Protein AF-A0A7S3ZRU7-F1 (afdb_monomer)

Structure (mmCIF, N/CA/C/O backbone):
data_AF-A0A7S3ZRU7-F1
#
_entry.id   AF-A0A7S3ZRU7-F1
#
loop_
_atom_site.group_PDB
_atom_site.id
_atom_site.type_symbol
_atom_site.label_atom_id
_atom_site.label_alt_id
_atom_site.label_comp_id
_atom_site.label_asym_id
_atom_site.label_entity_id
_atom_site.label_seq_id
_atom_site.pdbx_PDB_ins_code
_atom_site.Cartn_x
_atom_site.Cartn_y
_atom_site.Cartn_z
_atom_site.occupancy
_atom_site.B_iso_or_equiv
_atom_site.auth_seq_id
_atom_site.auth_comp_id
_atom_site.auth_asym_id
_atom_site.auth_atom_id
_atom_site.pdbx_PDB_model_num
ATOM 1 N N . PRO A 1 1 ? 34.654 7.244 -1.809 1.00 33.75 1 PRO A N 1
ATOM 2 C CA . PRO A 1 1 ? 34.445 6.608 -0.490 1.00 33.75 1 PRO A CA 1
ATOM 3 C C . PRO A 1 1 ? 33.011 6.074 -0.406 1.00 33.75 1 PRO A C 1
ATOM 5 O O . PRO A 1 1 ? 32.103 6.764 0.041 1.00 33.75 1 PRO A O 1
ATOM 8 N N . SER A 1 2 ? 32.822 4.870 -0.938 1.00 33.97 2 SER A N 1
ATOM 9 C CA . SER A 1 2 ? 31.568 4.123 -0.941 1.00 33.97 2 SER A CA 1
ATOM 10 C C . SER A 1 2 ? 31.298 3.612 0.473 1.00 33.97 2 SER A C 1
ATOM 12 O O . SER A 1 2 ? 31.833 2.581 0.887 1.00 33.97 2 SER A O 1
ATOM 14 N N . GLY A 1 3 ? 30.523 4.372 1.252 1.00 38.66 3 GLY A N 1
ATOM 15 C CA . GLY A 1 3 ? 29.871 3.807 2.429 1.00 38.66 3 GLY A CA 1
ATOM 16 C C . GLY A 1 3 ? 29.084 2.586 1.967 1.00 38.66 3 GLY A C 1
ATOM 17 O O . GLY A 1 3 ? 28.466 2.645 0.909 1.00 38.66 3 GLY A O 1
ATOM 18 N N . SER A 1 4 ? 29.178 1.468 2.687 1.00 42.28 4 SER A N 1
ATOM 19 C CA . SER A 1 4 ? 28.450 0.249 2.341 1.00 42.28 4 SER A CA 1
ATOM 20 C C . SER A 1 4 ? 26.957 0.575 2.264 1.00 42.28 4 SER A C 1
ATOM 22 O O . SER A 1 4 ? 26.301 0.697 3.303 1.00 42.28 4 SER A O 1
ATOM 24 N N . MET A 1 5 ? 26.439 0.789 1.055 1.00 56.62 5 MET A N 1
ATOM 25 C CA . MET A 1 5 ? 25.014 0.981 0.847 1.00 56.62 5 MET A CA 1
ATOM 26 C C . MET A 1 5 ? 24.341 -0.303 1.315 1.00 56.62 5 MET A C 1
ATOM 28 O O . MET A 1 5 ? 24.755 -1.411 0.971 1.00 56.62 5 MET A O 1
ATOM 32 N N . VAL A 1 6 ? 23.376 -0.158 2.217 1.00 67.38 6 VAL A N 1
ATOM 33 C CA . VAL A 1 6 ? 22.598 -1.290 2.713 1.00 67.38 6 VAL A CA 1
ATOM 34 C C . VA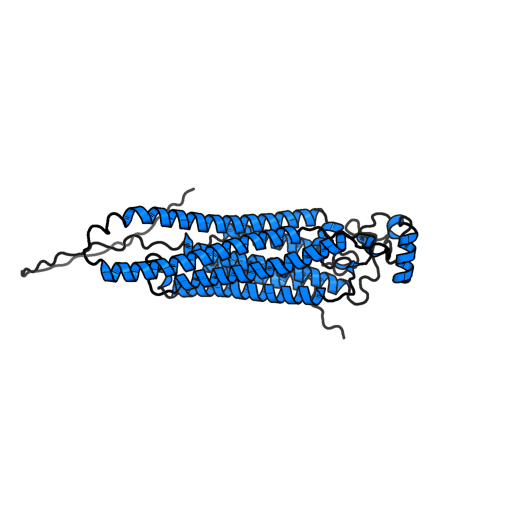L A 1 6 ? 21.844 -1.855 1.511 1.00 67.38 6 VAL A C 1
ATOM 36 O O . VAL A 1 6 ? 21.116 -1.110 0.863 1.00 67.38 6 VAL A O 1
ATOM 39 N N . SER A 1 7 ? 22.035 -3.143 1.202 1.00 81.19 7 SER A N 1
ATOM 40 C CA . SER A 1 7 ? 21.378 -3.782 0.051 1.00 81.19 7 SER A CA 1
ATOM 41 C C . SER A 1 7 ? 19.862 -3.562 0.104 1.00 81.19 7 SER A C 1
ATOM 43 O O . SER A 1 7 ? 19.247 -3.679 1.173 1.00 81.19 7 SER A O 1
ATOM 45 N N . SER A 1 8 ? 19.247 -3.286 -1.049 1.00 77.31 8 SER A N 1
ATOM 46 C CA . SER A 1 8 ? 17.798 -3.101 -1.211 1.00 77.31 8 SER A CA 1
ATOM 47 C C . SER A 1 8 ? 16.998 -4.268 -0.617 1.00 77.31 8 SER A C 1
ATOM 49 O O . SER A 1 8 ? 15.910 -4.074 -0.074 1.00 77.31 8 SER A O 1
ATOM 51 N N . GLN A 1 9 ? 17.566 -5.480 -0.621 1.00 82.44 9 GLN A N 1
ATOM 52 C CA . GLN A 1 9 ? 16.966 -6.649 0.024 1.00 82.44 9 GLN A CA 1
ATOM 53 C C . GLN A 1 9 ? 16.925 -6.529 1.552 1.00 82.44 9 GLN A C 1
ATOM 55 O O . GLN A 1 9 ? 15.914 -6.854 2.173 1.00 82.44 9 GLN A O 1
ATOM 60 N N . ALA A 1 10 ? 17.992 -6.036 2.183 1.00 84.56 10 ALA A N 1
ATOM 61 C CA . ALA A 1 10 ? 18.000 -5.804 3.625 1.00 84.56 10 ALA A CA 1
ATOM 62 C C . ALA A 1 10 ? 17.010 -4.693 4.009 1.00 84.56 10 ALA A C 1
ATOM 64 O O . ALA A 1 10 ? 16.293 -4.827 5.004 1.00 84.56 10 ALA A O 1
ATOM 65 N N . LEU A 1 11 ? 16.915 -3.644 3.184 1.00 86.25 11 LEU A N 1
ATOM 66 C CA . LEU A 1 11 ? 15.918 -2.584 3.341 1.00 86.25 11 LEU A CA 1
ATOM 67 C C . LEU A 1 11 ? 14.484 -3.096 3.163 1.00 86.25 11 LEU A C 1
ATOM 69 O O . LEU A 1 11 ? 13.594 -2.551 3.806 1.00 86.25 11 LEU A O 1
ATOM 73 N N . LEU A 1 12 ? 14.260 -4.149 2.368 1.00 88.69 12 LEU A N 1
ATOM 74 C CA . LEU A 1 12 ? 12.965 -4.820 2.225 1.00 88.69 12 LEU A CA 1
ATOM 75 C C . LEU A 1 12 ? 12.606 -5.697 3.436 1.00 88.69 12 LEU A C 1
ATOM 77 O O . LEU A 1 12 ? 11.532 -5.570 4.022 1.00 88.69 12 LEU A O 1
ATOM 81 N N . TRP A 1 13 ? 13.494 -6.618 3.811 1.00 90.81 13 TRP A N 1
ATOM 82 C CA . TRP A 1 13 ? 13.158 -7.685 4.757 1.00 90.81 13 TRP A CA 1
ATOM 83 C C . TRP A 1 13 ? 13.197 -7.248 6.221 1.00 90.81 13 TRP A C 1
ATOM 85 O O . TRP A 1 13 ? 12.396 -7.736 7.021 1.00 90.81 13 TRP A O 1
ATOM 95 N N . VAL A 1 14 ? 14.095 -6.333 6.603 1.00 90.75 14 VAL A N 1
ATOM 96 C CA . VAL A 1 14 ? 14.218 -5.908 8.007 1.00 90.75 14 VAL A CA 1
ATOM 97 C C . VAL A 1 14 ? 12.941 -5.218 8.499 1.00 90.75 14 VAL A C 1
ATOM 99 O O . VAL A 1 14 ? 12.391 -5.665 9.513 1.00 90.75 14 VAL A O 1
ATOM 102 N N . PRO A 1 15 ? 12.401 -4.186 7.822 1.00 89.56 15 PRO A N 1
ATOM 103 C CA . PRO A 1 15 ? 11.193 -3.537 8.305 1.00 89.56 15 PRO A CA 1
ATOM 104 C C . PRO A 1 15 ? 9.949 -4.413 8.112 1.00 89.56 15 PRO A C 1
ATOM 106 O O . PRO A 1 15 ? 9.017 -4.283 8.906 1.00 89.56 15 PRO A O 1
ATOM 109 N N . TYR A 1 16 ? 9.947 -5.352 7.156 1.00 92.06 16 TYR A N 1
ATOM 110 C CA . TYR A 1 16 ? 8.923 -6.396 7.077 1.00 92.06 16 TYR A CA 1
ATOM 111 C C . TYR A 1 16 ? 8.895 -7.278 8.334 1.00 92.06 16 TYR A C 1
ATOM 113 O O . TYR A 1 16 ? 7.845 -7.441 8.957 1.00 92.06 16 TYR A O 1
ATOM 121 N N . CYS A 1 17 ? 10.045 -7.796 8.770 1.00 91.19 17 CYS A N 1
ATOM 122 C CA . CYS A 1 17 ? 10.137 -8.603 9.988 1.00 91.19 17 CYS A CA 1
ATOM 123 C C . CYS A 1 17 ? 9.683 -7.820 11.229 1.00 91.19 17 CYS A C 1
ATOM 125 O O . CYS A 1 17 ? 8.971 -8.364 12.074 1.00 91.19 17 CYS A O 1
ATOM 127 N N . ILE A 1 18 ? 10.035 -6.532 11.321 1.00 89.81 18 ILE A N 1
ATOM 128 C CA . ILE A 1 18 ? 9.552 -5.644 12.391 1.00 89.81 18 ILE A CA 1
ATOM 129 C C . ILE A 1 18 ? 8.020 -5.558 12.365 1.00 89.81 18 ILE A C 1
ATOM 131 O O . ILE A 1 18 ? 7.382 -5.741 13.401 1.00 89.81 18 ILE A O 1
ATOM 135 N N . ALA A 1 19 ? 7.422 -5.345 11.192 1.00 87.31 19 ALA A N 1
ATOM 136 C CA . ALA A 1 19 ? 5.974 -5.270 11.024 1.00 87.31 19 ALA A CA 1
ATOM 137 C C . ALA A 1 19 ? 5.262 -6.572 11.446 1.00 87.31 19 ALA A C 1
ATOM 139 O O . ALA A 1 19 ? 4.246 -6.520 12.143 1.00 87.31 19 ALA A O 1
ATOM 140 N N . VAL A 1 20 ? 5.820 -7.740 11.101 1.00 89.25 20 VAL A N 1
ATOM 141 C CA . VAL A 1 20 ? 5.295 -9.050 11.529 1.00 89.25 20 VAL A CA 1
ATOM 142 C C . VAL A 1 20 ? 5.356 -9.197 13.051 1.00 89.25 20 VAL A C 1
ATOM 144 O O . VAL A 1 20 ? 4.358 -9.551 13.673 1.00 89.25 20 VAL A O 1
ATOM 147 N N . VAL A 1 21 ? 6.487 -8.858 13.679 1.00 88.69 21 VAL A N 1
ATOM 148 C CA . VAL A 1 21 ? 6.629 -8.896 15.146 1.00 88.69 21 VAL A CA 1
ATOM 149 C C . VAL A 1 21 ? 5.646 -7.938 15.829 1.00 88.69 21 VAL A C 1
ATOM 151 O O . VAL A 1 21 ? 5.060 -8.270 16.864 1.00 88.69 21 VAL A O 1
ATOM 154 N N . MET A 1 22 ? 5.413 -6.755 15.255 1.00 86.38 22 MET A N 1
ATOM 155 C CA . MET A 1 22 ? 4.410 -5.810 15.752 1.00 86.38 22 MET A CA 1
ATOM 156 C C . MET A 1 22 ? 2.992 -6.385 15.679 1.00 86.38 22 MET A C 1
ATOM 158 O O . MET A 1 22 ? 2.235 -6.262 16.643 1.00 86.38 22 MET A O 1
ATOM 162 N N . LEU A 1 23 ? 2.638 -7.044 14.575 1.00 85.06 23 LEU A N 1
ATOM 163 C CA . LEU A 1 23 ? 1.326 -7.661 14.411 1.00 85.06 23 LEU A CA 1
ATOM 164 C C . LEU A 1 23 ? 1.123 -8.832 15.383 1.00 85.06 23 LEU A C 1
ATOM 166 O O . LEU A 1 23 ? 0.104 -8.893 16.070 1.00 85.06 23 LEU A O 1
ATOM 170 N N . GLU A 1 24 ? 2.117 -9.712 15.499 1.00 85.12 24 GLU A N 1
ATOM 171 C CA . GLU A 1 24 ? 2.097 -10.853 16.420 1.00 85.12 24 GLU A CA 1
ATOM 172 C C . GLU A 1 24 ? 1.992 -10.406 17.880 1.00 85.12 24 GLU A C 1
ATOM 174 O O . GLU A 1 24 ? 1.163 -10.906 18.645 1.00 85.12 24 GLU A O 1
ATOM 179 N N . SER A 1 25 ? 2.783 -9.403 18.269 1.00 83.81 25 SER A N 1
ATOM 180 C CA . SER A 1 25 ? 2.719 -8.840 19.620 1.00 83.81 25 SER A CA 1
ATOM 181 C C . SER A 1 25 ? 1.368 -8.180 19.904 1.00 83.81 25 SER A C 1
ATOM 183 O O . SER A 1 25 ? 0.833 -8.354 21.001 1.00 83.81 25 SER A O 1
ATOM 185 N N . CYS A 1 26 ? 0.767 -7.489 18.928 1.00 82.69 26 CYS A N 1
ATOM 186 C CA . CYS A 1 26 ? -0.580 -6.942 19.068 1.00 82.69 26 CYS A CA 1
ATOM 187 C C . CYS A 1 26 ? -1.620 -8.059 19.251 1.00 82.69 26 CYS A C 1
ATOM 189 O O . CYS A 1 26 ? -2.371 -8.040 20.229 1.00 82.69 26 CYS A O 1
ATOM 191 N N . SER A 1 27 ? -1.606 -9.078 18.386 1.00 82.44 27 SER A N 1
ATOM 192 C CA . SER A 1 27 ? -2.544 -10.204 18.451 1.00 82.44 27 SER A CA 1
ATOM 193 C C . SER A 1 27 ? -2.449 -10.953 19.782 1.00 82.44 27 SER A C 1
ATOM 195 O O . SER A 1 27 ? -3.474 -11.241 20.405 1.00 82.44 27 SER A O 1
ATOM 197 N N . TYR A 1 28 ? -1.228 -11.216 20.261 1.00 78.75 28 TYR A N 1
ATOM 198 C CA . TYR A 1 28 ? -0.990 -11.883 21.541 1.00 78.75 28 TYR A CA 1
ATOM 199 C C . TYR A 1 28 ? -1.559 -11.086 22.725 1.00 78.75 28 TYR A C 1
ATOM 201 O O . TYR A 1 28 ? -2.208 -11.640 23.617 1.00 78.75 28 TYR A O 1
ATOM 209 N N . VAL A 1 29 ? -1.351 -9.767 22.735 1.00 73.00 29 VAL A N 1
ATOM 210 C CA . VAL A 1 29 ? -1.825 -8.879 23.808 1.00 73.00 29 VAL A CA 1
ATOM 211 C C . VAL A 1 29 ? -3.351 -8.796 23.838 1.00 73.00 29 VAL A C 1
ATOM 213 O O . VAL A 1 29 ? -3.947 -8.773 24.920 1.00 73.00 29 VAL A O 1
ATOM 216 N N . VAL A 1 30 ? -3.965 -8.755 22.659 1.00 65.19 30 VAL A N 1
ATOM 217 C CA . VAL A 1 30 ? -5.392 -8.491 22.449 1.00 65.19 30 VAL A CA 1
ATOM 218 C C . VAL A 1 30 ? -6.222 -9.787 22.436 1.00 65.19 30 VAL A C 1
ATOM 220 O O . VAL A 1 30 ? -7.443 -9.744 22.362 1.00 65.19 30 VAL A O 1
ATOM 223 N N . ARG A 1 31 ? -5.579 -10.959 22.585 1.00 66.06 31 ARG A N 1
ATOM 224 C CA . ARG A 1 31 ? -6.218 -12.293 22.538 1.00 66.06 31 ARG A CA 1
ATOM 225 C C . ARG A 1 31 ? -7.068 -12.522 21.285 1.00 66.06 31 ARG A C 1
ATOM 227 O O . ARG A 1 31 ? -7.960 -13.369 21.292 1.00 66.06 31 ARG A O 1
ATOM 234 N N . ALA A 1 32 ? -6.783 -11.789 20.216 1.00 59.81 32 ALA A N 1
ATOM 235 C CA . ALA A 1 32 ? -7.326 -12.097 18.911 1.00 59.81 32 ALA A CA 1
ATOM 236 C C . ALA A 1 32 ? -6.841 -13.503 18.521 1.00 59.81 32 ALA A C 1
ATOM 238 O O . ALA A 1 32 ? -5.686 -13.852 18.791 1.00 59.81 32 ALA A O 1
ATOM 239 N N . GLN A 1 33 ? -7.710 -14.333 17.934 1.00 61.47 33 GLN A N 1
ATOM 240 C CA . GLN A 1 33 ? -7.281 -15.627 17.406 1.00 61.47 33 GLN A CA 1
ATOM 241 C C . GLN A 1 33 ? -6.244 -15.372 16.306 1.00 61.47 33 GLN A C 1
ATOM 243 O O . GLN A 1 33 ? -6.599 -14.958 15.206 1.00 61.47 33 GLN A O 1
ATOM 248 N N . GLN A 1 34 ? -4.962 -15.615 16.609 1.00 56.53 34 GLN A N 1
ATOM 249 C CA . GLN A 1 34 ? -3.836 -15.378 15.693 1.00 56.53 34 GLN A CA 1
ATOM 250 C C . GLN A 1 34 ? -4.073 -16.013 14.316 1.00 56.53 34 GLN A C 1
ATOM 252 O O . GLN A 1 34 ? -3.759 -15.405 13.297 1.00 56.53 34 GLN A O 1
ATOM 257 N N . SER A 1 35 ? -4.719 -17.184 14.273 1.00 59.34 35 SER A N 1
ATOM 258 C CA . SER A 1 35 ? -5.052 -17.896 13.035 1.00 59.34 35 SER A CA 1
ATOM 259 C C . SER A 1 35 ? -5.892 -17.085 12.049 1.00 59.34 35 SER A C 1
ATOM 261 O O . SER A 1 35 ? -5.753 -17.280 10.847 1.00 59.34 35 SER A O 1
ATOM 263 N N . GLU A 1 36 ? -6.744 -16.174 12.527 1.00 68.38 36 GLU A N 1
ATOM 264 C CA . GLU A 1 36 ? -7.602 -15.362 11.655 1.00 68.38 36 GLU A CA 1
ATOM 265 C C . GLU A 1 36 ? -6.802 -14.268 10.929 1.00 68.38 36 GLU A C 1
ATOM 267 O O . GLU A 1 36 ? -7.158 -13.867 9.825 1.00 68.38 36 GLU A O 1
ATOM 272 N N . TYR A 1 37 ? -5.680 -13.830 11.507 1.00 73.75 37 TYR A N 1
ATOM 273 C CA . TYR A 1 37 ? -4.904 -12.684 11.034 1.00 73.75 37 TYR A CA 1
ATOM 274 C C . TYR A 1 37 ? -3.624 -13.054 10.276 1.00 73.75 37 TYR A C 1
ATOM 276 O O . TYR A 1 37 ? -3.006 -12.167 9.690 1.00 73.75 37 TYR A O 1
ATOM 284 N N . LEU A 1 38 ? -3.251 -14.339 10.232 1.00 79.25 38 LEU A N 1
ATOM 285 C CA . LEU A 1 38 ? -2.043 -14.839 9.555 1.00 79.25 38 LEU A CA 1
ATOM 286 C C . LEU A 1 38 ? -2.070 -14.680 8.030 1.00 79.25 38 LEU A C 1
ATOM 288 O O . LEU A 1 38 ? -1.013 -14.606 7.407 1.00 79.25 38 LEU A O 1
ATOM 292 N N . LEU A 1 39 ? -3.252 -14.593 7.415 1.00 84.12 39 LEU A N 1
ATOM 293 C CA . LEU A 1 39 ? -3.364 -14.453 5.961 1.00 84.12 39 LEU A CA 1
ATOM 294 C C . LEU A 1 39 ? -2.651 -13.193 5.451 1.00 84.12 39 LEU A C 1
ATOM 296 O O . LEU A 1 39 ? -1.982 -13.226 4.423 1.00 84.12 39 LEU A O 1
ATOM 300 N N . VAL A 1 40 ? -2.765 -12.087 6.185 1.00 83.56 40 VAL A N 1
ATOM 301 C CA . VAL A 1 40 ? -2.209 -10.794 5.778 1.00 83.56 40 VAL A CA 1
ATOM 302 C C . VAL A 1 40 ? -0.673 -10.776 5.757 1.00 83.56 40 VAL A C 1
ATOM 304 O O . VAL A 1 40 ? -0.122 -10.438 4.709 1.00 83.56 40 VAL A O 1
ATOM 307 N N . PRO A 1 41 ? 0.052 -11.152 6.833 1.00 84.19 41 PRO A N 1
ATOM 308 C CA . PRO A 1 41 ? 1.508 -11.223 6.782 1.00 84.19 41 PRO A CA 1
ATOM 309 C C . PRO A 1 41 ? 1.992 -12.257 5.760 1.00 84.19 41 PRO A C 1
ATOM 311 O O . PRO A 1 41 ? 2.987 -11.996 5.099 1.00 84.19 41 PRO A O 1
ATOM 314 N N . ILE A 1 42 ? 1.276 -13.369 5.542 1.00 87.62 42 ILE A N 1
ATOM 315 C CA . ILE A 1 42 ? 1.636 -14.338 4.492 1.00 87.62 42 ILE A CA 1
ATOM 316 C C . ILE A 1 42 ? 1.572 -13.691 3.103 1.00 87.62 42 ILE A C 1
ATOM 318 O O . ILE A 1 42 ? 2.547 -13.763 2.361 1.00 87.62 42 ILE A O 1
ATOM 322 N N . LEU A 1 43 ? 0.467 -13.019 2.759 1.00 87.81 43 LEU A N 1
ATOM 323 C CA . LEU A 1 43 ? 0.318 -12.354 1.459 1.00 87.81 43 LEU A CA 1
ATOM 324 C C . LEU A 1 43 ? 1.382 -11.267 1.248 1.00 87.81 43 LEU A C 1
ATOM 326 O O . LEU A 1 43 ? 2.002 -11.210 0.186 1.00 87.81 43 LEU A O 1
ATOM 330 N N . MET A 1 44 ? 1.646 -10.449 2.272 1.00 87.00 44 MET A N 1
ATOM 331 C CA . MET A 1 44 ? 2.681 -9.412 2.205 1.00 87.00 44 MET A CA 1
ATOM 332 C C . MET A 1 44 ? 4.096 -10.002 2.133 1.00 87.00 44 MET A C 1
ATOM 334 O O . MET A 1 44 ? 4.946 -9.453 1.438 1.00 87.00 44 MET A O 1
ATOM 338 N N . GLY A 1 45 ? 4.352 -11.131 2.797 1.00 88.56 45 GLY A N 1
ATOM 339 C CA . GLY A 1 45 ? 5.617 -11.859 2.716 1.00 88.56 45 GLY A CA 1
ATOM 340 C C . GLY A 1 45 ? 5.844 -12.494 1.346 1.00 88.56 45 GLY A C 1
ATOM 341 O O . GLY A 1 45 ? 6.951 -12.432 0.820 1.00 88.56 45 GLY A O 1
ATOM 342 N N . CYS A 1 46 ? 4.796 -13.041 0.725 1.00 88.94 46 CYS A N 1
ATOM 343 C CA . CYS A 1 46 ? 4.845 -13.501 -0.661 1.00 88.94 46 CYS A CA 1
ATOM 344 C C . CYS A 1 46 ? 5.148 -12.343 -1.619 1.00 88.94 46 CYS A C 1
ATOM 346 O O . CYS A 1 46 ? 5.992 -12.495 -2.500 1.00 88.94 46 CYS A O 1
ATOM 348 N N . LEU A 1 47 ? 4.524 -11.176 -1.418 1.00 86.12 47 LEU A N 1
ATOM 349 C CA . LEU A 1 47 ? 4.823 -9.982 -2.210 1.00 86.12 47 LEU A CA 1
ATOM 350 C C . LEU A 1 47 ? 6.286 -9.546 -2.032 1.00 86.12 47 LEU A C 1
ATOM 352 O O . LEU A 1 47 ? 6.975 -9.332 -3.024 1.00 86.12 47 LEU A O 1
ATOM 356 N N . ALA A 1 48 ? 6.785 -9.499 -0.792 1.00 88.19 48 ALA A N 1
ATOM 357 C CA . ALA A 1 48 ? 8.185 -9.188 -0.505 1.00 88.19 48 ALA A CA 1
ATOM 358 C C . ALA A 1 48 ? 9.148 -10.192 -1.163 1.00 88.19 48 ALA A C 1
ATOM 360 O O . ALA A 1 48 ? 10.155 -9.794 -1.741 1.00 88.19 48 ALA A O 1
ATOM 361 N N . ALA A 1 49 ? 8.826 -11.488 -1.151 1.00 87.69 49 ALA A N 1
ATOM 362 C CA . ALA A 1 49 ? 9.634 -12.507 -1.817 1.00 87.69 49 ALA A CA 1
ATOM 363 C C . ALA A 1 49 ? 9.708 -12.287 -3.333 1.00 87.69 49 ALA A C 1
ATOM 365 O O . ALA A 1 49 ? 10.801 -12.296 -3.898 1.00 87.69 49 ALA A O 1
ATOM 366 N N . ILE A 1 50 ? 8.567 -12.022 -3.977 1.00 85.44 50 ILE A N 1
ATOM 367 C CA . ILE A 1 50 ? 8.509 -11.710 -5.411 1.00 85.44 50 ILE A CA 1
ATOM 368 C C . ILE A 1 50 ? 9.328 -10.446 -5.708 1.00 85.44 50 ILE A C 1
ATOM 370 O O . ILE A 1 50 ? 10.152 -10.445 -6.621 1.00 85.44 50 ILE A O 1
ATOM 374 N N . MET A 1 51 ? 9.173 -9.391 -4.903 1.00 85.06 51 MET A N 1
ATOM 375 C CA . MET A 1 51 ? 9.948 -8.157 -5.055 1.00 85.06 51 MET A CA 1
ATOM 376 C C . MET A 1 51 ? 11.452 -8.393 -4.911 1.00 85.06 51 MET A C 1
ATOM 378 O O . MET A 1 51 ? 12.228 -7.936 -5.746 1.00 85.06 51 MET A O 1
ATOM 382 N N . SER A 1 52 ? 11.867 -9.159 -3.906 1.00 86.56 52 SER A N 1
ATOM 383 C CA . SER A 1 52 ? 13.273 -9.485 -3.669 1.00 86.56 52 SER A CA 1
ATOM 384 C C . SER A 1 52 ? 13.900 -10.277 -4.819 1.00 86.56 52 SER A C 1
ATOM 386 O O . SER A 1 52 ? 15.076 -10.078 -5.106 1.00 86.56 52 SER A O 1
ATOM 388 N N . MET A 1 53 ? 13.143 -11.182 -5.450 1.00 83.44 53 MET A N 1
ATOM 389 C CA . MET A 1 53 ? 13.651 -12.051 -6.519 1.00 83.44 53 MET A CA 1
ATOM 390 C C . MET A 1 53 ? 13.670 -11.372 -7.892 1.00 83.44 53 MET A C 1
ATOM 392 O O . MET A 1 53 ? 14.586 -11.623 -8.669 1.00 83.44 53 MET A O 1
ATOM 396 N N . TYR A 1 54 ? 12.675 -10.532 -8.194 1.00 79.06 54 TYR A N 1
ATOM 397 C CA . TYR A 1 54 ? 12.451 -10.031 -9.557 1.00 79.06 54 TYR A CA 1
ATOM 398 C C . TYR A 1 54 ? 12.598 -8.513 -9.708 1.00 79.06 54 TYR A C 1
ATOM 400 O O . TYR A 1 54 ? 12.940 -8.037 -10.789 1.00 79.06 54 TYR A O 1
ATOM 408 N N . LEU A 1 55 ? 12.343 -7.738 -8.648 1.00 82.31 55 LEU A N 1
ATOM 409 C CA . LEU A 1 55 ? 12.386 -6.274 -8.710 1.00 82.31 55 LEU A CA 1
ATOM 410 C C . LEU A 1 55 ? 13.689 -5.691 -8.157 1.00 82.31 55 LEU A C 1
ATOM 412 O O . LEU A 1 55 ? 14.195 -4.724 -8.713 1.00 82.31 55 LEU A O 1
ATOM 416 N N . LEU A 1 56 ? 14.225 -6.262 -7.078 1.00 83.94 56 LEU A N 1
ATOM 417 C CA . LEU A 1 56 ? 15.355 -5.705 -6.324 1.00 83.94 56 LEU A CA 1
ATOM 418 C C . LEU A 1 56 ? 16.685 -6.426 -6.603 1.00 83.94 56 LEU A C 1
ATOM 420 O O . LEU A 1 56 ? 17.513 -6.555 -5.699 1.00 83.94 56 LEU A O 1
ATOM 424 N N . ARG A 1 57 ? 16.877 -6.957 -7.817 1.00 83.44 57 ARG A N 1
ATOM 425 C CA . ARG A 1 57 ? 18.184 -7.500 -8.227 1.00 83.44 57 ARG A CA 1
ATOM 426 C C . ARG A 1 57 ? 19.155 -6.351 -8.499 1.00 83.44 57 ARG A C 1
ATOM 428 O O . ARG A 1 57 ? 18.749 -5.307 -8.989 1.00 83.44 57 ARG A O 1
ATOM 435 N N . GLU A 1 58 ? 20.430 -6.534 -8.188 1.00 81.50 58 GLU A N 1
ATOM 436 C CA . GLU A 1 58 ? 21.447 -5.470 -8.252 1.00 81.50 58 GLU A CA 1
ATOM 437 C C . GLU A 1 58 ? 21.987 -5.220 -9.679 1.00 81.50 58 GLU A C 1
ATOM 439 O O . GLU A 1 58 ? 23.076 -4.687 -9.830 1.00 81.50 58 GLU A O 1
ATOM 444 N N . ASP A 1 59 ? 21.241 -5.600 -10.723 1.00 83.31 59 ASP A N 1
ATOM 445 C CA . ASP A 1 59 ? 21.636 -5.504 -12.130 1.00 83.31 59 ASP A CA 1
ATOM 446 C C . ASP A 1 59 ? 20.577 -4.821 -13.019 1.00 83.31 59 ASP A C 1
ATOM 448 O O . ASP A 1 59 ? 19.380 -4.777 -12.705 1.00 83.31 59 ASP A O 1
ATOM 452 N N . CYS A 1 60 ? 21.008 -4.327 -14.187 1.00 79.75 60 CYS A N 1
ATOM 453 C CA . CYS A 1 60 ? 20.137 -3.682 -15.183 1.00 79.75 60 CYS A CA 1
ATOM 454 C C . CYS A 1 60 ? 19.131 -4.613 -15.866 1.00 79.75 60 CYS A C 1
ATOM 456 O O . CYS A 1 60 ? 18.298 -4.146 -16.641 1.00 79.75 60 CYS A O 1
ATOM 458 N N . THR A 1 61 ? 19.169 -5.918 -15.593 1.00 80.38 61 THR A N 1
ATOM 459 C CA . THR A 1 61 ? 18.110 -6.845 -16.021 1.00 80.38 61 THR A CA 1
ATOM 460 C C . THR A 1 61 ? 16.882 -6.762 -15.105 1.00 80.38 61 THR A C 1
ATOM 462 O O . THR A 1 61 ? 15.803 -7.236 -15.464 1.00 80.38 61 THR A O 1
ATOM 465 N N . SER A 1 62 ? 17.020 -6.138 -13.928 1.00 80.31 62 SER A N 1
ATOM 466 C CA . SER A 1 62 ? 15.951 -6.007 -12.945 1.00 80.31 62 SER A CA 1
ATOM 467 C C . SER A 1 62 ? 14.884 -5.002 -13.373 1.00 80.31 62 SER A C 1
ATOM 469 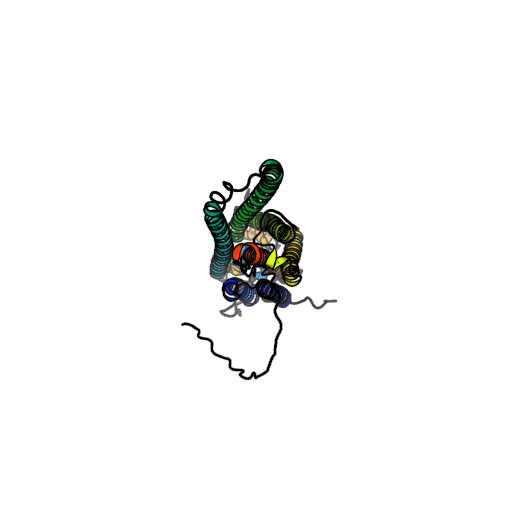O O . SER A 1 62 ? 15.166 -3.917 -13.883 1.00 80.31 62 SER A O 1
ATOM 471 N N . ALA A 1 63 ? 13.622 -5.315 -13.077 1.00 78.31 63 ALA A N 1
ATOM 472 C CA . ALA A 1 63 ? 12.524 -4.379 -13.307 1.00 78.31 63 ALA A CA 1
ATOM 473 C C . ALA A 1 63 ? 12.636 -3.102 -12.452 1.00 78.31 63 ALA A C 1
ATOM 475 O O . ALA A 1 63 ? 12.128 -2.052 -12.849 1.00 78.31 63 ALA A O 1
ATOM 476 N N . GLY A 1 64 ? 13.323 -3.182 -11.306 1.00 76.50 64 GLY A N 1
ATOM 477 C CA . GLY A 1 64 ? 13.620 -2.033 -10.453 1.00 76.50 64 GLY A CA 1
ATOM 478 C C . GLY A 1 64 ? 14.575 -1.025 -11.089 1.00 76.50 64 GLY A C 1
ATOM 479 O O . GLY A 1 64 ? 14.607 0.106 -10.635 1.00 76.50 64 GLY A O 1
ATOM 480 N N . GLY A 1 65 ? 15.297 -1.377 -12.159 1.00 76.19 65 GLY A N 1
ATOM 481 C CA . GLY A 1 65 ? 16.104 -0.418 -12.922 1.00 76.19 65 GLY A CA 1
ATOM 482 C C . GLY A 1 65 ? 15.291 0.535 -13.799 1.00 76.19 65 GLY A C 1
ATOM 483 O O . GLY A 1 65 ? 15.766 1.620 -14.118 1.00 76.19 65 GLY A O 1
ATOM 484 N N . TYR A 1 66 ? 14.055 0.167 -14.155 1.00 74.06 66 TYR A N 1
ATOM 485 C CA . TYR A 1 66 ? 13.255 0.873 -15.169 1.00 74.06 66 TYR A CA 1
ATOM 486 C C . TYR A 1 66 ? 12.006 1.562 -14.620 1.00 74.06 66 TYR A C 1
ATOM 488 O O . TYR A 1 66 ? 11.328 2.293 -15.342 1.00 74.06 66 TYR A O 1
ATOM 496 N N . ALA A 1 67 ? 11.635 1.291 -13.371 1.00 75.19 67 ALA A N 1
ATOM 497 C CA . ALA A 1 67 ? 10.416 1.830 -12.798 1.00 75.19 67 ALA A CA 1
ATOM 498 C C . ALA A 1 67 ? 10.563 2.086 -11.299 1.00 75.19 67 ALA A C 1
ATOM 500 O O . ALA A 1 67 ? 11.163 1.313 -10.565 1.00 75.19 67 ALA A O 1
ATOM 501 N N . ALA A 1 68 ? 9.949 3.182 -10.865 1.00 74.75 68 ALA A N 1
ATOM 502 C CA . ALA A 1 68 ? 10.029 3.721 -9.512 1.00 74.75 68 ALA A CA 1
ATOM 503 C C . ALA A 1 68 ? 8.813 3.380 -8.629 1.00 74.75 68 ALA A C 1
ATOM 505 O O . ALA A 1 68 ? 8.720 3.851 -7.499 1.00 74.75 68 ALA A O 1
ATOM 506 N N . SER A 1 69 ? 7.846 2.615 -9.142 1.00 80.00 69 SER A N 1
ATOM 507 C CA . SER A 1 69 ? 6.622 2.257 -8.417 1.00 80.00 69 SER A CA 1
ATOM 508 C C . SER A 1 69 ? 6.231 0.810 -8.677 1.00 80.00 69 SER A C 1
ATOM 510 O O . SER A 1 69 ? 6.409 0.288 -9.783 1.00 80.00 69 SER A O 1
ATOM 512 N N . ILE A 1 70 ? 5.641 0.174 -7.664 1.00 79.75 70 ILE A N 1
ATOM 513 C CA . ILE A 1 70 ? 5.152 -1.201 -7.760 1.00 79.75 70 ILE A CA 1
ATOM 514 C C . ILE A 1 70 ? 4.029 -1.293 -8.801 1.00 79.75 70 ILE A C 1
ATOM 516 O O . ILE A 1 70 ? 3.980 -2.256 -9.570 1.00 79.75 70 ILE A O 1
ATOM 520 N N . SER A 1 71 ? 3.155 -0.285 -8.892 1.00 77.81 71 SER A N 1
ATOM 521 C CA . SER A 1 71 ? 2.088 -0.238 -9.905 1.00 77.81 71 SER A CA 1
ATOM 522 C C . SER A 1 71 ? 2.627 -0.178 -11.334 1.00 77.81 71 SER A C 1
ATOM 524 O O . SER A 1 71 ? 2.085 -0.843 -12.216 1.00 77.81 71 SER A O 1
ATOM 526 N N . ARG A 1 72 ? 3.731 0.545 -11.558 1.00 78.00 72 ARG A N 1
ATOM 527 C CA . ARG A 1 72 ? 4.363 0.673 -12.875 1.00 78.00 72 ARG A CA 1
ATOM 528 C C . ARG A 1 72 ? 5.072 -0.607 -13.298 1.00 78.00 72 ARG A C 1
ATOM 530 O O . ARG A 1 72 ? 4.870 -1.078 -14.417 1.00 78.00 72 ARG A O 1
ATOM 537 N N . VAL A 1 73 ? 5.841 -1.210 -12.387 1.00 77.19 73 VAL A N 1
ATOM 538 C CA . VAL A 1 73 ? 6.503 -2.500 -12.643 1.00 77.19 73 VAL A CA 1
ATOM 539 C C . VAL A 1 73 ? 5.472 -3.586 -12.922 1.00 77.19 73 VAL A C 1
ATOM 541 O O . VAL A 1 73 ? 5.576 -4.320 -13.902 1.00 77.19 73 VAL A O 1
ATOM 544 N N . SER A 1 74 ? 4.448 -3.681 -12.083 1.00 76.06 74 SER A N 1
ATOM 545 C CA . SER A 1 74 ? 3.424 -4.708 -12.230 1.00 76.06 74 SER A CA 1
ATOM 546 C C . SER A 1 74 ? 2.537 -4.471 -13.462 1.00 76.06 74 SER A C 1
ATOM 548 O O . SER A 1 74 ? 2.255 -5.401 -14.212 1.00 76.06 74 SER A O 1
ATOM 550 N N . GLY A 1 75 ? 2.142 -3.225 -13.732 1.00 71.06 75 GLY A N 1
ATOM 551 C CA . GLY A 1 75 ? 1.287 -2.873 -14.865 1.00 71.06 75 GLY A CA 1
ATOM 552 C C . GLY A 1 75 ? 1.963 -2.972 -16.236 1.00 71.06 75 GLY A C 1
ATOM 553 O O . GLY A 1 75 ? 1.252 -3.133 -17.232 1.00 71.06 75 GLY A O 1
ATOM 554 N N . SER A 1 76 ? 3.299 -2.879 -16.283 1.00 71.19 76 SER A N 1
ATOM 555 C CA . SER A 1 76 ? 4.075 -2.845 -17.532 1.00 71.19 76 SER A CA 1
ATOM 556 C C . SER A 1 76 ? 4.922 -4.096 -17.771 1.00 71.19 76 SER A C 1
ATOM 558 O O . SER A 1 76 ? 4.989 -4.549 -18.905 1.00 71.19 76 SER A O 1
ATOM 560 N N . ILE A 1 77 ? 5.558 -4.652 -16.733 1.00 74.56 77 ILE A N 1
ATOM 561 C CA . ILE A 1 77 ? 6.592 -5.697 -16.861 1.00 74.56 77 ILE A CA 1
ATOM 562 C C . ILE A 1 77 ? 6.079 -7.054 -16.358 1.00 74.56 77 ILE A C 1
ATOM 564 O O . ILE A 1 77 ? 6.277 -8.070 -17.015 1.00 74.56 77 ILE A O 1
ATOM 568 N N . PHE A 1 78 ? 5.392 -7.080 -15.211 1.00 75.75 78 PHE A N 1
ATOM 569 C CA . PHE A 1 78 ? 4.963 -8.317 -14.542 1.00 75.75 78 PHE A CA 1
ATOM 570 C C . PHE A 1 78 ? 3.443 -8.381 -14.360 1.00 75.75 78 PHE A C 1
ATOM 572 O O . PHE A 1 78 ? 2.926 -8.113 -13.269 1.00 75.75 78 PHE A O 1
ATOM 579 N N . PHE A 1 79 ? 2.724 -8.794 -15.408 1.00 74.88 79 PHE A N 1
ATOM 580 C CA . PHE A 1 79 ? 1.260 -8.896 -15.381 1.00 74.88 79 PHE A CA 1
ATOM 581 C C . PHE A 1 79 ? 0.752 -9.841 -14.278 1.00 74.88 79 PHE A C 1
ATOM 583 O O . PHE A 1 79 ? -0.203 -9.521 -13.570 1.00 74.88 79 PHE A O 1
ATOM 590 N N . GLU A 1 80 ? 1.409 -10.980 -14.060 1.00 76.81 80 GLU A N 1
ATOM 591 C CA . GLU A 1 80 ? 1.081 -11.908 -12.973 1.00 76.81 80 GLU A CA 1
ATOM 592 C C . GLU A 1 80 ? 1.291 -11.257 -11.600 1.00 76.81 80 GLU A C 1
ATOM 594 O O . GLU A 1 80 ? 0.473 -11.432 -10.694 1.00 76.81 80 GLU A O 1
ATOM 599 N N . GLY A 1 81 ? 2.350 -10.453 -11.460 1.00 74.25 81 GLY A N 1
ATOM 600 C CA . GLY A 1 81 ? 2.621 -9.659 -10.261 1.00 74.25 81 GLY A CA 1
ATOM 601 C C . GLY A 1 81 ? 1.534 -8.615 -10.000 1.00 74.25 81 GLY A C 1
ATOM 602 O O . GLY A 1 81 ? 1.124 -8.426 -8.854 1.00 74.25 81 GLY A O 1
ATOM 603 N N . TYR A 1 82 ? 0.998 -7.998 -11.056 1.00 77.06 82 TYR A N 1
ATOM 604 C CA . TYR A 1 82 ? -0.140 -7.080 -10.968 1.00 77.06 82 TYR A CA 1
ATOM 605 C C . TYR A 1 82 ? -1.406 -7.780 -10.486 1.00 77.06 82 TYR A C 1
ATOM 607 O O . TYR A 1 82 ? -2.061 -7.304 -9.557 1.00 77.06 82 TYR A O 1
ATOM 615 N N . VAL A 1 83 ? -1.725 -8.943 -11.060 1.00 81.94 83 VAL A N 1
ATOM 616 C CA . VAL A 1 83 ? -2.871 -9.749 -10.623 1.00 81.94 83 VAL A CA 1
ATOM 617 C C . VAL A 1 83 ? -2.705 -10.163 -9.160 1.00 81.94 83 VAL A C 1
ATOM 619 O O . VAL A 1 83 ? -3.645 -10.030 -8.377 1.00 81.94 83 VAL A O 1
ATOM 622 N N . PHE A 1 84 ? -1.511 -10.606 -8.760 1.00 83.50 84 PHE A N 1
ATOM 623 C CA . PHE A 1 84 ? -1.233 -10.984 -7.376 1.00 83.50 84 PHE A CA 1
ATOM 624 C C . PHE A 1 84 ? -1.383 -9.804 -6.406 1.00 83.50 84 PHE A C 1
ATOM 626 O O . PHE A 1 84 ? -2.023 -9.951 -5.362 1.00 83.50 84 PHE A O 1
ATOM 633 N N . MET A 1 85 ? -0.854 -8.627 -6.751 1.00 79.94 85 MET A N 1
ATOM 634 C CA . MET A 1 85 ? -1.037 -7.405 -5.964 1.00 79.94 85 MET A CA 1
ATOM 635 C C . MET A 1 85 ? -2.507 -7.018 -5.834 1.00 79.94 85 MET A C 1
ATOM 637 O O . MET A 1 85 ? -2.973 -6.753 -4.726 1.00 79.94 85 MET A 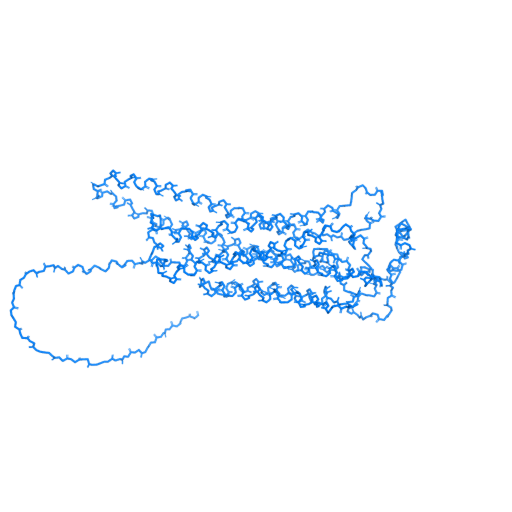O 1
ATOM 641 N N . PHE A 1 86 ? -3.244 -7.018 -6.946 1.00 83.62 86 PHE A N 1
ATOM 642 C CA . PHE A 1 86 ? -4.669 -6.711 -6.967 1.00 83.62 86 PHE A CA 1
ATOM 643 C C . PHE A 1 86 ? -5.442 -7.656 -6.043 1.00 83.62 86 PHE A C 1
ATOM 645 O O . PHE A 1 86 ? -6.158 -7.206 -5.147 1.00 83.62 86 PHE A O 1
ATOM 652 N N . VAL A 1 87 ? -5.251 -8.969 -6.206 1.00 86.38 87 VAL A N 1
ATOM 653 C CA . VAL A 1 87 ? -5.914 -9.985 -5.380 1.00 86.38 87 VAL A CA 1
ATOM 654 C C . VAL A 1 87 ? -5.534 -9.818 -3.913 1.00 86.38 87 VAL A C 1
ATOM 656 O O . VAL A 1 87 ? -6.414 -9.876 -3.055 1.00 86.38 87 VAL A O 1
ATOM 659 N N . SER A 1 88 ? -4.262 -9.557 -3.609 1.00 85.69 88 SER A N 1
ATOM 660 C CA . SER A 1 88 ? -3.785 -9.378 -2.236 1.00 85.69 88 SER A CA 1
ATOM 661 C C . SER A 1 88 ? -4.405 -8.147 -1.575 1.00 85.69 88 SER A C 1
ATOM 663 O O . SER A 1 88 ? -5.000 -8.268 -0.505 1.00 85.69 88 SER A O 1
ATOM 665 N N . LEU A 1 89 ? -4.352 -6.979 -2.223 1.00 84.69 89 LEU A N 1
ATOM 666 C CA . LEU A 1 89 ? -4.919 -5.735 -1.691 1.00 84.69 89 LEU A CA 1
ATOM 667 C C . LEU A 1 89 ? -6.438 -5.825 -1.521 1.00 84.69 89 LEU A C 1
ATOM 669 O O . LEU A 1 89 ? -6.962 -5.418 -0.484 1.00 84.69 89 LEU A O 1
ATOM 673 N N . VAL A 1 90 ? -7.147 -6.403 -2.496 1.00 87.44 90 VAL A N 1
ATOM 674 C CA . VAL A 1 90 ? -8.599 -6.610 -2.407 1.00 87.44 90 VAL A CA 1
ATOM 675 C C . VAL A 1 90 ? -8.940 -7.597 -1.293 1.00 87.44 90 VAL A C 1
ATOM 677 O O . VAL A 1 90 ? -9.849 -7.331 -0.511 1.00 87.44 90 VAL A O 1
ATOM 680 N N . THR A 1 91 ? -8.202 -8.702 -1.166 1.00 88.12 91 THR A N 1
ATOM 681 C CA . THR A 1 91 ? -8.427 -9.697 -0.105 1.00 88.12 91 THR A CA 1
ATOM 682 C C . THR A 1 91 ? -8.216 -9.083 1.275 1.00 88.12 91 THR A C 1
ATOM 684 O O . THR A 1 91 ? -9.071 -9.233 2.147 1.00 88.12 91 THR A O 1
ATOM 687 N N . VAL A 1 92 ? -7.125 -8.334 1.467 1.00 86.94 92 VAL A N 1
ATOM 688 C CA . VAL A 1 92 ? -6.839 -7.623 2.723 1.00 86.94 92 VAL A CA 1
ATOM 689 C C . VAL A 1 92 ? -7.930 -6.594 3.030 1.00 86.94 92 VAL A C 1
ATOM 691 O O . VAL A 1 92 ? -8.415 -6.532 4.160 1.00 86.94 92 VAL A O 1
ATOM 694 N N . ALA A 1 93 ? -8.373 -5.822 2.036 1.00 88.62 93 ALA A N 1
ATOM 695 C CA . ALA A 1 93 ? -9.437 -4.841 2.211 1.00 88.62 93 ALA A CA 1
ATOM 696 C C . ALA A 1 93 ? -10.772 -5.493 2.585 1.00 88.62 93 ALA A C 1
ATOM 698 O O . ALA A 1 93 ? -11.390 -5.101 3.573 1.00 88.62 93 ALA A O 1
ATOM 699 N N . VAL A 1 94 ? -11.204 -6.513 1.840 1.00 89.25 94 VAL A N 1
ATOM 700 C CA . VAL A 1 94 ? -12.433 -7.267 2.127 1.00 89.25 94 VAL A CA 1
ATOM 701 C C . VAL A 1 94 ? -12.368 -7.885 3.520 1.00 89.25 94 VAL A C 1
ATOM 703 O O . VAL A 1 94 ? -13.346 -7.801 4.262 1.00 89.25 94 VAL A O 1
ATOM 706 N N . TYR A 1 95 ? -11.214 -8.434 3.906 1.00 88.50 95 TYR A N 1
ATOM 707 C CA . TYR A 1 95 ? -10.993 -8.973 5.241 1.00 88.50 95 TYR A CA 1
ATOM 708 C C . TYR A 1 95 ? -11.194 -7.901 6.324 1.00 88.50 95 TYR A C 1
ATOM 710 O O . TYR A 1 95 ? -12.052 -8.060 7.193 1.00 88.50 95 TYR A O 1
ATOM 718 N N . ILE A 1 96 ? -10.486 -6.768 6.241 1.00 88.50 96 ILE A N 1
ATOM 719 C CA . ILE A 1 96 ? -10.584 -5.668 7.218 1.00 88.50 96 ILE A CA 1
ATOM 720 C C . ILE A 1 96 ? -12.018 -5.123 7.296 1.00 88.50 96 ILE A C 1
ATOM 722 O O . ILE A 1 96 ? -12.568 -4.959 8.386 1.00 88.50 96 ILE A O 1
ATOM 726 N N . LEU A 1 97 ? -12.656 -4.880 6.149 1.00 89.75 97 LEU A N 1
ATOM 727 C CA . LEU A 1 97 ? -14.033 -4.385 6.076 1.00 89.75 97 LEU A CA 1
ATOM 728 C C . LEU A 1 97 ? -15.032 -5.388 6.667 1.00 89.75 97 LEU A C 1
ATOM 730 O O . LEU A 1 97 ? -15.964 -4.990 7.370 1.00 89.75 97 LEU A O 1
ATOM 734 N N . GLY A 1 98 ? -14.823 -6.681 6.415 1.00 87.69 98 GLY A N 1
ATOM 735 C CA . GLY A 1 98 ? -15.606 -7.772 6.985 1.00 87.69 98 GLY A CA 1
ATOM 736 C C . GLY A 1 98 ? -15.517 -7.807 8.509 1.00 87.69 98 GLY A C 1
ATOM 737 O O . GLY A 1 98 ? -16.546 -7.908 9.176 1.00 87.69 98 GLY A O 1
ATOM 738 N N . ARG A 1 99 ? -14.318 -7.625 9.073 1.00 87.88 99 ARG A N 1
ATOM 739 C CA . ARG A 1 99 ? -14.130 -7.537 10.530 1.00 87.88 99 ARG A CA 1
ATOM 740 C C . ARG A 1 99 ? -14.801 -6.298 11.126 1.00 87.88 99 ARG A C 1
ATOM 742 O O . ARG A 1 99 ? -15.500 -6.407 12.130 1.00 87.88 99 ARG A O 1
ATOM 749 N N . ILE A 1 100 ? -14.707 -5.137 10.471 1.00 87.50 100 ILE A N 1
ATOM 750 C CA . ILE A 1 100 ? -15.429 -3.929 10.911 1.00 87.50 100 ILE A CA 1
ATOM 751 C C . ILE A 1 100 ? -16.952 -4.164 10.908 1.00 87.50 100 ILE A C 1
ATOM 753 O O . ILE A 1 100 ? -17.621 -3.796 11.876 1.00 87.50 100 ILE A O 1
ATOM 757 N N . ASN A 1 101 ? -17.508 -4.795 9.864 1.00 87.00 101 ASN A N 1
ATOM 758 C CA . ASN A 1 101 ? -18.930 -5.175 9.821 1.00 87.00 101 ASN A CA 1
ATOM 759 C C . ASN A 1 101 ? -19.297 -6.103 10.985 1.00 87.00 101 ASN A C 1
ATOM 761 O O . ASN A 1 101 ? -20.246 -5.830 11.714 1.00 87.00 101 ASN A O 1
ATOM 765 N N . PHE A 1 102 ? -18.505 -7.154 11.198 1.00 85.88 102 PHE A N 1
ATOM 766 C CA . PHE A 1 102 ? -18.719 -8.132 12.260 1.00 85.88 102 PHE A CA 1
ATOM 767 C C . PHE A 1 102 ? -18.793 -7.485 13.651 1.00 85.88 102 PHE A C 1
ATOM 769 O O . PHE A 1 102 ? -19.692 -7.805 14.434 1.00 85.88 102 PHE A O 1
ATOM 776 N N . ILE A 1 103 ? -17.892 -6.541 13.945 1.00 83.81 103 ILE A N 1
ATOM 777 C CA . ILE A 1 103 ? -17.875 -5.785 15.207 1.00 83.81 103 ILE A CA 1
ATOM 778 C C . ILE A 1 103 ? -19.148 -4.945 15.351 1.00 83.81 103 ILE A C 1
ATOM 780 O O . ILE A 1 103 ? -19.783 -4.940 16.411 1.00 83.81 103 ILE A O 1
ATOM 784 N N . GLN A 1 104 ? -19.546 -4.246 14.285 1.00 80.50 104 GLN A N 1
ATOM 785 C CA . GLN A 1 104 ? -20.745 -3.408 14.285 1.00 80.50 104 GLN A CA 1
ATOM 786 C C . GLN A 1 104 ? -22.019 -4.234 14.502 1.00 80.50 104 GLN A C 1
ATOM 788 O O . GLN A 1 104 ? -22.848 -3.861 15.339 1.00 80.50 104 GLN A O 1
ATOM 793 N N . ASP A 1 105 ? -22.152 -5.372 13.823 1.00 79.38 105 ASP A N 1
ATOM 794 C CA . ASP A 1 105 ? -23.306 -6.263 13.948 1.00 79.38 105 ASP A CA 1
ATOM 795 C C . ASP A 1 105 ? -23.395 -6.872 15.350 1.00 79.38 105 ASP A C 1
ATOM 797 O O . ASP A 1 105 ? -24.457 -6.823 15.980 1.00 79.38 105 ASP A O 1
ATOM 801 N N . HIS A 1 106 ? -22.269 -7.341 15.902 1.00 78.06 106 HIS A N 1
ATOM 802 C CA . HIS A 1 106 ? -22.209 -7.832 17.282 1.00 78.06 106 HIS A CA 1
ATOM 803 C C . HIS A 1 106 ? -22.623 -6.761 18.289 1.00 78.06 106 HIS A C 1
ATOM 805 O O . HIS A 1 106 ? -23.356 -7.038 19.244 1.00 78.06 106 HIS A O 1
ATOM 811 N N . LYS A 1 107 ? -22.196 -5.514 18.082 1.00 72.62 107 LYS A N 1
ATOM 812 C CA . LYS A 1 107 ? -22.589 -4.396 18.940 1.00 72.62 107 LYS A CA 1
ATOM 813 C C . LYS A 1 107 ? -24.091 -4.109 18.847 1.00 72.62 107 LYS A C 1
ATOM 815 O O . LYS A 1 107 ? -24.727 -3.891 19.880 1.00 72.62 107 LYS A O 1
ATOM 820 N N . ILE A 1 108 ? -24.676 -4.136 17.647 1.00 72.00 108 ILE A N 1
ATOM 821 C CA . ILE A 1 108 ? -26.119 -3.927 17.443 1.00 72.00 108 ILE A CA 1
ATOM 822 C C . ILE A 1 108 ? -26.932 -5.036 18.118 1.00 72.00 108 ILE A C 1
ATOM 824 O O . ILE A 1 108 ? -27.854 -4.725 18.877 1.00 72.00 108 ILE A O 1
ATOM 828 N N . GLN A 1 109 ? -26.565 -6.303 17.912 1.00 68.94 109 GLN A N 1
ATOM 829 C CA . GLN A 1 109 ? -27.223 -7.449 18.551 1.00 68.94 109 GLN A CA 1
ATOM 830 C C . GLN A 1 109 ? -27.173 -7.334 20.082 1.00 68.94 109 GLN A C 1
ATOM 832 O O . GLN A 1 109 ? -28.204 -7.401 20.752 1.00 68.94 109 GLN A O 1
ATOM 837 N N . ARG A 1 110 ? -26.005 -6.997 20.647 1.00 67.81 110 ARG A N 1
ATOM 838 C CA . ARG A 1 110 ? -25.846 -6.756 22.095 1.00 67.81 110 ARG A CA 1
ATOM 839 C C . ARG A 1 110 ? -26.732 -5.634 22.631 1.00 67.81 110 ARG A C 1
ATOM 841 O O . ARG A 1 110 ? -27.194 -5.704 23.773 1.00 67.81 110 ARG A O 1
ATOM 848 N N . LEU A 1 111 ? -26.928 -4.563 21.863 1.00 64.44 111 LEU A N 1
ATOM 849 C CA . LEU A 1 111 ? -27.800 -3.453 22.255 1.00 64.44 111 LEU A CA 1
ATOM 850 C C . LEU A 1 111 ? -29.283 -3.842 22.171 1.00 64.44 111 LEU A C 1
ATOM 852 O O . LEU A 1 111 ? -30.064 -3.427 23.035 1.00 64.44 111 LEU A O 1
ATOM 856 N N . ALA A 1 112 ? -29.662 -4.654 21.182 1.00 61.78 112 ALA A N 1
ATOM 857 C CA . ALA A 1 112 ? -31.011 -5.192 21.039 1.00 61.78 112 ALA A CA 1
ATOM 858 C C . ALA A 1 112 ? -31.377 -6.114 22.216 1.00 61.78 112 ALA A C 1
ATOM 860 O O . ALA A 1 112 ? -32.406 -5.890 22.856 1.00 61.78 112 ALA A O 1
ATOM 861 N N . ASP A 1 113 ? -30.489 -7.034 22.604 1.00 61.31 113 ASP A N 1
ATOM 862 C CA . ASP A 1 113 ? -30.699 -7.966 23.726 1.00 61.31 113 ASP A CA 1
ATOM 863 C C . ASP A 1 113 ? -30.834 -7.268 25.090 1.00 61.31 113 ASP A C 1
ATOM 865 O O . ASP A 1 113 ? -31.468 -7.774 26.024 1.00 61.31 113 ASP A O 1
ATOM 869 N N . LYS A 1 114 ? -30.270 -6.062 25.229 1.00 57.25 114 LYS A N 1
ATOM 870 C CA . LYS A 1 114 ? -30.365 -5.250 26.453 1.00 57.25 114 LYS A CA 1
ATOM 871 C C . LYS A 1 114 ? -31.666 -4.439 26.552 1.00 57.25 114 LYS A C 1
ATOM 873 O O . LYS A 1 114 ? -32.067 -4.101 27.672 1.00 57.25 114 LYS A O 1
ATOM 878 N N . ARG A 1 115 ? -32.348 -4.128 25.439 1.00 51.22 115 ARG A N 1
ATOM 879 C CA . ARG A 1 115 ? -33.606 -3.347 25.432 1.00 51.22 115 ARG A CA 1
ATOM 880 C C . ARG A 1 115 ? -34.795 -4.008 26.157 1.00 51.22 115 ARG A C 1
ATOM 882 O O . ARG A 1 115 ? -35.474 -3.276 26.880 1.00 51.22 115 ARG A O 1
ATOM 889 N N . PRO A 1 116 ? -35.051 -5.330 26.094 1.00 46.28 116 PRO A N 1
ATOM 890 C CA . PRO A 1 116 ? -36.240 -5.905 26.735 1.00 46.28 116 PRO A CA 1
ATOM 891 C C . PRO A 1 116 ? -36.176 -5.970 28.273 1.00 46.28 116 PRO A C 1
ATOM 893 O O . PRO A 1 116 ? -37.214 -6.053 28.925 1.00 46.28 116 PRO A O 1
ATOM 896 N N . ARG A 1 117 ? -34.995 -5.874 28.906 1.00 47.69 117 ARG A N 1
ATOM 897 C CA . ARG A 1 117 ? -34.868 -6.039 30.375 1.00 47.69 117 ARG A CA 1
ATOM 898 C C . ARG A 1 117 ? -35.036 -4.750 31.192 1.00 47.69 117 ARG A C 1
ATOM 900 O O . ARG A 1 117 ? -35.353 -4.827 32.380 1.00 47.69 117 ARG A O 1
ATOM 907 N N . LYS A 1 118 ? -34.842 -3.565 30.597 1.00 46.12 118 LYS A N 1
ATOM 908 C CA . LYS A 1 118 ? -34.966 -2.277 31.319 1.00 46.12 118 LYS A CA 1
ATOM 909 C C . LYS A 1 118 ? -36.399 -1.739 31.376 1.00 46.12 118 LYS A C 1
ATOM 911 O O . LYS A 1 118 ? -36.743 -1.110 32.375 1.00 46.12 118 LYS A O 1
ATOM 916 N N . ALA A 1 119 ? -37.243 -2.045 30.387 1.00 43.66 119 ALA A N 1
ATOM 917 C CA . ALA A 1 119 ? -38.649 -1.629 30.387 1.00 43.66 119 ALA A CA 1
ATOM 918 C C . ALA A 1 119 ? -39.446 -2.254 31.553 1.00 43.66 119 ALA A C 1
ATOM 920 O O . ALA A 1 119 ? -40.258 -1.577 32.175 1.00 43.66 119 ALA A O 1
ATOM 921 N N . GLY A 1 120 ? -39.141 -3.501 31.937 1.00 46.12 120 GLY A N 1
ATOM 922 C CA . GLY A 1 120 ? -39.822 -4.184 33.047 1.00 46.12 120 GLY A CA 1
ATOM 923 C C . GLY A 1 120 ? -39.389 -3.758 34.461 1.00 46.12 120 GLY A C 1
ATOM 924 O O . GLY A 1 120 ? -40.154 -3.924 35.407 1.00 46.12 120 GLY A O 1
ATOM 925 N N . ARG A 1 121 ? -38.180 -3.197 34.644 1.00 46.94 121 ARG A N 1
ATOM 926 C CA . ARG A 1 121 ? -37.667 -2.790 35.976 1.00 46.94 121 ARG A CA 1
ATOM 927 C C . ARG A 1 121 ? -37.898 -1.320 36.322 1.00 46.94 121 ARG A C 1
ATOM 929 O O . ARG A 1 121 ? -37.918 -0.984 37.504 1.00 46.94 121 ARG A O 1
ATOM 936 N N . LEU A 1 122 ? -38.075 -0.449 35.329 1.00 45.66 122 LEU A N 1
ATOM 937 C CA . LEU A 1 122 ? -38.286 0.988 35.553 1.00 45.66 122 LEU A CA 1
ATOM 938 C C . LEU A 1 122 ? -39.681 1.331 36.100 1.00 45.66 122 LEU A C 1
ATOM 940 O O . LEU A 1 122 ? -39.857 2.405 36.663 1.00 45.66 122 LEU A O 1
ATOM 944 N N . LEU A 1 123 ? -40.632 0.397 36.048 1.00 46.59 123 LEU A N 1
ATOM 945 C CA . LEU A 1 123 ? -41.962 0.545 36.650 1.00 46.59 123 LEU A CA 1
ATOM 946 C C . LEU A 1 123 ? -41.997 0.356 38.182 1.00 46.59 123 LEU A C 1
ATOM 948 O O . LEU A 1 123 ? -43.051 0.537 38.780 1.00 46.59 123 LEU A O 1
ATOM 952 N N . LYS A 1 124 ? -40.878 0.006 38.843 1.00 47.56 124 LYS A N 1
ATOM 953 C CA . LYS A 1 124 ? -40.870 -0.373 40.275 1.00 47.56 124 LYS A CA 1
ATOM 954 C C . LYS A 1 124 ? -40.099 0.541 41.238 1.00 47.56 124 LYS A C 1
ATOM 956 O O . LYS A 1 124 ? -40.063 0.233 42.423 1.00 47.56 124 LYS A O 1
ATOM 961 N N . SER A 1 125 ? -39.475 1.643 40.808 1.00 46.31 125 SER A N 1
ATOM 962 C CA . SER A 1 125 ? -38.643 2.455 41.721 1.00 46.31 125 SER A CA 1
ATOM 963 C C . SER A 1 125 ? -38.915 3.958 41.623 1.00 46.31 125 SER A C 1
ATOM 965 O O . SER A 1 125 ? -38.495 4.624 40.680 1.00 46.31 125 SER A O 1
ATOM 967 N N . GLY A 1 126 ? -39.585 4.499 42.646 1.00 50.22 126 GLY A N 1
ATOM 968 C CA . GLY A 1 126 ? -39.963 5.909 42.813 1.00 50.22 126 GLY A CA 1
ATOM 969 C C . GLY A 1 126 ? -38.813 6.866 43.157 1.00 50.22 126 GLY A C 1
ATOM 970 O O . GLY A 1 126 ? -38.947 7.696 44.046 1.00 50.22 126 GLY A O 1
ATOM 971 N N . THR A 1 127 ? -37.677 6.781 42.461 1.00 49.72 127 THR A N 1
ATOM 972 C CA . THR A 1 127 ? -36.588 7.780 42.536 1.00 49.72 127 THR A CA 1
ATOM 973 C C . THR A 1 127 ? -36.289 8.324 41.139 1.00 49.72 127 THR A C 1
ATOM 975 O O . THR A 1 127 ? -35.250 8.051 40.542 1.00 49.72 127 THR A O 1
ATOM 978 N N . MET A 1 128 ? -37.253 9.056 40.573 1.00 48.78 128 MET A N 1
ATOM 979 C CA . MET A 1 128 ? -37.290 9.362 39.135 1.00 48.78 128 MET A CA 1
ATOM 980 C C . MET A 1 128 ? -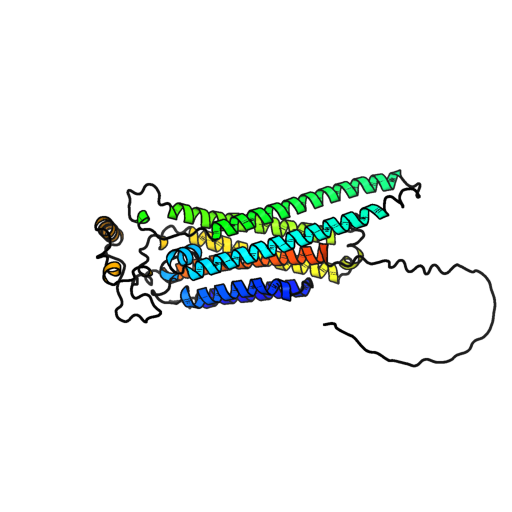36.493 10.614 38.727 1.00 48.78 128 MET A C 1
ATOM 982 O O . MET A 1 128 ? -35.888 10.606 37.664 1.00 48.78 128 MET A O 1
ATOM 986 N N . ALA A 1 129 ? -36.404 11.673 39.539 1.00 47.38 129 ALA A N 1
ATOM 987 C CA . ALA A 1 129 ? -35.899 12.965 39.044 1.00 47.38 129 ALA A CA 1
ATOM 988 C C . ALA A 1 129 ? -34.365 13.031 38.860 1.00 47.38 129 ALA A C 1
ATOM 990 O O . ALA A 1 129 ? -33.881 13.395 37.789 1.00 47.38 129 ALA A O 1
ATOM 991 N N . VAL A 1 130 ? -33.579 12.619 39.863 1.00 49.38 130 VAL A N 1
ATOM 992 C CA . VAL A 1 130 ? -32.103 12.722 39.816 1.00 49.38 130 VAL A CA 1
ATOM 993 C C . VAL A 1 130 ? -31.479 11.618 38.951 1.00 49.38 130 VAL A C 1
ATOM 995 O O . VAL A 1 130 ? -30.528 11.867 38.208 1.00 49.38 130 VAL A O 1
ATOM 998 N N . LYS A 1 131 ? -32.052 10.404 38.964 1.00 49.06 131 LYS A N 1
ATOM 999 C CA . LYS A 1 131 ? -31.631 9.310 38.072 1.00 49.06 131 LYS A CA 1
ATOM 1000 C C . LYS A 1 131 ? -32.013 9.563 36.615 1.00 49.06 131 LYS A C 1
ATOM 1002 O O . LYS A 1 131 ? -31.209 9.237 35.749 1.00 49.06 131 LYS A O 1
ATOM 1007 N N . ALA A 1 132 ? -33.169 10.173 36.327 1.00 48.62 132 ALA A N 1
ATOM 1008 C CA . ALA A 1 132 ? -33.532 10.515 34.950 1.00 48.62 132 ALA A CA 1
ATOM 1009 C C . ALA A 1 132 ? -32.670 11.653 34.390 1.00 48.62 132 ALA A C 1
ATOM 1011 O O . ALA A 1 132 ? -32.306 11.609 33.221 1.00 48.62 132 ALA A O 1
ATOM 1012 N N . MET A 1 133 ? -32.294 12.645 35.204 1.00 43.75 133 MET A N 1
ATOM 1013 C CA . MET A 1 133 ? -31.448 13.751 34.743 1.00 43.75 133 MET A CA 1
ATOM 1014 C C . MET A 1 133 ? -29.991 13.303 34.522 1.00 43.75 133 MET A C 1
ATOM 1016 O O . MET A 1 133 ? -29.413 13.597 33.476 1.00 43.75 133 MET A O 1
ATOM 1020 N N . LYS A 1 134 ? -29.437 12.482 35.431 1.00 44.41 134 LYS A N 1
ATOM 1021 C CA . LYS A 1 134 ? -28.133 11.822 35.235 1.00 44.41 134 LYS A CA 1
ATOM 1022 C C . LYS A 1 134 ? -28.167 10.833 34.062 1.00 44.41 134 LYS A C 1
ATOM 1024 O O . LYS A 1 134 ? -27.208 10.775 33.300 1.00 44.41 134 LYS A O 1
ATOM 1029 N N . GLY A 1 135 ? -29.280 10.117 33.878 1.00 46.97 135 GLY A N 1
ATOM 1030 C CA . GLY A 1 135 ? -29.532 9.225 32.742 1.00 46.97 135 GLY A CA 1
ATOM 1031 C C . GLY A 1 135 ? -29.571 9.953 31.395 1.00 46.97 135 GLY A C 1
ATOM 1032 O O . GLY A 1 135 ? -28.902 9.520 30.471 1.00 46.97 135 GLY A O 1
ATOM 1033 N N . ARG A 1 136 ? -30.247 11.108 31.293 1.00 44.16 136 ARG A N 1
ATOM 1034 C CA . ARG A 1 136 ? -30.311 11.906 30.049 1.00 44.16 136 ARG A CA 1
ATOM 1035 C C . ARG A 1 136 ? -28.969 12.522 29.646 1.00 44.16 136 ARG A C 1
ATOM 1037 O O . ARG A 1 136 ? -28.680 12.618 28.457 1.00 44.16 136 ARG A O 1
ATOM 1044 N N . LEU A 1 137 ? -28.161 12.960 30.615 1.00 41.28 137 LEU A N 1
ATOM 1045 C CA . LEU A 1 137 ? -26.815 13.489 30.348 1.00 41.28 137 LEU A CA 1
ATOM 1046 C C . LEU A 1 137 ? -25.861 12.386 29.878 1.00 41.28 137 LEU A C 1
ATOM 1048 O O . LEU A 1 137 ? -25.122 12.581 28.919 1.00 41.28 137 LEU A O 1
ATOM 1052 N N . THR A 1 138 ? -25.933 11.211 30.502 1.00 46.88 138 THR A N 1
ATOM 1053 C CA . THR A 1 138 ? -25.099 10.062 30.124 1.00 46.88 138 THR A CA 1
ATOM 1054 C C . THR A 1 138 ? -25.554 9.425 28.807 1.00 46.88 138 THR A C 1
ATOM 1056 O O . THR A 1 138 ? -24.715 9.110 27.973 1.00 46.88 138 THR A O 1
ATOM 1059 N N . GLU A 1 139 ? -26.857 9.376 28.516 1.00 46.78 139 GLU A N 1
ATOM 1060 C CA . GLU A 1 139 ? -27.375 8.982 27.195 1.00 46.78 139 GLU A CA 1
ATOM 1061 C C . GLU A 1 139 ? -26.925 9.926 26.065 1.00 46.78 139 GLU A C 1
ATOM 1063 O O . GLU A 1 139 ? -26.609 9.452 24.974 1.00 46.78 139 GLU A O 1
ATOM 1068 N N . ARG A 1 140 ? -26.835 11.246 26.306 1.00 46.69 140 ARG A N 1
ATOM 1069 C CA . ARG A 1 140 ? -26.343 12.208 25.299 1.00 46.69 140 ARG A CA 1
ATOM 1070 C C . ARG A 1 140 ? -24.850 12.074 25.010 1.00 46.69 140 ARG A C 1
ATOM 1072 O O . ARG A 1 140 ? -24.477 12.109 23.840 1.00 46.69 140 ARG A O 1
ATOM 1079 N N . CYS A 1 141 ? -24.010 11.912 26.035 1.00 48.19 141 CYS A N 1
ATOM 1080 C CA . CYS A 1 141 ? -22.569 11.710 25.840 1.00 48.19 141 CYS A CA 1
ATOM 1081 C C . CYS A 1 141 ? -22.292 10.456 25.001 1.00 48.19 141 CYS A C 1
ATOM 1083 O O . CYS A 1 141 ? -21.491 10.485 24.075 1.00 48.19 141 CYS A O 1
ATOM 1085 N N . CYS A 1 142 ? -23.043 9.385 25.237 1.00 53.81 142 CYS A N 1
ATOM 1086 C CA . CYS A 1 142 ? -22.764 8.099 24.602 1.00 53.81 142 CYS A CA 1
ATOM 1087 C C . CYS A 1 142 ? -23.381 7.969 23.214 1.00 53.81 142 CYS A C 1
ATOM 1089 O O . CYS A 1 142 ? -22.822 7.292 22.357 1.00 53.81 142 CYS A O 1
ATOM 1091 N N . ALA A 1 143 ? -24.465 8.702 22.948 1.00 56.06 143 ALA A N 1
ATOM 1092 C CA . ALA A 1 143 ? -24.935 8.915 21.587 1.00 56.06 143 ALA A CA 1
ATOM 1093 C C . ALA A 1 143 ? -23.919 9.715 20.747 1.00 56.06 143 ALA A C 1
ATOM 1095 O O . ALA A 1 143 ? -23.742 9.414 19.570 1.00 56.06 143 ALA A O 1
ATOM 1096 N N . SER A 1 144 ? -23.232 10.702 21.338 1.00 58.16 144 SER A N 1
ATOM 1097 C CA . SER A 1 144 ? -22.201 11.490 20.646 1.00 58.16 144 SER A CA 1
ATOM 1098 C C . SER A 1 144 ? -20.972 10.646 20.288 1.00 58.16 144 SER A C 1
ATOM 1100 O O . SER A 1 144 ? -20.526 10.671 19.139 1.00 58.16 144 SER A O 1
ATOM 1102 N N . ASP A 1 145 ? -20.469 9.846 21.232 1.00 67.44 145 ASP A N 1
ATOM 1103 C CA . ASP A 1 145 ? -19.297 8.986 21.014 1.00 67.44 145 ASP A CA 1
ATOM 1104 C C . ASP A 1 145 ? -19.579 7.867 19.996 1.00 67.44 145 ASP A C 1
ATOM 1106 O O . ASP A 1 145 ? -18.745 7.570 19.137 1.00 67.44 145 ASP A O 1
ATOM 1110 N N . ASP A 1 146 ? -20.784 7.287 20.013 1.00 70.94 146 ASP A N 1
ATOM 1111 C CA . ASP A 1 146 ? -21.190 6.288 19.019 1.00 70.94 146 ASP A CA 1
ATOM 1112 C C . ASP A 1 146 ? -21.353 6.880 17.611 1.00 70.94 146 ASP A C 1
ATOM 1114 O O . ASP A 1 146 ? -21.025 6.217 16.623 1.00 70.94 146 ASP A O 1
ATOM 1118 N N . VAL A 1 147 ? -21.815 8.130 17.487 1.00 78.19 147 VAL A N 1
ATOM 1119 C CA . VAL A 1 147 ? -21.858 8.830 16.192 1.00 78.19 147 VAL A CA 1
ATOM 1120 C C . VAL A 1 147 ? -20.445 9.098 15.674 1.00 78.19 147 VAL A C 1
ATOM 1122 O O . VAL A 1 147 ? -20.188 8.880 14.489 1.00 78.19 147 VAL A O 1
ATOM 1125 N N . ALA A 1 148 ? -19.518 9.521 16.539 1.00 80.38 148 ALA A N 1
ATOM 1126 C CA . ALA A 1 148 ? -18.124 9.749 16.162 1.00 80.38 148 ALA A CA 1
ATOM 1127 C C . ALA A 1 148 ? -17.453 8.464 15.651 1.00 80.38 148 ALA A C 1
ATOM 1129 O O . ALA A 1 148 ? -16.840 8.475 14.587 1.00 80.38 148 ALA A O 1
ATOM 1130 N N . ARG A 1 149 ? -17.658 7.328 16.328 1.00 82.06 149 ARG A N 1
ATOM 1131 C CA . ARG A 1 149 ? -17.131 6.025 15.883 1.00 82.06 149 ARG A CA 1
ATOM 1132 C C . ARG A 1 149 ? -17.681 5.587 14.542 1.00 82.06 149 ARG A C 1
ATOM 1134 O O . ARG A 1 149 ? -16.908 5.193 13.681 1.00 82.06 149 ARG A O 1
ATOM 1141 N N . LYS A 1 150 ? -18.995 5.710 14.332 1.00 84.44 150 LYS A N 1
ATOM 1142 C CA . LYS A 1 150 ? -19.604 5.393 13.033 1.00 84.44 150 LYS A CA 1
ATOM 1143 C C . LYS A 1 150 ? -19.020 6.248 11.913 1.00 84.44 150 LYS A C 1
ATOM 1145 O O . LYS A 1 150 ? -18.815 5.743 10.815 1.00 84.44 150 LYS A O 1
ATOM 1150 N N . ARG A 1 151 ? -18.732 7.527 12.181 1.00 88.50 151 ARG A N 1
ATOM 1151 C CA . ARG A 1 151 ? -18.045 8.398 11.217 1.00 88.50 151 ARG A CA 1
ATOM 1152 C C . ARG A 1 151 ? -16.628 7.905 10.939 1.00 88.50 151 ARG A C 1
ATOM 1154 O O . ARG A 1 151 ? -16.281 7.795 9.771 1.00 88.50 151 ARG A O 1
ATOM 1161 N N . CYS A 1 152 ? -15.849 7.559 11.966 1.00 89.00 152 CYS A N 1
ATOM 1162 C CA . CYS A 1 152 ? -14.520 6.973 11.778 1.00 89.00 152 CYS A CA 1
ATOM 1163 C C . CYS A 1 152 ? -14.584 5.686 10.948 1.00 89.00 152 CYS A C 1
ATOM 1165 O O . CYS A 1 152 ? -13.866 5.581 9.963 1.00 89.00 152 CYS A O 1
ATOM 1167 N N . ASP A 1 153 ? -15.485 4.756 11.276 1.00 89.06 153 ASP A N 1
ATOM 1168 C CA . ASP A 1 153 ? -15.645 3.499 10.539 1.00 89.06 153 ASP A CA 1
ATOM 1169 C C . ASP A 1 153 ? -16.013 3.762 9.065 1.00 89.06 153 ASP A C 1
ATOM 1171 O O . ASP A 1 153 ? -15.472 3.119 8.172 1.00 89.06 153 ASP A O 1
ATOM 1175 N N . MET A 1 154 ? -16.890 4.734 8.782 1.00 90.25 154 MET A N 1
ATOM 1176 C CA . MET A 1 154 ? -17.229 5.137 7.407 1.00 90.25 154 MET A CA 1
ATOM 1177 C C . MET A 1 154 ? -16.041 5.751 6.663 1.00 90.25 154 MET A C 1
ATOM 1179 O O . MET A 1 154 ? -15.814 5.421 5.502 1.00 90.25 154 MET A O 1
ATOM 1183 N N . VAL A 1 155 ? -15.274 6.624 7.319 1.00 92.75 155 VAL A N 1
ATOM 1184 C CA . VAL A 1 155 ? -14.075 7.231 6.725 1.00 92.75 155 VAL A CA 1
ATOM 1185 C C . VAL A 1 155 ? -13.021 6.165 6.432 1.00 92.75 155 VAL A C 1
ATOM 1187 O O . VAL A 1 155 ? -12.477 6.158 5.333 1.00 92.75 155 VAL A O 1
ATOM 1190 N N . ILE A 1 156 ? -12.789 5.226 7.358 1.00 91.94 156 ILE A N 1
ATOM 1191 C CA . ILE A 1 156 ? -11.887 4.083 7.155 1.00 91.94 156 ILE A CA 1
ATOM 1192 C C . ILE A 1 156 ? -12.326 3.284 5.924 1.00 91.94 156 ILE A C 1
ATOM 1194 O O . ILE A 1 156 ? -11.503 3.002 5.062 1.00 91.94 156 ILE A O 1
ATOM 1198 N N . ARG A 1 157 ? -13.624 2.975 5.791 1.00 91.75 157 ARG A N 1
ATOM 1199 C CA . ARG A 1 157 ? -14.155 2.232 4.635 1.00 91.75 157 ARG A CA 1
ATOM 1200 C C . ARG A 1 157 ? -13.881 2.944 3.313 1.00 91.75 157 ARG A C 1
ATOM 1202 O O . ARG A 1 157 ? -13.338 2.332 2.399 1.00 91.75 157 ARG A O 1
ATOM 1209 N N . TYR A 1 158 ? -14.241 4.223 3.211 1.00 91.12 158 TYR A N 1
ATOM 1210 C CA . TYR A 1 158 ? -14.039 4.983 1.976 1.00 91.12 158 TYR A CA 1
ATOM 1211 C C . TYR A 1 158 ? -12.560 5.170 1.645 1.00 91.12 158 TYR A C 1
ATOM 1213 O O . TYR A 1 158 ? -12.190 5.073 0.480 1.00 91.12 158 TYR A O 1
ATOM 1221 N N . ALA A 1 159 ? -11.716 5.395 2.651 1.00 90.81 159 ALA A N 1
ATOM 1222 C CA . ALA A 1 159 ? -10.286 5.561 2.448 1.00 90.81 159 ALA A CA 1
ATOM 1223 C C . ALA A 1 159 ? -9.603 4.247 2.033 1.00 90.81 159 ALA A C 1
ATOM 1225 O O . ALA A 1 159 ? -8.787 4.276 1.120 1.00 90.81 159 ALA A O 1
ATOM 1226 N N . ILE A 1 160 ? -9.990 3.093 2.597 1.00 91.06 160 ILE A N 1
ATOM 1227 C CA . ILE A 1 160 ? -9.523 1.776 2.123 1.00 91.06 160 ILE A CA 1
ATOM 1228 C C . ILE A 1 160 ? -9.911 1.569 0.657 1.00 91.06 160 ILE A C 1
ATOM 1230 O O . ILE A 1 160 ? -9.064 1.197 -0.147 1.00 91.06 160 ILE A O 1
ATOM 1234 N N . ILE A 1 161 ? -11.170 1.842 0.295 1.00 89.62 161 ILE A N 1
ATOM 1235 C CA . ILE A 1 161 ? -11.639 1.715 -1.093 1.00 89.62 161 ILE A CA 1
ATOM 1236 C C . ILE A 1 161 ? -10.833 2.630 -2.020 1.00 89.62 161 ILE A C 1
ATOM 1238 O O . ILE A 1 161 ? -10.416 2.189 -3.087 1.00 89.62 161 ILE A O 1
ATOM 1242 N N . LEU A 1 162 ? -10.583 3.875 -1.602 1.00 89.69 162 LEU A N 1
ATOM 1243 C CA . LEU A 1 162 ? -9.770 4.822 -2.357 1.00 89.69 162 LEU A CA 1
ATOM 1244 C C . LEU A 1 162 ? -8.362 4.268 -2.597 1.00 89.69 162 LEU A C 1
ATOM 1246 O O . LEU A 1 162 ? -7.976 4.162 -3.755 1.00 89.69 162 LEU A O 1
ATOM 1250 N N . VAL A 1 163 ? -7.651 3.848 -1.537 1.00 89.44 163 VAL A N 1
ATOM 1251 C CA . VAL A 1 163 ? -6.302 3.262 -1.645 1.00 89.44 163 VAL A CA 1
ATOM 1252 C C . VAL A 1 163 ? -6.315 2.051 -2.568 1.00 89.44 163 VAL A C 1
ATOM 1254 O O . VAL A 1 163 ? -5.477 1.967 -3.453 1.00 89.44 163 VAL A O 1
ATOM 1257 N N . CYS A 1 164 ? -7.262 1.125 -2.406 1.00 86.94 164 CYS A N 1
ATOM 1258 C CA . CYS A 1 164 ? -7.327 -0.077 -3.233 1.00 86.94 164 CYS A CA 1
ATOM 1259 C C . CYS A 1 164 ? -7.569 0.242 -4.706 1.00 86.94 164 CYS A C 1
ATOM 1261 O O . CYS A 1 164 ? -6.907 -0.348 -5.550 1.00 86.94 164 CYS A O 1
ATOM 1263 N N . ILE A 1 165 ? -8.482 1.166 -5.023 1.00 85.94 165 ILE A N 1
ATOM 1264 C CA . ILE A 1 165 ? -8.758 1.556 -6.410 1.00 85.94 165 ILE A CA 1
ATOM 1265 C C . ILE A 1 165 ? -7.537 2.237 -7.018 1.00 85.94 165 ILE A C 1
ATOM 1267 O O . ILE A 1 165 ? -7.193 1.932 -8.151 1.00 85.94 165 ILE A O 1
ATOM 1271 N N . THR A 1 166 ? -6.872 3.133 -6.289 1.00 86.00 166 THR A N 1
ATOM 1272 C CA . THR A 1 166 ? -5.762 3.921 -6.836 1.00 86.00 166 THR A CA 1
ATOM 1273 C C . THR A 1 166 ? -4.446 3.154 -6.864 1.00 86.00 166 THR A C 1
ATOM 1275 O O . THR A 1 166 ? -3.662 3.327 -7.790 1.00 86.00 166 THR A O 1
ATOM 1278 N N . ALA A 1 167 ? -4.206 2.266 -5.897 1.00 80.88 167 ALA A N 1
ATOM 1279 C CA . ALA A 1 167 ? -3.008 1.432 -5.848 1.00 80.88 167 ALA A CA 1
ATOM 1280 C C . ALA A 1 167 ? -2.944 0.443 -7.017 1.00 80.88 167 ALA A C 1
ATOM 1282 O O . ALA A 1 167 ? -1.857 0.101 -7.471 1.00 80.88 167 ALA A O 1
ATOM 1283 N N . VAL A 1 168 ? -4.104 0.018 -7.528 1.00 78.31 168 VAL A N 1
ATOM 1284 C CA . VAL A 1 168 ? -4.197 -0.909 -8.664 1.00 78.31 168 VAL A CA 1
ATOM 1285 C C . VAL A 1 168 ? -4.357 -0.200 -10.004 1.00 78.31 168 VAL A C 1
ATOM 1287 O O . VAL A 1 168 ? -4.452 -0.882 -11.020 1.00 78.31 168 VAL A O 1
ATOM 1290 N N . VAL A 1 169 ? -4.408 1.136 -10.053 1.00 77.81 169 VAL A N 1
ATOM 1291 C CA . VAL A 1 169 ? -4.404 1.846 -11.339 1.00 77.81 169 VAL A CA 1
ATOM 1292 C C . VAL A 1 169 ? -3.096 1.498 -12.055 1.00 77.81 169 VAL A C 1
ATOM 1294 O O . VAL A 1 169 ? -2.030 1.784 -11.511 1.00 77.81 169 VAL A O 1
ATOM 1297 N N . PRO A 1 170 ? -3.148 0.858 -13.238 1.00 67.75 170 PRO A N 1
ATOM 1298 C CA . PRO A 1 170 ? -1.937 0.491 -13.945 1.00 67.75 170 PRO A CA 1
ATOM 1299 C C . PRO A 1 170 ? -1.304 1.757 -14.525 1.00 67.75 170 PRO A C 1
ATOM 1301 O O . PRO A 1 170 ? -1.841 2.354 -15.460 1.00 67.75 170 PRO A O 1
ATOM 1304 N N . ASP A 1 171 ? -0.157 2.154 -13.980 1.00 71.12 171 ASP A N 1
ATOM 1305 C CA . ASP A 1 171 ? 0.739 3.103 -14.637 1.00 71.12 171 ASP A CA 1
ATOM 1306 C C . ASP A 1 171 ? 1.505 2.349 -15.726 1.00 71.12 171 ASP A C 1
ATOM 1308 O O . ASP A 1 171 ? 2.558 1.759 -15.482 1.00 71.12 171 ASP A O 1
ATOM 1312 N N . ARG A 1 172 ? 0.917 2.259 -16.922 1.00 69.25 172 ARG A N 1
ATOM 1313 C CA . ARG A 1 172 ? 1.612 1.653 -18.058 1.00 69.25 172 ARG A CA 1
ATOM 1314 C C . ARG A 1 172 ? 2.624 2.634 -18.603 1.00 69.25 172 ARG A C 1
ATOM 1316 O O . ARG A 1 172 ? 2.319 3.805 -18.798 1.00 69.25 172 ARG A O 1
ATOM 1323 N N . ALA A 1 173 ? 3.799 2.138 -18.935 1.00 67.38 173 ALA A N 1
ATOM 1324 C CA . ALA A 1 173 ? 4.687 2.914 -19.769 1.00 67.38 173 ALA A CA 1
ATOM 1325 C C . ALA A 1 173 ? 4.113 3.082 -21.175 1.00 67.38 173 ALA A C 1
ATOM 1327 O O . ALA 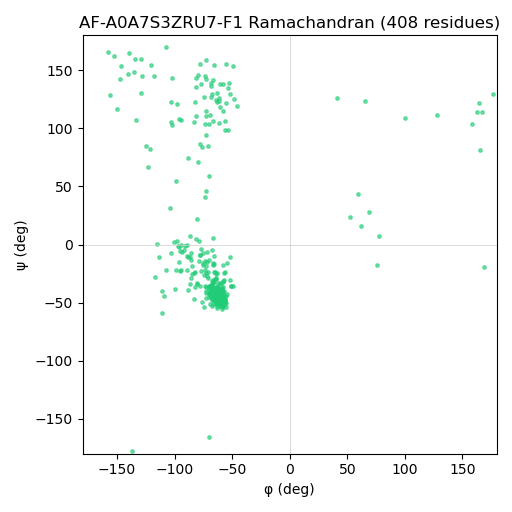A 1 173 ? 3.505 2.164 -21.728 1.00 67.38 173 ALA A O 1
ATOM 1328 N N . ASP A 1 174 ? 4.300 4.267 -21.737 1.00 65.50 174 ASP A N 1
ATOM 1329 C CA . ASP A 1 174 ? 3.935 4.579 -23.110 1.00 65.50 174 ASP A CA 1
ATOM 1330 C C . ASP A 1 174 ? 4.934 5.586 -23.671 1.00 65.50 174 ASP A C 1
ATOM 1332 O O . ASP A 1 174 ? 5.519 6.384 -22.947 1.00 65.50 174 ASP A O 1
ATOM 1336 N N . ASN A 1 175 ? 5.095 5.562 -24.984 1.00 64.25 175 ASN A N 1
ATOM 1337 C CA . ASN A 1 175 ? 6.001 6.434 -25.720 1.00 64.25 175 ASN A CA 1
ATOM 1338 C C . ASN A 1 175 ? 5.422 7.844 -25.910 1.00 64.25 175 ASN A C 1
ATOM 1340 O O . ASN A 1 175 ? 6.029 8.679 -26.576 1.00 64.25 175 ASN A O 1
ATOM 1344 N N . CYS A 1 176 ? 4.239 8.111 -25.355 1.00 65.44 176 CYS A N 1
ATOM 1345 C CA . CYS A 1 176 ? 3.620 9.427 -25.348 1.00 65.44 176 CYS A CA 1
ATOM 1346 C C . CYS A 1 176 ? 4.516 10.483 -24.684 1.00 65.44 176 CYS A C 1
ATOM 1348 O O . CYS A 1 176 ? 4.570 11.609 -25.177 1.00 65.44 176 CYS A O 1
ATOM 1350 N N . ASP A 1 177 ? 5.256 10.115 -23.633 1.00 61.50 177 ASP A N 1
ATOM 1351 C CA . ASP A 1 177 ? 6.156 11.039 -22.930 1.00 61.50 177 ASP A CA 1
ATOM 1352 C C . ASP A 1 177 ? 7.338 11.487 -23.820 1.00 61.50 177 ASP A C 1
ATOM 1354 O O . ASP A 1 177 ? 7.912 12.549 -23.605 1.00 61.50 177 ASP A O 1
ATOM 1358 N N . LEU A 1 178 ? 7.618 10.753 -24.908 1.00 61.16 178 LEU A N 1
ATOM 1359 C CA . LEU A 1 178 ? 8.634 11.098 -25.909 1.00 61.16 178 LEU A CA 1
ATOM 1360 C C . LEU A 1 178 ? 8.119 12.052 -27.002 1.00 61.16 178 LEU A C 1
ATOM 1362 O O . LEU A 1 178 ? 8.902 12.472 -27.855 1.00 61.16 178 LEU A O 1
ATOM 1366 N N . ASP A 1 179 ? 6.815 12.362 -27.059 1.00 62.47 179 ASP A N 1
ATOM 1367 C CA . ASP A 1 179 ? 6.249 13.274 -28.059 1.00 62.47 179 ASP A CA 1
ATOM 1368 C C . ASP A 1 179 ? 5.963 14.662 -27.452 1.00 62.47 179 ASP A C 1
ATOM 1370 O O . ASP A 1 179 ? 4.938 14.847 -26.796 1.00 62.47 179 ASP A O 1
ATOM 1374 N N . PRO A 1 180 ? 6.770 15.700 -27.753 1.00 59.91 180 PRO A N 1
ATOM 1375 C CA . PRO A 1 180 ? 6.551 17.052 -27.231 1.00 59.91 180 PRO A CA 1
ATOM 1376 C C . PRO A 1 180 ? 5.255 17.707 -27.743 1.00 59.91 180 PRO A C 1
ATOM 1378 O O . PRO A 1 180 ? 4.868 18.773 -27.268 1.00 59.91 180 PRO A O 1
ATOM 1381 N N . SER A 1 181 ? 4.582 17.103 -28.732 1.00 62.97 181 SER A N 1
ATOM 1382 C CA . SER A 1 181 ? 3.265 17.535 -29.218 1.00 62.97 181 SER A CA 1
ATOM 1383 C C . SER A 1 181 ? 2.089 16.811 -28.554 1.00 62.97 181 SER A C 1
ATOM 1385 O O . SER A 1 181 ? 0.935 17.187 -28.784 1.00 62.97 181 SER A O 1
ATOM 1387 N N . ALA A 1 182 ? 2.349 15.795 -27.726 1.00 61.25 182 ALA A N 1
ATOM 1388 C CA . ALA A 1 182 ? 1.313 15.125 -26.958 1.00 61.25 182 ALA A CA 1
ATOM 1389 C C . ALA A 1 182 ? 0.857 16.041 -25.812 1.00 61.25 182 ALA A C 1
ATOM 1391 O O . ALA A 1 182 ? 1.537 16.210 -24.807 1.00 61.25 182 ALA A O 1
ATOM 1392 N N . GLY A 1 183 ? -0.313 16.670 -25.966 1.00 59.56 183 GLY A N 1
ATOM 1393 C CA . GLY A 1 183 ? -0.818 17.649 -24.995 1.00 59.56 183 GLY A CA 1
ATOM 1394 C C . GLY A 1 183 ? -1.012 17.101 -23.571 1.00 59.56 183 GLY A C 1
ATOM 1395 O O . GLY A 1 183 ? -0.808 17.834 -22.608 1.00 59.56 183 GLY A O 1
ATOM 1396 N N . SER A 1 184 ? -1.392 15.826 -23.417 1.00 64.25 184 SER A N 1
ATOM 1397 C CA . SER A 1 184 ? -1.353 15.123 -22.126 1.00 64.25 184 SER A CA 1
ATOM 1398 C C . SER A 1 184 ? -1.272 13.613 -22.325 1.00 64.25 184 SER A C 1
ATOM 1400 O O . SER A 1 184 ? -2.129 13.040 -23.004 1.00 64.25 184 SER A O 1
ATOM 1402 N N . CYS A 1 185 ? -0.319 12.960 -21.668 1.00 71.19 185 CYS A N 1
ATOM 1403 C CA . CYS A 1 185 ? -0.231 11.507 -21.654 1.00 71.19 185 CYS A CA 1
ATOM 1404 C C . CYS A 1 185 ? -1.181 10.929 -20.607 1.00 71.19 185 CYS A C 1
ATOM 1406 O O . CYS A 1 185 ? -1.116 11.263 -19.422 1.00 71.19 185 CYS A O 1
ATOM 1408 N N . ASN A 1 186 ? -2.097 10.062 -21.048 1.00 71.38 186 ASN A N 1
ATOM 1409 C CA . ASN A 1 186 ? -3.097 9.457 -20.168 1.00 71.38 186 ASN A CA 1
ATOM 1410 C C . ASN A 1 186 ? -2.436 8.695 -19.003 1.00 71.38 186 ASN A C 1
ATOM 1412 O O . ASN A 1 186 ? -2.948 8.714 -17.887 1.00 71.38 186 ASN A O 1
ATOM 1416 N N . ASN A 1 187 ? -1.259 8.106 -19.230 1.00 71.81 187 ASN A N 1
ATOM 1417 C CA . ASN A 1 187 ? -0.516 7.380 -18.200 1.00 71.81 187 ASN A CA 1
ATOM 1418 C C . ASN A 1 187 ? 0.072 8.307 -17.128 1.00 71.81 187 ASN A C 1
ATOM 1420 O O . ASN A 1 187 ? -0.027 7.994 -15.948 1.00 71.81 187 ASN A O 1
ATOM 1424 N N . ARG A 1 188 ? 0.518 9.522 -17.480 1.00 73.31 188 ARG A N 1
ATOM 1425 C CA . ARG A 1 188 ? 0.922 10.542 -16.494 1.00 73.31 188 ARG A CA 1
ATOM 1426 C C . ARG A 1 188 ? -0.225 10.932 -15.556 1.00 73.31 188 ARG A C 1
ATOM 1428 O O . ARG A 1 188 ? -0.025 11.106 -14.350 1.00 73.31 188 ARG A O 1
ATOM 1435 N N . ASN A 1 189 ? -1.446 11.017 -16.088 1.00 77.00 189 ASN A N 1
ATOM 1436 C CA . ASN A 1 189 ? -2.644 11.223 -15.270 1.00 77.00 189 ASN A CA 1
ATOM 1437 C C . ASN A 1 189 ? -2.921 10.013 -14.363 1.00 77.00 189 ASN A C 1
ATOM 1439 O O . ASN A 1 189 ? -3.206 10.201 -13.181 1.00 77.00 189 ASN A O 1
ATOM 1443 N N . MET A 1 190 ? -2.798 8.785 -14.879 1.00 77.81 190 MET A N 1
ATOM 1444 C CA . MET A 1 190 ? -2.974 7.552 -14.097 1.00 77.81 190 MET A CA 1
ATOM 1445 C C . MET A 1 190 ? -1.951 7.435 -12.961 1.00 77.81 190 MET A C 1
ATOM 1447 O O . MET A 1 190 ? -2.329 7.156 -11.824 1.00 77.81 190 MET A O 1
ATOM 1451 N N . ARG A 1 191 ? -0.684 7.754 -13.230 1.00 77.38 191 ARG A N 1
ATOM 1452 C CA . ARG A 1 191 ? 0.393 7.809 -12.238 1.00 77.38 191 ARG A CA 1
ATOM 1453 C C . ARG A 1 191 ? 0.113 8.838 -11.144 1.00 77.38 191 ARG A C 1
ATOM 1455 O O . ARG A 1 191 ? 0.247 8.560 -9.955 1.00 77.38 191 ARG A O 1
ATOM 1462 N N . THR A 1 192 ? -0.356 10.020 -11.539 1.00 79.44 192 THR A N 1
ATOM 1463 C CA . THR A 1 192 ? -0.751 11.079 -10.599 1.00 79.44 192 THR A CA 1
ATOM 1464 C C . THR A 1 192 ? -1.917 10.622 -9.717 1.00 79.44 192 THR A C 1
ATOM 1466 O O . THR A 1 192 ? -1.882 10.816 -8.501 1.00 79.44 192 THR A O 1
ATOM 1469 N N . MET A 1 193 ? -2.927 9.957 -10.292 1.00 82.25 193 MET A N 1
ATOM 1470 C CA . MET A 1 193 ? -4.030 9.370 -9.521 1.00 82.25 193 MET A CA 1
ATOM 1471 C C . MET A 1 193 ? -3.551 8.276 -8.564 1.00 82.25 193 MET A C 1
ATOM 1473 O O . MET A 1 193 ? -4.023 8.231 -7.430 1.00 82.25 193 MET A O 1
ATOM 1477 N N . HIS A 1 194 ? -2.617 7.425 -8.992 1.00 84.25 194 HIS A N 1
ATOM 1478 C CA . HIS A 1 194 ? -2.018 6.389 -8.156 1.00 84.25 194 HIS A CA 1
ATOM 1479 C C . HIS A 1 194 ? -1.338 6.999 -6.923 1.00 84.25 194 HIS A C 1
ATOM 1481 O O . HIS A 1 194 ? -1.693 6.661 -5.791 1.00 84.25 194 HIS A O 1
ATOM 1487 N N . PHE A 1 195 ? -0.447 7.975 -7.121 1.00 80.75 195 PHE A N 1
ATOM 1488 C CA . PHE A 1 195 ? 0.283 8.612 -6.024 1.00 80.75 195 PHE A CA 1
ATOM 1489 C C . PHE A 1 195 ? -0.617 9.409 -5.083 1.00 80.75 195 PHE A C 1
ATOM 1491 O O . PHE A 1 195 ? -0.544 9.236 -3.865 1.00 80.75 195 PHE A O 1
ATOM 1498 N N . ILE A 1 196 ? -1.504 10.248 -5.625 1.00 83.25 196 ILE A N 1
ATOM 1499 C CA . ILE A 1 196 ? -2.443 11.032 -4.812 1.00 83.25 196 ILE A CA 1
ATOM 1500 C C . ILE A 1 196 ? -3.401 10.105 -4.064 1.00 83.25 196 ILE A C 1
ATOM 1502 O O . ILE A 1 196 ? -3.731 10.353 -2.905 1.00 83.25 196 ILE A O 1
ATOM 1506 N N . GLY A 1 197 ? -3.847 9.033 -4.709 1.00 85.81 197 GLY A N 1
ATOM 1507 C CA . GLY A 1 197 ? -4.780 8.086 -4.129 1.00 85.81 197 GLY A CA 1
ATOM 1508 C C . GLY A 1 197 ? -4.175 7.243 -3.010 1.00 85.81 197 GLY A C 1
ATOM 1509 O O . GLY A 1 197 ? -4.784 7.150 -1.943 1.00 85.81 197 GLY A O 1
ATOM 1510 N N . ILE A 1 198 ? -2.959 6.709 -3.191 1.00 86.38 198 ILE A N 1
ATOM 1511 C CA . ILE A 1 198 ? -2.226 6.036 -2.109 1.00 86.38 198 ILE A CA 1
ATOM 1512 C C . ILE A 1 198 ? -1.923 7.036 -0.996 1.00 86.38 198 ILE A C 1
ATOM 1514 O O . ILE A 1 198 ? -2.311 6.807 0.147 1.00 86.38 198 ILE A O 1
ATOM 1518 N N . GLY A 1 199 ? -1.277 8.163 -1.305 1.00 86.25 199 GLY A N 1
ATOM 1519 C CA . GLY A 1 199 ? -0.839 9.115 -0.285 1.00 86.25 199 GLY A CA 1
ATOM 1520 C C . GLY A 1 199 ? -2.003 9.724 0.499 1.00 86.25 199 GLY A C 1
ATOM 1521 O O . GLY A 1 199 ? -2.008 9.722 1.734 1.00 86.25 199 GLY A O 1
ATOM 1522 N N . GLY A 1 200 ? -3.030 10.196 -0.207 1.00 87.44 200 GLY A N 1
ATOM 1523 C CA . GLY A 1 200 ? -4.237 10.768 0.384 1.00 87.44 200 GLY A CA 1
ATOM 1524 C C . GLY A 1 200 ? -5.078 9.724 1.113 1.00 87.44 200 GLY A C 1
ATOM 1525 O O . GLY A 1 200 ? -5.479 9.942 2.258 1.00 87.44 200 GLY A O 1
ATOM 1526 N N . GLY A 1 201 ? -5.301 8.567 0.489 1.00 89.88 201 GLY A N 1
ATOM 1527 C CA . GLY A 1 201 ? -6.053 7.468 1.079 1.00 89.88 201 GLY A CA 1
ATOM 1528 C C . GLY A 1 201 ? -5.399 6.951 2.358 1.00 89.88 201 GLY A C 1
ATOM 1529 O O . GLY A 1 201 ? -6.047 6.956 3.406 1.00 89.88 201 GLY A O 1
ATOM 1530 N N . VAL A 1 202 ? -4.106 6.608 2.327 1.00 91.06 202 VAL A N 1
ATOM 1531 C CA . VAL A 1 202 ? -3.356 6.147 3.509 1.00 91.06 202 VAL A CA 1
ATOM 1532 C C . VAL A 1 202 ? -3.426 7.187 4.623 1.00 91.06 202 VAL A C 1
ATOM 1534 O O . VAL A 1 202 ? -3.814 6.839 5.736 1.00 91.06 202 VAL A O 1
ATOM 1537 N N . SER A 1 203 ? -3.169 8.465 4.326 1.00 90.06 203 SER A N 1
ATOM 1538 C CA . SER A 1 203 ? -3.241 9.548 5.317 1.00 90.06 203 SER A CA 1
ATOM 1539 C C . SER A 1 203 ? -4.604 9.608 6.009 1.00 90.06 203 SER A C 1
ATOM 1541 O O . SER A 1 203 ? -4.686 9.541 7.237 1.00 90.06 203 SER A O 1
ATOM 1543 N N . ILE A 1 204 ? -5.689 9.677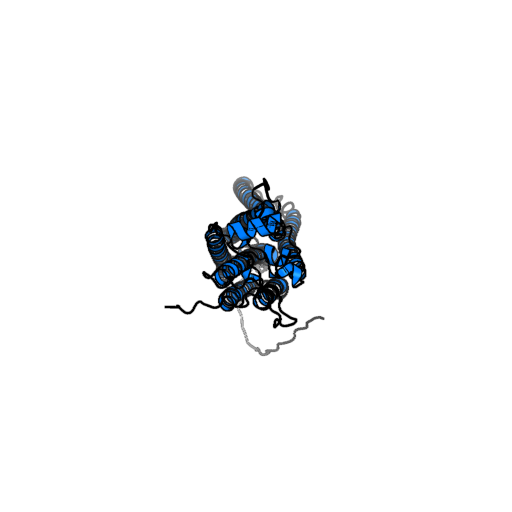 5.229 1.00 92.50 204 ILE A N 1
ATOM 1544 C CA . ILE A 1 204 ? -7.058 9.732 5.758 1.00 92.50 204 ILE A CA 1
ATOM 1545 C C . ILE A 1 204 ? -7.350 8.491 6.609 1.00 92.50 204 ILE A C 1
ATOM 1547 O O . ILE A 1 204 ? -7.913 8.610 7.702 1.00 92.50 204 ILE A O 1
ATOM 1551 N N . THR A 1 205 ? -6.941 7.308 6.139 1.00 92.19 205 THR A N 1
ATOM 1552 C CA . THR A 1 205 ? -7.182 6.062 6.872 1.00 92.19 205 THR A CA 1
ATOM 1553 C C . THR A 1 205 ? -6.415 6.023 8.192 1.00 92.19 205 THR A C 1
ATOM 1555 O O . THR A 1 205 ? -6.997 5.631 9.199 1.00 92.19 205 THR A O 1
ATOM 1558 N N . LEU A 1 206 ? -5.146 6.449 8.221 1.00 91.50 206 LEU A N 1
ATOM 1559 C CA . LEU A 1 206 ? -4.323 6.476 9.435 1.00 91.50 206 LEU A CA 1
ATOM 1560 C C . LEU A 1 206 ? -4.940 7.390 10.498 1.00 91.50 206 LEU A C 1
ATOM 1562 O O . LEU A 1 206 ? -5.123 6.967 11.640 1.00 91.50 206 LEU A O 1
ATOM 1566 N N . PHE A 1 207 ? -5.336 8.612 10.125 1.00 91.75 207 PHE A N 1
ATOM 1567 C CA . PHE A 1 207 ? -5.997 9.531 11.055 1.00 91.75 207 PHE A CA 1
ATOM 1568 C C . PHE A 1 207 ? -7.316 8.963 11.582 1.00 91.75 207 PHE A C 1
ATOM 1570 O O . PHE A 1 207 ? -7.577 9.017 12.786 1.00 91.75 207 PHE A O 1
ATOM 1577 N N . ALA A 1 208 ? -8.143 8.390 10.705 1.00 92.56 208 ALA A N 1
ATOM 1578 C CA . ALA A 1 208 ? -9.424 7.818 11.101 1.00 92.56 208 ALA A CA 1
ATOM 1579 C C . ALA A 1 208 ? -9.261 6.574 11.991 1.00 92.56 208 ALA A C 1
ATOM 1581 O O . ALA A 1 208 ? -9.989 6.437 12.975 1.00 92.56 208 ALA A O 1
ATOM 1582 N N . ALA A 1 209 ? -8.289 5.707 11.693 1.00 90.62 209 ALA A N 1
ATOM 1583 C CA . ALA A 1 209 ? -7.965 4.519 12.480 1.00 90.62 209 ALA A CA 1
ATOM 1584 C C . ALA A 1 209 ? -7.441 4.889 13.872 1.00 90.62 209 ALA A C 1
ATOM 1586 O O . ALA A 1 209 ? -7.945 4.379 14.871 1.00 90.62 209 ALA A O 1
ATOM 1587 N N . LEU A 1 210 ? -6.512 5.844 13.969 1.00 89.88 210 LEU A N 1
ATOM 1588 C CA . LEU A 1 210 ? -6.014 6.327 15.258 1.00 89.88 210 LEU A CA 1
ATOM 1589 C C . LEU A 1 210 ? -7.115 7.008 16.074 1.00 89.88 210 LEU A C 1
ATOM 1591 O O . LEU A 1 210 ? -7.265 6.712 17.259 1.00 89.88 210 LEU A O 1
ATOM 1595 N N . ALA A 1 211 ? -7.932 7.865 15.454 1.00 88.94 211 ALA A N 1
ATOM 1596 C CA . ALA A 1 211 ? -9.081 8.470 16.123 1.00 88.94 211 ALA A CA 1
ATOM 1597 C C . ALA A 1 211 ? -10.047 7.393 16.643 1.00 88.94 211 ALA A C 1
ATOM 1599 O O . ALA A 1 211 ? -10.499 7.459 17.788 1.00 88.94 211 ALA A O 1
ATOM 1600 N N . ARG A 1 212 ? -10.310 6.352 15.842 1.00 88.56 212 ARG A N 1
ATOM 1601 C CA . ARG A 1 212 ? -11.139 5.212 16.244 1.00 88.56 212 ARG A CA 1
ATOM 1602 C C . ARG A 1 212 ? -10.528 4.435 17.408 1.00 88.56 212 ARG A C 1
ATOM 1604 O O . ARG A 1 212 ? -11.246 4.124 18.361 1.00 88.56 212 ARG A O 1
ATOM 1611 N N . ALA A 1 213 ? -9.228 4.154 17.374 1.00 86.38 213 ALA A N 1
ATOM 1612 C CA . ALA A 1 213 ? -8.505 3.481 18.451 1.00 86.38 213 ALA A CA 1
ATOM 1613 C C . ALA A 1 213 ? -8.570 4.295 19.754 1.00 86.38 213 ALA A C 1
ATOM 1615 O O . ALA A 1 213 ? -8.940 3.763 20.803 1.00 86.38 213 ALA A O 1
ATOM 1616 N N . VAL A 1 214 ? -8.326 5.609 19.685 1.00 84.81 214 VAL A N 1
ATOM 1617 C CA . VAL A 1 214 ? -8.432 6.528 20.828 1.00 84.81 214 VAL A CA 1
ATOM 1618 C C . VAL A 1 214 ? -9.846 6.518 21.407 1.00 84.81 214 VAL A C 1
ATOM 1620 O O . VAL A 1 214 ? -10.000 6.247 22.595 1.00 84.81 214 VAL A O 1
ATOM 1623 N N . LEU A 1 215 ? -10.885 6.704 20.587 1.00 82.94 215 LEU A N 1
ATOM 1624 C CA . LEU A 1 215 ? -12.286 6.653 21.034 1.00 82.94 215 LEU A CA 1
ATOM 1625 C C . LEU A 1 215 ? -12.660 5.309 21.679 1.00 82.94 215 LEU A C 1
ATOM 1627 O O . LEU A 1 215 ? -13.510 5.264 22.571 1.00 82.94 215 LEU A O 1
ATOM 1631 N N . THR A 1 216 ? -12.040 4.213 21.242 1.00 79.88 216 THR A N 1
ATOM 1632 C CA . THR A 1 216 ? -12.212 2.885 21.852 1.00 79.88 216 THR A CA 1
ATOM 1633 C C . THR A 1 216 ? -11.574 2.863 23.240 1.00 79.88 216 THR A C 1
ATOM 1635 O O . THR A 1 216 ? -12.234 2.550 24.227 1.00 79.88 216 THR A O 1
ATOM 1638 N N . THR A 1 217 ? -10.313 3.289 23.354 1.00 75.25 217 THR A N 1
ATOM 1639 C CA . THR A 1 217 ? -9.600 3.326 24.643 1.00 75.25 217 THR A CA 1
ATOM 1640 C C . THR A 1 217 ? -10.168 4.326 25.652 1.00 75.25 217 THR A C 1
ATOM 1642 O O . THR A 1 217 ? -10.135 4.062 26.853 1.00 75.25 217 THR A O 1
ATOM 1645 N N . MET A 1 218 ? -10.719 5.456 25.202 1.00 73.38 218 MET A N 1
ATOM 1646 C CA . MET A 1 218 ? -11.366 6.433 26.079 1.00 73.38 218 MET A CA 1
ATOM 1647 C C . MET A 1 218 ? -12.598 5.841 26.765 1.00 73.38 218 MET A C 1
ATOM 1649 O O . MET A 1 218 ? -12.779 6.056 27.961 1.00 73.38 218 MET A O 1
ATOM 1653 N N . GLU A 1 219 ? -13.399 5.030 26.065 1.00 69.44 219 GLU A N 1
ATOM 1654 C CA . GLU A 1 219 ? -14.518 4.316 26.697 1.00 69.44 219 GLU A CA 1
ATOM 1655 C C . GLU A 1 219 ? -14.034 3.270 27.705 1.00 69.44 219 GLU A C 1
ATOM 1657 O O . GLU A 1 219 ? -14.645 3.121 28.762 1.00 69.44 219 GLU A O 1
ATOM 1662 N N . LEU A 1 220 ? -12.912 2.598 27.427 1.00 65.56 220 LEU A N 1
ATOM 1663 C CA . LEU A 1 220 ? -12.296 1.666 28.378 1.00 65.56 220 LEU A CA 1
ATOM 1664 C C . LEU A 1 220 ? -11.811 2.361 29.662 1.00 65.56 220 LEU A C 1
ATOM 1666 O O . LEU A 1 220 ? -11.799 1.743 30.726 1.00 65.56 220 LEU A O 1
ATOM 1670 N N . ASN A 1 221 ? -11.417 3.636 29.574 1.00 60.34 221 ASN A N 1
ATOM 1671 C CA . ASN A 1 221 ? -10.882 4.421 30.691 1.00 60.34 221 ASN A CA 1
ATOM 1672 C C . ASN A 1 221 ? -11.923 5.297 31.410 1.00 60.34 221 ASN A C 1
ATOM 1674 O O . ASN A 1 221 ? -11.642 5.778 32.507 1.00 60.34 221 ASN A O 1
ATOM 1678 N N . ALA A 1 222 ? -13.101 5.533 30.827 1.00 58.84 222 ALA A N 1
ATOM 1679 C CA . ALA A 1 222 ? -14.123 6.383 31.428 1.00 58.84 222 ALA A CA 1
ATOM 1680 C C . ALA A 1 222 ? -14.732 5.722 32.684 1.00 58.84 222 ALA A C 1
ATOM 1682 O O . ALA A 1 222 ? -15.487 4.752 32.602 1.00 58.84 222 ALA A O 1
ATOM 1683 N N . ASP A 1 223 ? -14.458 6.294 33.864 1.00 44.88 223 ASP A N 1
ATOM 1684 C CA . ASP A 1 223 ? -14.792 5.736 35.191 1.00 44.88 223 ASP A CA 1
ATOM 1685 C C . ASP A 1 223 ? -16.293 5.642 35.538 1.00 44.88 223 ASP A C 1
ATOM 1687 O O . ASP A 1 223 ? -16.686 5.189 36.622 1.00 44.88 223 ASP A O 1
ATOM 1691 N N . GLY A 1 224 ? -17.190 5.952 34.611 1.00 45.72 224 GLY A N 1
ATOM 1692 C CA . GLY A 1 224 ? -18.590 5.608 34.779 1.00 45.72 224 GLY A CA 1
ATOM 1693 C C . GLY A 1 224 ? -19.508 6.354 33.840 1.00 45.72 224 GLY A C 1
ATOM 1694 O O . GLY A 1 224 ? -19.616 7.571 33.915 1.00 45.72 224 GLY A O 1
ATOM 1695 N N . SER A 1 225 ? -20.254 5.602 33.031 1.00 42.72 225 SER A N 1
ATOM 1696 C CA . SER A 1 225 ? -21.726 5.683 33.017 1.00 42.72 225 SER A CA 1
ATOM 1697 C C . SER A 1 225 ? -22.388 4.953 31.848 1.00 42.72 225 SER A C 1
ATOM 1699 O O . SER A 1 225 ? -23.561 4.617 31.982 1.00 42.72 225 SER A O 1
ATOM 1701 N N . CYS A 1 226 ? -21.680 4.641 30.756 1.00 42.72 226 CYS A N 1
ATOM 1702 C CA . CYS A 1 226 ? -22.352 4.114 29.555 1.00 42.72 226 CYS A CA 1
ATOM 1703 C C . CYS A 1 226 ? -22.165 2.648 29.218 1.00 42.72 226 CYS A C 1
ATOM 1705 O O . CYS A 1 226 ? -23.055 2.057 28.609 1.00 42.72 226 CYS A O 1
ATOM 1707 N N . SER A 1 227 ? -21.111 2.012 29.711 1.00 43.81 227 SER A N 1
ATOM 1708 C CA . SER A 1 227 ? -20.983 0.562 29.638 1.00 43.81 227 SER A CA 1
ATOM 1709 C C . SER A 1 227 ? -20.760 0.019 31.040 1.00 43.81 227 SER A C 1
ATOM 1711 O O . SER A 1 227 ? -19.641 -0.222 31.482 1.00 43.81 227 SER A O 1
ATOM 1713 N N . LEU A 1 228 ? -21.865 -0.196 31.760 1.00 42.44 228 LEU A N 1
ATOM 1714 C CA . LEU A 1 228 ? -21.879 -0.941 33.029 1.00 42.44 228 LEU A CA 1
ATOM 1715 C C . LEU A 1 228 ? -21.245 -2.342 32.878 1.00 42.44 228 LEU A C 1
ATOM 1717 O O . LEU A 1 228 ? -20.887 -2.955 33.870 1.00 42.44 228 LEU A O 1
ATOM 1721 N N . THR A 1 229 ? -21.088 -2.822 31.639 1.00 45.19 229 THR A N 1
ATOM 1722 C CA . THR A 1 229 ? -20.552 -4.135 31.273 1.00 45.19 229 THR A CA 1
ATOM 1723 C C . THR A 1 229 ? -19.050 -4.170 30.959 1.00 45.19 229 THR A C 1
ATOM 1725 O O . THR A 1 229 ? -18.460 -5.231 31.091 1.00 45.19 229 THR A O 1
ATOM 1728 N N . MET A 1 230 ? -18.412 -3.051 30.590 1.00 43.66 230 MET A N 1
ATOM 1729 C CA . MET A 1 230 ? -16.954 -2.986 30.328 1.00 43.66 230 MET A CA 1
ATOM 1730 C C . MET A 1 230 ? -16.121 -2.772 31.599 1.00 43.66 230 MET A C 1
ATOM 1732 O O . MET A 1 230 ? -14.913 -3.013 31.626 1.00 43.66 230 MET A O 1
ATOM 1736 N N . LYS A 1 231 ? -16.779 -2.304 32.665 1.00 42.53 231 LYS A N 1
ATOM 1737 C CA . LYS A 1 231 ? -16.127 -1.803 33.872 1.00 42.53 231 LYS A CA 1
ATOM 1738 C C . LYS A 1 231 ? -15.407 -2.897 34.664 1.00 42.53 231 LYS A C 1
ATOM 1740 O O . LYS A 1 231 ? -14.382 -2.605 35.256 1.00 42.53 231 LYS A O 1
ATOM 1745 N N . GLU A 1 232 ? -15.864 -4.147 34.672 1.00 47.03 232 GLU A N 1
ATOM 1746 C CA . GLU A 1 232 ? -15.257 -5.185 35.530 1.00 47.03 232 GLU A CA 1
ATOM 1747 C C . GLU A 1 232 ? -13.999 -5.847 34.945 1.00 47.03 232 GLU A C 1
ATOM 1749 O O . GLU A 1 232 ? -13.144 -6.285 35.710 1.00 47.03 232 GLU A O 1
ATOM 1754 N N . LEU A 1 233 ? -13.811 -5.861 33.620 1.00 46.69 233 LEU A N 1
ATOM 1755 C CA . LEU A 1 233 ? -12.613 -6.462 33.014 1.00 46.69 233 LEU A CA 1
ATOM 1756 C C . LEU A 1 233 ? -11.446 -5.468 32.874 1.00 46.69 233 LEU A C 1
ATOM 1758 O O . LEU A 1 233 ? -10.294 -5.821 33.140 1.00 46.69 233 LEU A O 1
ATOM 1762 N N . TYR A 1 234 ? -11.736 -4.212 32.512 1.00 49.75 234 TYR A N 1
ATOM 1763 C CA . TYR A 1 234 ? -10.724 -3.173 32.264 1.00 49.75 234 TYR A CA 1
ATOM 1764 C C . TYR A 1 234 ? -10.463 -2.234 33.444 1.00 49.75 234 TYR A C 1
ATOM 1766 O O . TYR A 1 234 ? -9.565 -1.402 33.367 1.00 49.75 234 TYR A O 1
ATOM 1774 N N . THR A 1 235 ? -11.159 -2.383 34.573 1.00 52.22 235 THR A N 1
ATOM 1775 C CA . THR A 1 235 ? -10.691 -1.781 35.838 1.00 52.22 235 THR A CA 1
ATOM 1776 C C . THR A 1 235 ? -9.522 -2.546 36.443 1.00 52.22 235 THR A C 1
ATOM 1778 O O . THR A 1 235 ? -8.784 -1.983 37.250 1.00 52.22 235 THR A O 1
ATOM 1781 N N . THR A 1 236 ? -9.295 -3.795 36.018 1.00 58.97 236 THR A N 1
ATOM 1782 C CA . THR A 1 236 ? -8.078 -4.516 36.384 1.00 58.97 236 THR A CA 1
ATOM 1783 C C . THR A 1 236 ? -6.871 -3.871 35.707 1.00 58.97 236 THR A C 1
ATOM 1785 O O . THR A 1 236 ? -6.899 -3.519 34.524 1.00 58.97 236 THR A O 1
ATOM 1788 N N . ASP A 1 237 ? -5.769 -3.761 36.445 1.00 64.31 237 ASP A N 1
ATOM 1789 C CA . ASP A 1 237 ? -4.528 -3.154 35.952 1.00 64.31 237 ASP A CA 1
ATOM 1790 C C . ASP A 1 237 ? -3.998 -3.863 34.680 1.00 64.31 237 ASP A C 1
ATOM 1792 O O . ASP A 1 237 ? -3.351 -3.261 33.822 1.00 64.31 237 ASP A O 1
ATOM 1796 N N . LYS A 1 238 ? -4.363 -5.142 34.500 1.00 67.62 238 LYS A N 1
ATOM 1797 C CA . LYS A 1 238 ? -4.056 -5.954 33.312 1.00 67.62 238 LYS A CA 1
ATOM 1798 C C . LYS A 1 238 ? -4.835 -5.510 32.068 1.00 67.62 238 LYS A C 1
ATOM 1800 O O . LYS A 1 238 ? -4.233 -5.421 31.001 1.00 67.62 238 LYS A O 1
ATOM 1805 N N . GLY A 1 239 ? -6.128 -5.202 32.184 1.00 66.56 239 GLY A N 1
ATOM 1806 C CA . GLY A 1 239 ? -6.938 -4.721 31.059 1.00 66.56 239 GLY A CA 1
ATOM 1807 C C . GLY A 1 239 ? -6.460 -3.358 30.550 1.00 66.56 239 GLY A C 1
ATOM 1808 O O . GLY A 1 239 ? -6.200 -3.200 29.357 1.00 66.56 239 GLY A O 1
ATOM 1809 N N . LYS A 1 240 ? -6.244 -2.386 31.453 1.00 69.06 240 LYS A N 1
ATOM 1810 C CA . LYS A 1 240 ? -5.733 -1.049 31.073 1.00 69.06 240 LYS A CA 1
ATOM 1811 C C . LYS A 1 240 ? -4.363 -1.108 30.407 1.00 69.06 240 LYS A C 1
ATOM 1813 O O . LYS A 1 240 ? -4.054 -0.260 29.573 1.00 69.06 240 LYS A O 1
ATOM 1818 N N . ARG A 1 241 ? -3.507 -2.058 30.800 1.00 75.94 241 ARG A N 1
ATOM 1819 C CA . ARG A 1 241 ? -2.215 -2.275 30.133 1.00 75.94 241 ARG A CA 1
ATOM 1820 C C . ARG A 1 241 ? -2.420 -2.771 28.704 1.00 75.94 241 ARG A C 1
ATOM 1822 O O . ARG A 1 241 ? -1.848 -2.173 27.805 1.00 75.94 241 ARG A O 1
ATOM 1829 N N . ARG A 1 242 ? -3.272 -3.776 28.472 1.00 75.38 242 ARG A N 1
ATOM 1830 C CA . ARG A 1 242 ? -3.529 -4.321 27.122 1.00 75.38 242 ARG A CA 1
ATOM 1831 C C . ARG A 1 242 ? -4.016 -3.267 26.133 1.00 75.38 242 ARG A C 1
ATOM 1833 O O . ARG A 1 242 ? -3.429 -3.130 25.068 1.00 75.38 242 ARG A O 1
ATOM 1840 N N . ALA A 1 243 ? -5.018 -2.476 26.518 1.00 72.81 243 ALA A N 1
ATOM 1841 C CA . ALA A 1 243 ? -5.549 -1.414 25.663 1.00 72.81 243 ALA A CA 1
ATOM 1842 C C . ALA A 1 243 ? -4.485 -0.358 25.313 1.00 72.81 243 ALA A C 1
ATOM 1844 O O . ALA A 1 243 ? -4.399 0.084 24.170 1.00 72.81 243 ALA A O 1
ATOM 1845 N N . ARG A 1 244 ? -3.633 0.011 26.282 1.00 80.69 244 ARG A N 1
ATOM 1846 C CA . ARG A 1 244 ? -2.504 0.926 26.055 1.00 80.69 244 ARG A CA 1
ATOM 1847 C C . ARG A 1 244 ? -1.438 0.327 25.143 1.00 80.69 244 ARG A C 1
ATOM 1849 O O . ARG A 1 244 ? -0.924 1.047 24.299 1.00 80.69 244 ARG A O 1
ATOM 1856 N N . TYR A 1 245 ? -1.125 -0.960 25.292 1.00 81.56 245 TYR A N 1
ATOM 1857 C CA . TYR A 1 245 ? -0.184 -1.651 24.409 1.00 81.56 245 TYR A CA 1
ATOM 1858 C C . TYR A 1 245 ? -0.702 -1.704 22.973 1.00 81.56 245 TYR A C 1
ATOM 1860 O O . TYR A 1 245 ? 0.019 -1.305 22.072 1.00 81.56 245 TYR A O 1
ATOM 1868 N N . ALA A 1 246 ? -1.954 -2.110 22.759 1.00 77.31 246 ALA A N 1
ATOM 1869 C CA . ALA A 1 246 ? -2.541 -2.169 21.422 1.00 77.31 246 ALA A CA 1
ATOM 1870 C C . ALA A 1 246 ? -2.623 -0.784 20.754 1.00 77.31 246 ALA A C 1
ATOM 1872 O O . ALA A 1 246 ? -2.246 -0.639 19.593 1.00 77.31 246 ALA A O 1
ATOM 1873 N N . LEU A 1 247 ? -3.031 0.250 21.502 1.00 83.88 247 LEU A N 1
ATOM 1874 C CA . LEU A 1 247 ? -2.999 1.636 21.024 1.00 83.88 247 LEU A CA 1
ATOM 1875 C C . LEU A 1 247 ? -1.566 2.097 20.718 1.00 83.88 247 LEU A C 1
ATOM 1877 O O . LEU A 1 247 ? -1.343 2.756 19.709 1.00 83.88 247 LEU A O 1
ATOM 1881 N N . GLY A 1 248 ? -0.601 1.741 21.569 1.00 84.12 248 GLY A N 1
ATOM 1882 C CA . GLY A 1 248 ? 0.815 2.039 21.368 1.00 84.12 248 GLY A CA 1
ATOM 1883 C C . GLY A 1 248 ? 1.377 1.384 20.106 1.00 84.12 248 GLY A C 1
ATOM 1884 O O . GLY A 1 248 ? 2.055 2.057 19.336 1.00 84.12 248 GLY A O 1
ATOM 1885 N N . SER A 1 249 ? 1.043 0.117 19.849 1.00 83.62 249 SER A N 1
ATOM 1886 C CA . SER A 1 249 ? 1.425 -0.593 18.623 1.00 83.62 249 SER A CA 1
ATOM 1887 C C . SER A 1 249 ? 0.794 0.037 17.382 1.00 83.62 249 SER A C 1
ATOM 1889 O O . SER A 1 249 ? 1.498 0.267 16.402 1.00 83.62 249 SER A O 1
ATOM 1891 N N . ALA A 1 250 ? -0.501 0.377 17.431 1.00 83.50 250 ALA A N 1
ATOM 1892 C CA . ALA A 1 250 ? -1.181 1.065 16.332 1.00 83.50 250 ALA A CA 1
ATOM 1893 C C . ALA A 1 250 ? -0.572 2.452 16.062 1.00 83.50 250 ALA A C 1
ATOM 1895 O O . ALA A 1 250 ? -0.361 2.817 14.910 1.00 83.50 250 ALA A O 1
ATOM 1896 N N . LEU A 1 251 ? -0.235 3.207 17.112 1.00 89.06 251 LEU A N 1
ATOM 1897 C CA . LEU A 1 251 ? 0.425 4.507 16.992 1.00 89.06 251 LEU A CA 1
ATOM 1898 C C . LEU A 1 251 ? 1.830 4.378 16.398 1.00 89.06 251 LEU A C 1
ATOM 1900 O O . LEU A 1 251 ? 2.176 5.136 15.499 1.00 89.06 251 LEU A O 1
ATOM 1904 N N . LEU A 1 252 ? 2.629 3.419 16.871 1.00 88.31 252 LEU A N 1
ATOM 1905 C CA . LEU A 1 252 ? 3.973 3.182 16.349 1.00 88.31 252 LEU A CA 1
ATOM 1906 C C . LEU A 1 252 ? 3.928 2.778 14.870 1.00 88.31 252 LEU A C 1
ATOM 1908 O O . LEU A 1 252 ? 4.703 3.301 14.074 1.00 88.31 252 LEU A O 1
ATOM 1912 N N . ALA A 1 253 ? 2.987 1.906 14.493 1.00 85.25 253 ALA A N 1
ATOM 1913 C CA . ALA A 1 253 ? 2.780 1.513 13.102 1.00 85.25 253 ALA A CA 1
ATOM 1914 C C . ALA A 1 253 ? 2.348 2.705 12.237 1.00 85.25 253 ALA A C 1
ATOM 1916 O O . ALA A 1 253 ? 2.863 2.877 11.136 1.00 85.25 253 ALA A O 1
ATOM 1917 N N . ALA A 1 254 ? 1.473 3.572 12.753 1.00 87.06 254 ALA A N 1
ATOM 1918 C CA . ALA A 1 254 ? 1.031 4.763 12.040 1.00 87.06 254 ALA A CA 1
ATOM 1919 C C . ALA A 1 254 ? 2.155 5.792 11.863 1.00 87.06 254 ALA A C 1
ATOM 1921 O O . ALA A 1 254 ? 2.250 6.418 10.812 1.00 87.06 254 ALA A O 1
ATOM 1922 N N . LEU A 1 255 ? 3.023 5.956 12.868 1.00 89.81 255 LEU A N 1
ATOM 1923 C CA . LEU A 1 255 ? 4.207 6.812 12.773 1.00 89.81 255 LEU A CA 1
ATOM 1924 C C . LEU A 1 255 ? 5.211 6.265 11.756 1.00 89.81 255 LEU A C 1
ATOM 1926 O O . LEU A 1 255 ? 5.752 7.042 10.975 1.00 89.81 255 LEU A O 1
ATOM 1930 N N . ALA A 1 256 ? 5.420 4.946 11.724 1.00 87.38 256 ALA A N 1
ATOM 1931 C CA . ALA A 1 256 ? 6.235 4.305 10.697 1.00 87.38 256 ALA A CA 1
ATOM 1932 C C . ALA A 1 256 ? 5.631 4.520 9.300 1.00 87.38 256 ALA A C 1
ATOM 1934 O O . ALA A 1 256 ? 6.333 4.979 8.404 1.00 87.38 256 ALA A O 1
ATOM 1935 N N . ALA A 1 257 ? 4.324 4.289 9.128 1.00 86.50 257 ALA A N 1
ATOM 1936 C CA . ALA A 1 257 ? 3.620 4.540 7.870 1.00 86.50 257 ALA A CA 1
ATOM 1937 C C . ALA A 1 257 ? 3.731 6.008 7.429 1.00 86.50 257 ALA A C 1
ATOM 1939 O O . ALA A 1 257 ? 3.968 6.275 6.258 1.00 86.50 257 ALA A O 1
ATOM 1940 N N . LEU A 1 258 ? 3.618 6.965 8.356 1.00 88.31 258 LEU A N 1
ATOM 1941 C CA . LEU A 1 258 ? 3.790 8.388 8.062 1.00 88.31 258 LEU A CA 1
ATOM 1942 C C . LEU A 1 258 ? 5.242 8.730 7.699 1.00 88.31 258 LEU A C 1
ATOM 1944 O O . LEU A 1 258 ? 5.469 9.523 6.792 1.00 88.31 258 LEU A O 1
ATOM 1948 N N . GLY A 1 259 ? 6.224 8.110 8.357 1.00 86.12 259 GLY A N 1
ATOM 1949 C CA . GLY A 1 259 ? 7.635 8.229 7.993 1.00 86.12 259 GLY A CA 1
ATOM 1950 C C . GLY A 1 259 ? 7.904 7.726 6.573 1.00 86.12 259 GLY A C 1
ATOM 1951 O O . GLY A 1 259 ? 8.513 8.439 5.780 1.00 86.12 259 GLY A O 1
ATOM 1952 N N . PHE A 1 260 ? 7.376 6.549 6.223 1.00 85.75 260 PHE A N 1
ATOM 1953 C CA . PHE A 1 260 ? 7.456 6.010 4.863 1.00 85.75 260 PHE A CA 1
ATOM 1954 C C . PHE A 1 260 ? 6.654 6.828 3.855 1.00 85.75 260 PHE A C 1
ATOM 1956 O O . PHE A 1 260 ? 7.092 6.951 2.722 1.00 85.75 260 PHE A O 1
ATOM 1963 N N . LEU A 1 261 ? 5.535 7.439 4.251 1.00 84.81 261 LEU A N 1
ATOM 1964 C CA . LEU A 1 261 ? 4.789 8.361 3.397 1.00 84.81 261 LEU A CA 1
ATOM 1965 C C . LEU A 1 261 ? 5.619 9.607 3.091 1.00 84.81 261 LEU A C 1
ATOM 1967 O O . LEU A 1 261 ? 5.686 10.020 1.942 1.00 84.81 261 LEU A O 1
ATOM 1971 N N . VAL A 1 262 ? 6.257 10.206 4.098 1.00 85.69 262 VAL A N 1
ATOM 1972 C CA . VAL A 1 262 ? 7.137 11.362 3.891 1.00 85.69 262 VAL A CA 1
ATOM 1973 C C . VAL A 1 262 ? 8.318 10.969 3.014 1.00 85.69 262 VAL A C 1
ATOM 1975 O O . VAL A 1 262 ? 8.596 11.682 2.060 1.00 85.69 262 VAL A O 1
ATOM 1978 N N . ALA A 1 263 ? 8.966 9.831 3.279 1.00 81.12 263 ALA A N 1
ATOM 1979 C CA . ALA A 1 263 ? 10.047 9.326 2.436 1.00 81.12 263 ALA A CA 1
ATOM 1980 C C . ALA A 1 263 ? 9.573 9.112 0.991 1.00 81.12 263 ALA A C 1
ATOM 1982 O O . ALA A 1 263 ? 10.183 9.629 0.067 1.00 81.12 263 ALA A O 1
ATOM 1983 N N . PHE A 1 264 ? 8.433 8.448 0.802 1.00 75.50 264 PHE A N 1
ATOM 1984 C CA . PHE A 1 264 ? 7.812 8.250 -0.502 1.00 75.50 264 PHE A CA 1
ATOM 1985 C C . PHE A 1 264 ? 7.554 9.586 -1.210 1.00 75.50 264 PHE A C 1
ATOM 1987 O O . PHE A 1 264 ? 7.990 9.769 -2.335 1.00 75.50 264 PHE A O 1
ATOM 1994 N N . MET A 1 265 ? 6.945 10.568 -0.541 1.00 76.75 265 MET A N 1
ATOM 1995 C CA . MET A 1 265 ? 6.651 11.879 -1.133 1.00 76.75 265 MET A CA 1
ATOM 1996 C C . MET A 1 265 ? 7.904 12.721 -1.414 1.00 76.75 265 MET A C 1
ATOM 1998 O O . MET A 1 265 ? 7.926 13.450 -2.399 1.00 76.75 265 MET A O 1
ATOM 2002 N N . VAL A 1 266 ? 8.935 12.644 -0.565 1.00 73.50 266 VAL A N 1
ATOM 2003 C CA . VAL A 1 266 ? 10.215 13.347 -0.765 1.00 73.50 266 VAL A CA 1
ATOM 2004 C C . VAL A 1 266 ? 10.956 12.760 -1.955 1.00 73.50 266 VAL A C 1
ATOM 2006 O O . VAL A 1 266 ? 11.443 13.507 -2.793 1.00 73.50 266 VAL A O 1
ATOM 2009 N N . VAL A 1 267 ? 10.996 11.435 -2.059 1.00 65.19 267 VAL A N 1
ATOM 2010 C CA . VAL A 1 267 ? 11.664 10.762 -3.171 1.00 65.19 267 VAL A CA 1
ATOM 2011 C C . VAL A 1 267 ? 10.862 10.929 -4.479 1.00 65.19 267 VAL A C 1
ATOM 2013 O O . VAL A 1 267 ? 11.444 10.982 -5.555 1.00 65.19 267 VAL A O 1
ATOM 2016 N N . LEU A 1 268 ? 9.538 11.114 -4.409 1.00 60.22 268 LEU A N 1
ATOM 2017 C CA . LEU A 1 268 ? 8.693 11.491 -5.555 1.00 60.22 268 LEU A CA 1
ATOM 2018 C C . LEU A 1 268 ? 8.801 12.964 -5.974 1.00 60.22 268 LEU A C 1
ATOM 2020 O O . LEU A 1 268 ? 8.335 13.316 -7.054 1.00 60.22 268 LEU A O 1
ATOM 2024 N N . ALA A 1 269 ? 9.355 13.837 -5.130 1.00 54.38 269 ALA A N 1
ATOM 2025 C CA . ALA A 1 269 ? 9.517 15.250 -5.463 1.00 54.38 269 ALA A CA 1
ATOM 2026 C C . ALA A 1 269 ? 10.667 15.495 -6.450 1.00 54.38 269 ALA A C 1
ATOM 2028 O O . ALA A 1 269 ? 10.816 16.631 -6.898 1.00 54.38 269 ALA A O 1
ATOM 2029 N N . ASP A 1 270 ? 11.455 14.463 -6.772 1.00 55.84 270 ASP A N 1
ATOM 2030 C CA . ASP A 1 270 ? 12.540 14.551 -7.739 1.00 55.84 270 ASP A CA 1
ATOM 2031 C C . ASP A 1 270 ? 11.988 14.434 -9.173 1.00 55.84 270 ASP A C 1
ATOM 2033 O O . ASP A 1 270 ? 11.485 13.367 -9.546 1.00 55.84 270 ASP A O 1
ATOM 2037 N N . PRO A 1 271 ? 12.010 15.527 -9.961 1.00 44.16 271 PRO A N 1
ATOM 2038 C CA . PRO A 1 271 ? 11.409 15.587 -11.289 1.00 44.16 271 PRO A CA 1
ATOM 2039 C C . PRO A 1 271 ? 12.261 14.913 -12.371 1.00 44.16 271 PRO A C 1
ATOM 2041 O O . PRO A 1 271 ? 11.774 14.758 -13.488 1.00 44.16 271 PRO A O 1
ATOM 2044 N N . GLU A 1 272 ? 13.502 14.515 -12.067 1.00 47.97 272 GLU A N 1
ATOM 2045 C CA . GLU A 1 272 ? 14.335 13.705 -12.963 1.00 47.97 272 GLU A CA 1
ATOM 2046 C C . GLU A 1 272 ? 13.910 12.243 -12.854 1.00 47.97 272 GLU A C 1
ATOM 2048 O O . GLU A 1 272 ? 14.539 11.373 -12.254 1.00 47.97 272 GLU A O 1
ATOM 2053 N N . GLU A 1 273 ? 12.729 11.987 -13.388 1.00 51.72 273 GLU A N 1
ATOM 2054 C CA . GLU A 1 273 ? 12.186 10.659 -13.456 1.00 51.72 273 GLU A CA 1
ATOM 2055 C C . GLU A 1 273 ? 12.925 9.842 -14.512 1.00 51.72 273 GLU A C 1
ATOM 2057 O O . GLU A 1 273 ? 12.721 9.982 -15.714 1.00 51.72 273 GLU A O 1
ATOM 2062 N N . ALA A 1 274 ? 13.623 8.812 -14.043 1.00 37.12 274 ALA A N 1
ATOM 2063 C CA . ALA A 1 274 ? 13.844 7.596 -14.821 1.00 37.12 274 ALA A CA 1
ATOM 2064 C C . ALA A 1 274 ? 12.535 6.989 -15.385 1.00 37.12 274 ALA A C 1
ATOM 2066 O O . ALA A 1 274 ? 12.574 6.093 -16.223 1.00 37.12 274 ALA A O 1
ATOM 2067 N N . ALA A 1 275 ? 11.369 7.475 -14.937 1.00 40.94 275 ALA A N 1
ATOM 2068 C CA . ALA A 1 275 ? 10.048 7.092 -15.413 1.00 40.94 275 ALA A CA 1
ATOM 2069 C C . ALA A 1 275 ? 9.701 7.607 -16.823 1.00 40.94 275 ALA A C 1
ATOM 2071 O O . ALA A 1 275 ? 8.695 7.152 -17.355 1.00 40.94 275 ALA A O 1
ATOM 2072 N N . ASP A 1 276 ? 10.517 8.450 -17.456 1.00 49.34 276 ASP A N 1
ATOM 2073 C CA . ASP A 1 276 ? 10.335 8.809 -18.875 1.00 49.34 276 ASP A CA 1
ATOM 2074 C C . ASP A 1 276 ? 11.242 7.976 -19.809 1.00 49.34 276 ASP A C 1
ATOM 2076 O O . ASP A 1 276 ? 11.245 8.147 -21.029 1.00 49.34 276 ASP A O 1
ATOM 2080 N N . MET A 1 277 ? 12.007 7.024 -19.254 1.00 50.72 277 MET A N 1
ATOM 2081 C CA . MET A 1 277 ? 12.914 6.187 -20.032 1.00 50.72 277 MET A CA 1
ATOM 2082 C C . MET A 1 277 ? 12.205 5.015 -20.713 1.00 50.72 277 MET A C 1
ATOM 2084 O O . MET A 1 277 ? 11.322 4.357 -20.158 1.00 50.72 277 MET A O 1
ATOM 2088 N N . HIS A 1 278 ? 12.671 4.716 -21.927 1.00 62.88 278 HIS A N 1
ATOM 2089 C CA . HIS A 1 278 ? 12.385 3.474 -22.639 1.00 62.88 278 HIS A CA 1
ATOM 2090 C C . HIS A 1 278 ? 12.550 2.279 -21.702 1.00 62.88 278 HIS A C 1
ATOM 2092 O O . HIS A 1 278 ? 13.646 2.017 -21.204 1.00 62.88 278 HIS A O 1
ATOM 2098 N N . LEU A 1 279 ? 11.479 1.514 -21.490 1.00 74.88 279 LEU A N 1
ATOM 2099 C CA . LEU A 1 279 ? 11.602 0.218 -20.835 1.00 74.88 279 LEU A CA 1
ATOM 2100 C C . LEU A 1 279 ? 12.163 -0.785 -21.828 1.00 74.88 279 LEU A C 1
ATOM 2102 O O . LEU A 1 279 ? 11.421 -1.545 -22.446 1.00 74.88 279 LEU A O 1
ATOM 2106 N N . CYS A 1 280 ? 13.489 -0.784 -21.947 1.00 81.31 280 CYS A N 1
ATOM 2107 C CA . CYS A 1 280 ? 14.222 -1.720 -22.790 1.00 81.31 280 CYS A CA 1
ATOM 2108 C C . CYS A 1 280 ? 13.801 -3.168 -22.507 1.00 81.31 280 CYS A C 1
ATOM 2110 O O . CYS A 1 280 ? 13.621 -3.946 -23.435 1.00 81.31 280 CYS A O 1
ATOM 2112 N N . ILE A 1 281 ? 13.503 -3.477 -21.239 1.00 80.06 281 ILE A N 1
ATOM 2113 C CA . ILE A 1 281 ? 13.038 -4.788 -20.772 1.00 80.06 281 ILE A CA 1
ATOM 2114 C C . ILE A 1 281 ? 11.744 -5.293 -21.448 1.00 80.06 281 ILE A C 1
ATOM 2116 O O . ILE A 1 281 ? 11.435 -6.477 -21.373 1.00 80.06 281 ILE A O 1
ATOM 2120 N N . LEU A 1 282 ? 10.969 -4.417 -22.099 1.00 79.38 282 LEU A N 1
ATOM 2121 C CA . LEU A 1 282 ? 9.744 -4.788 -22.817 1.00 79.38 282 LEU A CA 1
ATOM 2122 C C . LEU A 1 282 ? 9.988 -5.170 -24.282 1.00 79.38 282 LEU A C 1
ATOM 2124 O O . LEU A 1 282 ? 9.069 -5.659 -24.940 1.00 79.38 282 LEU A O 1
ATOM 2128 N N . TYR A 1 283 ? 11.191 -4.946 -24.813 1.00 83.88 283 TYR A N 1
ATOM 2129 C CA . TYR A 1 283 ? 11.529 -5.321 -26.181 1.00 83.88 283 TYR A CA 1
ATOM 2130 C C . TYR A 1 283 ? 11.941 -6.795 -26.245 1.00 83.88 283 TYR A C 1
ATOM 2132 O O . TYR A 1 283 ? 13.047 -7.180 -25.876 1.00 83.88 283 TYR A O 1
ATOM 2140 N N . ASP A 1 284 ? 11.035 -7.617 -26.769 1.00 84.25 284 ASP A N 1
ATOM 2141 C CA . ASP A 1 284 ? 11.152 -9.077 -26.873 1.00 84.25 284 ASP A CA 1
ATOM 2142 C C . ASP A 1 284 ? 12.046 -9.569 -28.025 1.00 84.25 284 ASP A C 1
ATOM 2144 O O . ASP A 1 284 ? 12.359 -10.756 -28.127 1.00 84.25 284 ASP A O 1
ATOM 2148 N N . SER A 1 285 ? 12.463 -8.664 -28.909 1.00 88.25 285 SER A N 1
ATOM 2149 C CA . SER A 1 285 ? 13.246 -8.981 -30.097 1.00 88.25 285 SER A CA 1
ATOM 2150 C C . SER A 1 285 ? 14.405 -8.015 -30.282 1.00 88.25 285 SER A C 1
ATOM 2152 O O . SER A 1 285 ? 14.309 -6.822 -29.991 1.00 88.25 285 SER A O 1
ATOM 2154 N N . ARG A 1 286 ? 15.499 -8.525 -30.856 1.00 91.38 286 ARG A N 1
ATOM 2155 C CA . ARG A 1 286 ? 16.702 -7.739 -31.159 1.00 91.38 286 ARG A CA 1
ATOM 2156 C C . ARG A 1 286 ? 16.396 -6.503 -32.003 1.00 91.38 286 ARG A C 1
ATOM 2158 O O . ARG A 1 286 ? 16.887 -5.423 -31.703 1.00 91.38 286 ARG A O 1
ATOM 2165 N N . ALA A 1 287 ? 15.540 -6.641 -33.015 1.00 88.44 287 ALA A N 1
ATOM 2166 C CA . ALA A 1 287 ? 15.142 -5.528 -33.877 1.00 88.44 287 ALA A CA 1
ATOM 2167 C C . ALA A 1 287 ? 14.345 -4.450 -33.115 1.00 88.44 287 ALA A C 1
ATOM 2169 O O . ALA A 1 287 ? 14.566 -3.258 -33.324 1.00 88.44 287 ALA A O 1
ATOM 2170 N N . ALA A 1 288 ? 13.443 -4.840 -32.204 1.00 86.06 288 ALA A N 1
ATOM 2171 C CA . ALA A 1 288 ? 12.748 -3.884 -31.340 1.00 86.06 288 ALA A CA 1
ATOM 2172 C C . ALA A 1 288 ? 13.724 -3.191 -30.380 1.00 86.06 288 ALA A C 1
ATOM 2174 O O . ALA A 1 288 ? 13.714 -1.966 -30.270 1.00 86.06 288 ALA A O 1
ATOM 2175 N N . CYS A 1 289 ? 14.607 -3.973 -29.755 1.00 88.19 289 CYS A N 1
ATOM 2176 C CA . CYS A 1 289 ? 15.576 -3.489 -28.783 1.00 88.19 289 CYS A CA 1
ATOM 2177 C C . CYS A 1 289 ? 16.547 -2.468 -29.371 1.00 88.19 289 CYS A C 1
ATOM 2179 O O . CYS A 1 289 ? 16.844 -1.472 -28.728 1.00 88.19 289 CYS A O 1
ATOM 2181 N N . LEU A 1 290 ? 17.001 -2.673 -30.608 1.00 89.75 290 LEU A N 1
ATOM 2182 C CA . LEU A 1 290 ? 17.901 -1.755 -31.312 1.00 89.75 290 LEU A CA 1
ATOM 2183 C C . LEU A 1 290 ? 17.168 -0.558 -31.951 1.00 89.75 290 LEU A C 1
ATOM 2185 O O . LEU A 1 290 ? 17.777 0.236 -32.664 1.00 89.75 290 LEU A O 1
ATOM 2189 N N . GLY A 1 291 ? 15.858 -0.425 -31.718 1.00 84.94 291 GLY A N 1
ATOM 2190 C CA . GLY A 1 291 ? 15.049 0.680 -32.226 1.00 84.94 291 GLY A CA 1
ATOM 2191 C C . GLY A 1 291 ? 14.659 0.563 -33.704 1.00 84.94 291 GLY A C 1
ATOM 2192 O O . GLY A 1 291 ? 14.060 1.491 -34.244 1.00 84.94 291 GLY A O 1
ATOM 2193 N N . GLU A 1 292 ? 14.935 -0.563 -34.372 1.00 87.12 292 GLU A N 1
ATOM 2194 C CA . GLU A 1 292 ? 14.638 -0.759 -35.802 1.00 87.12 292 GLU A CA 1
ATOM 2195 C C . GLU A 1 292 ? 13.130 -0.800 -36.086 1.00 87.12 292 GLU A C 1
ATOM 2197 O O . GLU A 1 292 ? 12.678 -0.391 -37.158 1.00 87.12 292 GLU A O 1
ATOM 2202 N N . LEU A 1 293 ? 12.348 -1.282 -35.114 1.00 83.56 293 LEU A N 1
ATOM 2203 C CA . LEU A 1 293 ? 10.886 -1.365 -35.193 1.00 83.56 293 LEU A CA 1
ATOM 2204 C C . LEU A 1 293 ? 10.177 -0.128 -34.622 1.00 83.56 293 LEU A C 1
ATOM 2206 O O . LEU A 1 293 ? 8.954 -0.014 -34.721 1.00 83.56 293 LEU A O 1
ATOM 2210 N N . VAL A 1 294 ? 10.924 0.812 -34.039 1.00 77.38 294 VAL A N 1
ATOM 2211 C CA . VAL A 1 294 ? 10.365 2.024 -33.437 1.00 77.38 294 VAL A CA 1
ATOM 2212 C C . VAL A 1 294 ? 10.090 3.055 -34.537 1.00 77.38 294 VAL A C 1
ATOM 2214 O O . VAL A 1 294 ? 10.937 3.276 -35.409 1.00 77.38 294 VAL A O 1
ATOM 2217 N N . PRO A 1 295 ? 8.925 3.734 -34.539 1.00 81.44 295 PRO A N 1
ATOM 2218 C CA . PRO A 1 295 ? 8.651 4.787 -35.508 1.00 81.44 295 PRO A CA 1
ATOM 2219 C C . PRO A 1 295 ? 9.777 5.830 -35.539 1.00 81.44 295 PRO A C 1
ATOM 2221 O O . PRO A 1 295 ? 10.143 6.388 -34.506 1.00 81.44 295 PRO A O 1
ATOM 2224 N N . ARG A 1 296 ? 10.289 6.155 -36.738 1.00 82.56 296 ARG A N 1
ATOM 2225 C CA . ARG A 1 296 ? 11.435 7.074 -36.927 1.00 82.56 296 ARG A CA 1
ATOM 2226 C C . ARG A 1 296 ? 11.317 8.393 -36.164 1.00 82.56 296 ARG A C 1
ATOM 2228 O O . ARG A 1 296 ? 12.319 8.922 -35.702 1.00 82.56 296 ARG A O 1
ATOM 2235 N N . ARG A 1 297 ? 10.100 8.932 -36.041 1.00 79.88 297 ARG A N 1
ATOM 2236 C CA . ARG A 1 297 ? 9.844 10.156 -35.271 1.00 79.88 297 ARG A CA 1
ATOM 2237 C C . ARG A 1 297 ? 10.267 9.994 -33.808 1.00 79.88 297 ARG A C 1
ATOM 2239 O O . ARG A 1 297 ? 10.957 10.861 -33.293 1.00 79.88 297 ARG A O 1
ATOM 2246 N N . TRP A 1 298 ? 9.876 8.896 -33.170 1.00 75.75 298 TRP A N 1
ATOM 2247 C CA . TRP A 1 298 ? 10.159 8.618 -31.760 1.00 75.75 298 TRP A CA 1
ATOM 2248 C C . TRP A 1 298 ? 11.623 8.265 -31.535 1.00 75.75 298 TRP A C 1
ATOM 2250 O O . TRP A 1 298 ? 12.228 8.765 -30.592 1.00 75.75 298 TRP A O 1
ATOM 2260 N N . TYR A 1 299 ? 12.217 7.495 -32.449 1.00 80.50 299 TYR A N 1
ATOM 2261 C CA . TYR A 1 299 ? 13.653 7.224 -32.426 1.00 80.50 299 TYR A CA 1
ATOM 2262 C C . TYR A 1 299 ? 14.464 8.530 -32.478 1.00 80.50 299 TYR A C 1
ATOM 2264 O O . TYR A 1 299 ? 15.332 8.762 -31.643 1.00 80.50 299 TYR A O 1
ATOM 2272 N N . ASN A 1 300 ? 14.129 9.434 -33.406 1.00 82.44 300 ASN A N 1
ATOM 2273 C CA . ASN A 1 300 ? 14.830 10.710 -33.550 1.00 82.44 300 ASN A CA 1
ATOM 2274 C C . ASN A 1 300 ? 14.647 11.637 -32.341 1.00 82.44 300 ASN A C 1
ATOM 2276 O O . ASN A 1 300 ? 15.602 12.305 -31.962 1.00 82.44 300 ASN A O 1
ATOM 2280 N N . LEU A 1 301 ? 13.448 11.688 -31.750 1.00 77.06 301 LEU A N 1
ATOM 2281 C CA . LEU A 1 301 ? 13.191 12.467 -30.532 1.00 77.06 301 LEU A CA 1
ATOM 2282 C C . LEU A 1 301 ? 14.019 11.932 -29.358 1.00 77.06 301 LEU A C 1
ATOM 2284 O O . LEU A 1 301 ? 14.739 12.696 -28.727 1.00 77.06 301 LEU A O 1
ATOM 2288 N N . THR A 1 302 ? 14.021 10.611 -29.173 1.00 75.62 302 THR A N 1
ATOM 2289 C CA . THR A 1 302 ? 14.830 9.931 -28.150 1.00 75.62 302 THR A CA 1
ATOM 2290 C C . THR A 1 302 ? 16.315 10.258 -28.295 1.00 75.62 302 THR A C 1
ATOM 2292 O O . THR A 1 302 ? 16.968 10.648 -27.334 1.00 75.62 302 THR A O 1
ATOM 2295 N N . VAL A 1 303 ? 16.864 10.125 -29.507 1.00 81.44 303 VAL A N 1
ATOM 2296 C CA . VAL A 1 303 ? 18.282 10.410 -29.771 1.00 81.44 303 VAL A CA 1
ATOM 2297 C C . VAL A 1 303 ? 18.596 11.900 -29.611 1.00 81.44 303 VAL A C 1
ATOM 2299 O O . VAL A 1 303 ? 19.694 12.240 -29.186 1.00 81.44 303 VAL A O 1
ATOM 2302 N N . ALA A 1 304 ? 17.661 12.796 -29.934 1.00 78.69 304 ALA A N 1
ATOM 2303 C CA . ALA A 1 304 ? 17.853 14.232 -29.748 1.00 78.69 304 ALA A CA 1
ATOM 2304 C C . ALA A 1 304 ? 17.910 14.631 -28.264 1.00 78.69 304 ALA A C 1
ATOM 2306 O O . ALA A 1 304 ? 18.663 15.536 -27.916 1.00 78.69 304 ALA A O 1
ATOM 2307 N N . GLU A 1 305 ? 17.140 13.957 -27.410 1.00 75.38 305 GLU A N 1
ATOM 2308 C CA . GLU A 1 305 ? 17.078 14.225 -25.971 1.00 75.38 305 GLU A CA 1
ATOM 2309 C C . GLU A 1 305 ? 18.211 13.539 -25.195 1.00 75.38 305 GLU A C 1
ATOM 2311 O O . GLU A 1 305 ? 18.903 14.180 -24.407 1.00 75.38 305 GLU A O 1
ATOM 2316 N N . LEU A 1 306 ? 18.461 12.255 -25.467 1.00 72.69 306 LEU A N 1
ATOM 2317 C CA . LEU A 1 306 ? 19.439 11.433 -24.740 1.00 72.69 306 LEU A CA 1
ATOM 2318 C C . LEU A 1 306 ? 20.821 11.374 -25.415 1.00 72.69 306 LEU A C 1
ATOM 2320 O O . LEU A 1 306 ? 21.752 10.754 -24.896 1.00 72.69 306 LEU A O 1
ATOM 2324 N N . GLY A 1 307 ? 20.960 11.955 -26.607 1.00 79.12 307 GLY A N 1
ATOM 2325 C CA . GLY A 1 307 ? 22.168 11.905 -27.438 1.00 79.12 307 GLY A CA 1
ATOM 2326 C C . GLY A 1 307 ? 22.395 10.575 -28.171 1.00 79.12 307 GLY A C 1
ATOM 2327 O O . GLY A 1 307 ? 23.160 10.535 -29.135 1.00 79.12 307 GLY A O 1
ATOM 2328 N N . ALA A 1 308 ? 21.743 9.489 -27.750 1.00 82.25 308 ALA A N 1
ATOM 2329 C CA . ALA A 1 308 ? 21.835 8.165 -28.360 1.00 82.25 308 ALA A CA 1
ATOM 2330 C C . ALA A 1 308 ? 20.604 7.308 -28.028 1.00 82.25 308 ALA A C 1
ATOM 2332 O O . ALA A 1 308 ? 19.831 7.627 -27.125 1.00 82.25 308 ALA A O 1
ATOM 2333 N N . TRP A 1 309 ? 20.439 6.204 -28.757 1.00 84.19 309 TRP A N 1
ATOM 2334 C CA . TRP A 1 309 ? 19.459 5.179 -28.412 1.00 84.19 309 TRP A CA 1
ATOM 2335 C C . TRP A 1 309 ? 19.873 4.483 -27.098 1.00 84.19 309 TRP A C 1
ATOM 2337 O O . TRP A 1 309 ? 21.039 4.100 -26.986 1.00 84.19 309 TRP A O 1
ATOM 2347 N N . PRO A 1 310 ? 18.980 4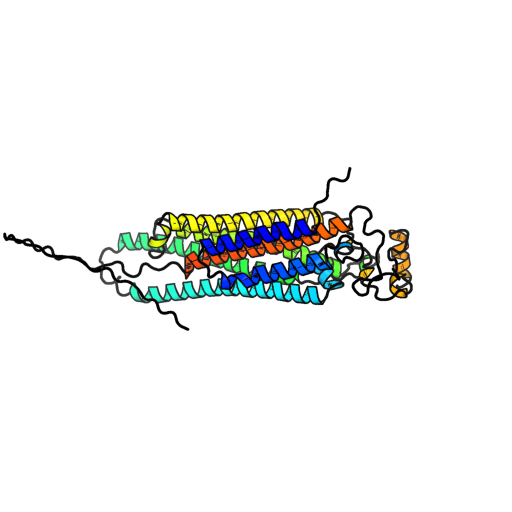.350 -26.097 1.00 82.19 310 PRO A N 1
ATOM 2348 C CA . PRO A 1 310 ? 19.373 3.944 -24.745 1.00 82.19 310 PRO A CA 1
ATOM 2349 C C . PRO A 1 310 ? 19.399 2.428 -24.511 1.00 82.19 310 PRO A C 1
ATOM 2351 O O . PRO A 1 310 ? 19.881 2.008 -23.467 1.00 82.19 310 PRO A O 1
ATOM 2354 N N . CYS A 1 311 ? 18.869 1.612 -25.427 1.00 86.56 311 CYS A N 1
ATOM 2355 C CA . CYS A 1 311 ? 18.763 0.165 -25.233 1.00 86.56 311 CYS A CA 1
ATOM 2356 C C . CYS A 1 311 ? 19.846 -0.607 -25.994 1.00 86.56 311 CYS A C 1
ATOM 2358 O O . CYS A 1 311 ? 20.175 -0.275 -27.135 1.00 86.56 311 CYS A O 1
ATOM 2360 N N . GLU A 1 312 ? 20.336 -1.680 -25.382 1.00 90.00 312 GLU A N 1
ATOM 2361 C CA . GLU A 1 312 ? 21.296 -2.621 -25.950 1.00 90.00 312 GLU A CA 1
ATOM 2362 C C . GLU A 1 312 ? 20.779 -4.058 -25.816 1.00 90.00 312 GLU A C 1
ATOM 2364 O O . GLU A 1 312 ? 20.091 -4.402 -24.851 1.00 90.00 312 GLU A O 1
ATOM 2369 N N . TRP A 1 313 ? 21.085 -4.886 -26.818 1.00 91.50 313 TRP A N 1
ATOM 2370 C CA . TRP A 1 313 ? 20.725 -6.300 -26.838 1.00 91.50 313 TRP A CA 1
ATOM 2371 C C . TRP A 1 313 ? 21.907 -7.154 -26.386 1.00 91.50 313 TRP A C 1
ATOM 2373 O O . TRP A 1 313 ? 22.953 -7.156 -27.037 1.00 91.50 313 TRP A O 1
ATOM 2383 N N . ASP A 1 314 ? 21.711 -7.914 -25.318 1.00 89.62 314 ASP A N 1
ATOM 2384 C CA . ASP A 1 314 ? 22.654 -8.888 -24.796 1.00 89.62 314 ASP A CA 1
ATOM 2385 C C . ASP A 1 314 ? 22.353 -10.289 -25.353 1.00 89.62 314 ASP A C 1
ATOM 2387 O O . ASP A 1 314 ? 21.388 -10.956 -24.974 1.00 89.62 314 ASP A O 1
ATOM 2391 N N . ASP A 1 315 ? 23.214 -10.753 -26.261 1.00 87.12 315 ASP A N 1
ATOM 2392 C CA . ASP A 1 315 ? 23.145 -12.103 -26.833 1.00 87.12 315 ASP A CA 1
ATOM 2393 C C . ASP A 1 315 ? 23.522 -13.204 -25.809 1.00 87.12 315 ASP A C 1
ATOM 2395 O O . ASP A 1 315 ? 23.285 -14.385 -26.072 1.00 87.12 315 ASP A O 1
ATOM 2399 N N . ALA A 1 316 ? 24.112 -12.846 -24.660 1.00 85.44 316 ALA A N 1
ATOM 2400 C CA . ALA A 1 316 ? 24.506 -13.771 -23.595 1.00 85.44 316 ALA A CA 1
ATOM 2401 C C . ALA A 1 316 ? 23.467 -13.901 -22.466 1.00 85.44 316 ALA A C 1
ATOM 2403 O O . ALA A 1 316 ? 23.674 -14.708 -21.553 1.00 85.44 316 ALA A O 1
ATOM 2404 N N . ALA A 1 317 ? 22.359 -13.155 -22.533 1.00 82.25 317 ALA A N 1
ATOM 2405 C CA . ALA A 1 317 ? 21.322 -13.168 -21.510 1.00 82.25 317 ALA A CA 1
ATOM 2406 C C . ALA A 1 317 ? 20.744 -14.575 -21.290 1.00 82.25 317 ALA A C 1
ATOM 2408 O O . ALA A 1 317 ? 20.482 -15.343 -22.225 1.00 82.25 317 ALA A O 1
ATOM 2409 N N . LEU A 1 318 ? 20.531 -14.925 -20.021 1.00 80.38 318 LEU A N 1
ATOM 2410 C CA . LEU A 1 318 ? 19.926 -16.200 -19.649 1.00 80.38 318 LEU A CA 1
ATOM 2411 C C . LEU A 1 318 ? 18.425 -16.208 -19.973 1.00 80.38 318 LEU A C 1
ATOM 2413 O O . LEU A 1 318 ? 17.773 -15.173 -20.012 1.00 80.38 318 LEU A O 1
ATOM 2417 N N . VAL A 1 319 ? 17.832 -17.402 -20.103 1.00 73.94 319 VAL A N 1
ATOM 2418 C CA . VAL A 1 319 ? 16.383 -17.580 -20.372 1.00 73.94 319 VAL A CA 1
ATOM 2419 C C . VAL A 1 319 ? 15.490 -16.895 -19.321 1.00 73.94 319 VAL A C 1
ATOM 2421 O O . VAL A 1 319 ? 14.331 -16.594 -19.587 1.00 73.94 319 VAL A O 1
ATOM 2424 N N . THR A 1 320 ? 16.012 -16.669 -18.116 1.00 69.00 320 THR A N 1
ATOM 2425 C CA . THR A 1 320 ? 15.306 -16.022 -17.001 1.00 69.00 320 THR A CA 1
ATOM 2426 C C . THR A 1 320 ? 15.454 -14.499 -16.970 1.00 69.00 320 THR A C 1
ATOM 2428 O O . THR A 1 320 ? 14.933 -13.870 -16.052 1.00 69.00 320 THR A O 1
ATOM 2431 N N . GLU A 1 321 ? 16.187 -13.910 -17.913 1.00 75.38 321 GLU A N 1
ATOM 2432 C CA . GLU A 1 321 ? 16.510 -12.483 -17.970 1.00 75.38 321 GLU A CA 1
ATOM 2433 C C . GLU A 1 321 ? 15.991 -11.869 -19.269 1.00 75.38 321 GLU A C 1
ATOM 2435 O O . GLU A 1 321 ? 15.812 -12.555 -20.276 1.00 75.38 321 GLU A O 1
ATOM 2440 N N . SER A 1 322 ? 15.733 -10.561 -19.248 1.00 81.81 322 SER A N 1
ATOM 2441 C CA . SER A 1 322 ? 15.460 -9.844 -20.489 1.00 81.81 322 SER A CA 1
ATOM 2442 C C . SER A 1 322 ? 16.765 -9.654 -21.260 1.00 81.81 322 SER A C 1
ATOM 2444 O O . SER A 1 322 ? 17.698 -9.073 -20.702 1.00 81.81 322 SER A O 1
ATOM 2446 N N . PRO A 1 323 ? 16.826 -10.054 -22.540 1.00 87.19 323 PRO A N 1
ATOM 2447 C CA . PRO A 1 323 ? 17.984 -9.802 -23.389 1.00 87.19 323 PRO A CA 1
ATOM 2448 C C . PRO A 1 323 ? 18.122 -8.330 -23.786 1.00 87.19 323 PRO A C 1
ATOM 2450 O O . PRO A 1 323 ? 19.177 -7.932 -24.256 1.00 87.19 323 PRO A O 1
ATOM 2453 N N . CYS A 1 324 ? 17.088 -7.501 -23.620 1.00 88.56 324 CYS A N 1
ATOM 2454 C CA . CYS A 1 324 ? 17.182 -6.071 -23.890 1.00 88.56 324 CYS A CA 1
ATOM 2455 C C . CYS A 1 324 ? 17.296 -5.277 -22.586 1.00 88.56 324 CYS A C 1
ATOM 2457 O O . CYS A 1 324 ? 16.409 -5.364 -21.727 1.0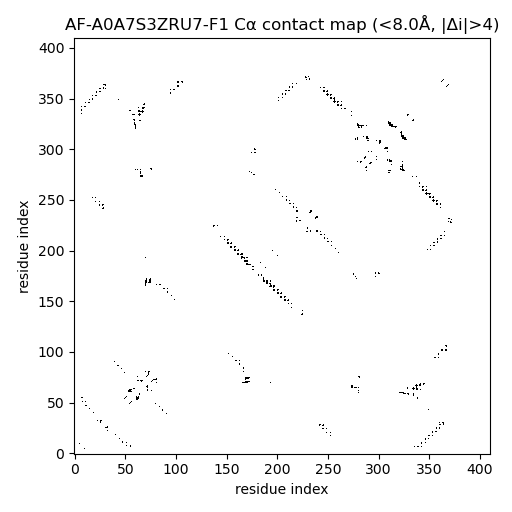0 88.56 324 CYS A O 1
ATOM 2459 N N . VAL A 1 325 ? 18.366 -4.489 -22.454 1.00 87.81 325 VAL A N 1
ATOM 2460 C CA . VAL A 1 325 ? 18.682 -3.711 -21.248 1.00 87.81 325 VAL A CA 1
ATOM 2461 C C . VAL A 1 325 ? 19.098 -2.277 -21.576 1.00 87.81 325 VAL A C 1
ATOM 2463 O O . VAL A 1 325 ? 19.500 -1.975 -22.695 1.00 87.81 325 VAL A O 1
ATOM 2466 N N . ASN A 1 326 ? 19.007 -1.379 -20.597 1.00 84.44 326 ASN A N 1
ATOM 2467 C CA . ASN A 1 326 ? 19.645 -0.067 -20.636 1.00 84.44 326 ASN A CA 1
ATOM 2468 C C . ASN A 1 326 ? 20.981 -0.152 -19.876 1.00 84.44 326 ASN A C 1
ATOM 2470 O O . ASN A 1 326 ? 20.956 -0.227 -18.646 1.00 84.44 326 ASN A O 1
ATOM 2474 N N . PRO A 1 327 ? 22.140 -0.120 -20.557 1.00 79.38 327 PRO A N 1
ATOM 2475 C CA . PRO A 1 327 ? 23.443 -0.228 -19.900 1.00 79.38 327 PRO A CA 1
ATOM 2476 C C . PRO A 1 327 ? 23.755 0.966 -18.987 1.00 79.38 327 PRO A C 1
ATOM 2478 O O . PRO A 1 327 ? 24.617 0.865 -18.123 1.00 79.38 327 PRO A O 1
ATOM 2481 N N . LYS A 1 328 ? 23.040 2.088 -19.137 1.00 77.50 328 LYS A N 1
ATOM 2482 C CA . LYS A 1 328 ? 23.183 3.274 -18.285 1.00 77.50 328 LYS A CA 1
ATOM 2483 C C . LYS A 1 328 ? 22.324 3.219 -17.021 1.00 77.50 328 LYS A C 1
ATOM 2485 O O . LYS A 1 328 ? 22.223 4.220 -16.324 1.00 77.50 328 LYS A O 1
ATOM 2490 N N . CYS A 1 329 ? 21.667 2.098 -16.712 1.00 76.44 329 CYS A N 1
ATOM 2491 C CA . CYS A 1 329 ? 20.827 2.028 -15.511 1.00 76.44 329 CYS A CA 1
ATOM 2492 C C . CYS A 1 329 ? 21.635 2.159 -14.201 1.00 76.44 329 CYS A C 1
ATOM 2494 O O . CYS A 1 329 ? 21.085 2.546 -13.171 1.00 76.44 329 CYS A O 1
ATOM 2496 N N . GLU A 1 330 ? 22.929 1.831 -14.245 1.00 72.62 330 GLU A N 1
ATOM 2497 C CA . GLU A 1 330 ? 23.867 1.967 -13.125 1.00 72.62 330 GLU A CA 1
ATOM 2498 C C . GLU A 1 330 ? 24.492 3.370 -13.048 1.00 72.62 330 GLU A C 1
ATOM 2500 O O . GLU A 1 330 ? 25.071 3.733 -12.021 1.00 72.62 330 GLU A O 1
ATOM 2505 N N . ASP A 1 331 ? 24.357 4.186 -14.101 1.00 73.81 331 ASP A N 1
ATOM 2506 C CA . ASP A 1 331 ? 24.877 5.549 -14.103 1.00 73.81 331 ASP A CA 1
ATOM 2507 C C . ASP A 1 331 ? 24.068 6.408 -13.119 1.00 73.81 331 ASP A C 1
ATOM 2509 O O . ASP A 1 331 ? 22.844 6.491 -13.195 1.00 73.81 331 ASP A O 1
ATOM 2513 N N . GLY A 1 332 ? 24.761 7.079 -12.194 1.00 67.25 332 GLY A N 1
ATOM 2514 C CA . GLY A 1 332 ? 24.142 8.053 -11.289 1.00 67.25 332 GLY A CA 1
ATOM 2515 C C . GLY A 1 332 ? 23.188 7.463 -10.244 1.00 67.25 332 GLY A C 1
ATOM 2516 O O . GLY A 1 332 ? 22.274 8.165 -9.833 1.00 67.25 332 GLY A O 1
ATOM 2517 N N . ASP A 1 333 ? 23.384 6.206 -9.827 1.00 69.25 333 ASP A N 1
ATOM 2518 C CA . ASP A 1 333 ? 22.586 5.513 -8.796 1.00 69.25 333 ASP A CA 1
ATOM 2519 C C . ASP A 1 333 ? 21.085 5.337 -9.136 1.00 69.25 333 ASP A C 1
ATOM 2521 O O . ASP A 1 333 ? 20.289 4.954 -8.276 1.00 69.25 333 ASP A O 1
ATOM 2525 N N . VAL A 1 334 ? 20.688 5.508 -10.406 1.00 75.12 334 VAL A N 1
ATOM 2526 C CA . VAL A 1 334 ? 19.285 5.418 -10.864 1.00 75.12 334 VAL A CA 1
ATOM 2527 C C . VAL A 1 334 ? 18.626 4.089 -10.483 1.00 75.12 334 VAL A C 1
ATOM 2529 O O . VAL A 1 334 ? 17.492 4.067 -9.993 1.00 75.12 334 VAL A O 1
ATOM 2532 N N . LEU A 1 335 ? 19.333 2.971 -10.676 1.00 79.44 335 LEU A N 1
ATOM 2533 C CA . LEU A 1 335 ? 18.880 1.647 -10.251 1.00 79.44 335 LEU A CA 1
ATOM 2534 C C . LEU A 1 335 ? 18.572 1.606 -8.747 1.00 79.44 335 LEU A C 1
ATOM 2536 O O . LEU A 1 335 ? 17.519 1.111 -8.343 1.00 79.44 335 LEU A O 1
ATOM 2540 N N . HIS A 1 336 ? 19.475 2.132 -7.918 1.00 80.31 336 HIS A N 1
ATOM 2541 C CA . HIS A 1 336 ? 19.308 2.123 -6.468 1.00 80.31 336 HIS A CA 1
ATOM 2542 C C . HIS A 1 336 ? 18.136 3.008 -6.033 1.00 80.31 336 HIS A C 1
ATOM 2544 O O . HIS A 1 336 ? 17.311 2.584 -5.221 1.00 80.31 336 HIS A O 1
ATOM 2550 N N . ASP A 1 337 ? 18.016 4.199 -6.612 1.00 80.44 337 ASP A N 1
ATOM 2551 C CA . ASP A 1 337 ? 16.956 5.148 -6.282 1.00 80.44 337 ASP A CA 1
ATOM 2552 C C . ASP A 1 337 ? 15.571 4.609 -6.645 1.00 80.44 337 ASP A C 1
ATOM 2554 O O . ASP A 1 337 ? 14.634 4.687 -5.845 1.00 80.44 337 ASP A O 1
ATOM 2558 N N . ASN A 1 338 ? 15.432 3.990 -7.818 1.00 80.75 338 ASN A N 1
ATOM 2559 C CA . ASN A 1 338 ? 14.181 3.359 -8.233 1.00 80.75 338 ASN A CA 1
ATOM 2560 C C . ASN A 1 338 ? 13.802 2.182 -7.322 1.00 80.75 338 ASN A C 1
ATOM 2562 O O . ASN A 1 338 ? 12.650 2.067 -6.886 1.00 80.75 338 ASN A O 1
ATOM 2566 N N . GLN A 1 339 ? 14.772 1.338 -6.967 1.00 84.12 339 GLN A N 1
ATOM 2567 C CA . GLN A 1 339 ? 14.562 0.248 -6.016 1.00 84.12 339 GLN A CA 1
ATOM 2568 C C . GLN A 1 339 ? 14.153 0.758 -4.635 1.00 84.12 339 GLN A C 1
ATOM 2570 O O . GLN A 1 339 ? 13.232 0.210 -4.025 1.00 84.12 339 GLN A O 1
ATOM 2575 N N . LEU A 1 340 ? 14.784 1.826 -4.148 1.00 84.00 340 LEU A N 1
ATOM 2576 C CA . LEU A 1 340 ? 14.445 2.437 -2.870 1.00 84.00 340 LEU A CA 1
ATOM 2577 C C . LEU A 1 340 ? 13.009 2.977 -2.873 1.00 84.00 340 LEU A C 1
ATOM 2579 O O . LEU A 1 340 ? 12.280 2.762 -1.904 1.00 84.00 340 LEU A O 1
ATOM 2583 N N . ARG A 1 341 ? 12.562 3.601 -3.971 1.00 83.75 341 ARG A N 1
ATOM 2584 C CA . ARG A 1 341 ? 11.172 4.071 -4.138 1.00 83.75 341 ARG A CA 1
ATOM 2585 C C . ARG A 1 341 ? 10.166 2.928 -4.039 1.00 83.75 341 ARG A C 1
ATOM 2587 O O . ARG A 1 341 ? 9.211 3.016 -3.267 1.00 83.75 341 ARG A O 1
ATOM 2594 N N . ILE A 1 342 ? 10.427 1.834 -4.752 1.00 85.00 342 ILE A N 1
ATOM 2595 C CA . ILE A 1 342 ? 9.628 0.603 -4.708 1.00 85.00 342 ILE A CA 1
ATOM 2596 C C . ILE A 1 342 ? 9.564 0.043 -3.276 1.00 85.00 342 ILE A C 1
ATOM 2598 O O . ILE A 1 342 ? 8.491 -0.322 -2.786 1.00 85.00 342 ILE A O 1
ATOM 2602 N N . VAL A 1 343 ? 10.703 0.001 -2.579 1.00 88.31 343 VAL A N 1
ATOM 2603 C CA . VAL A 1 343 ? 10.787 -0.451 -1.184 1.00 88.31 343 VAL A CA 1
ATOM 2604 C C . VAL A 1 343 ? 9.988 0.475 -0.260 1.00 88.31 343 VAL A C 1
ATOM 2606 O O . VAL A 1 343 ? 9.261 -0.012 0.607 1.00 88.31 343 VAL A O 1
ATOM 2609 N N . CYS A 1 344 ? 10.067 1.795 -0.432 1.00 88.44 344 CYS A N 1
ATOM 2610 C CA . CYS A 1 344 ? 9.289 2.758 0.349 1.00 88.44 344 CYS A CA 1
ATOM 2611 C C . CYS A 1 344 ? 7.779 2.608 0.123 1.00 88.44 344 CYS A C 1
ATOM 2613 O O . CYS A 1 344 ? 7.025 2.617 1.098 1.00 88.44 344 CYS A O 1
ATOM 2615 N N . GLU A 1 345 ? 7.335 2.422 -1.124 1.00 87.31 345 GLU A N 1
ATOM 2616 C CA . GLU A 1 345 ? 5.925 2.184 -1.458 1.00 87.31 345 GLU A CA 1
ATOM 2617 C C . GLU A 1 345 ? 5.397 0.914 -0.771 1.00 87.31 345 GLU A C 1
ATOM 2619 O O . GLU A 1 345 ? 4.342 0.934 -0.130 1.00 87.31 345 GLU A O 1
ATOM 2624 N N . PHE A 1 346 ? 6.164 -0.182 -0.821 1.00 89.88 346 PHE A N 1
ATOM 2625 C CA . PHE A 1 346 ? 5.796 -1.438 -0.164 1.00 89.88 346 PHE A CA 1
ATOM 2626 C C . PHE A 1 346 ? 5.640 -1.256 1.348 1.00 89.88 346 PHE A C 1
ATOM 2628 O O . PHE A 1 346 ? 4.642 -1.685 1.932 1.00 89.88 346 PHE A O 1
ATOM 2635 N N . HIS A 1 347 ? 6.600 -0.590 1.993 1.00 90.38 347 HIS A N 1
ATOM 2636 C CA . HIS A 1 347 ? 6.549 -0.366 3.434 1.00 90.38 347 HIS A CA 1
ATOM 2637 C C . HIS A 1 347 ? 5.430 0.579 3.853 1.00 90.38 347 HIS A C 1
ATOM 2639 O O . HIS A 1 347 ? 4.804 0.346 4.888 1.00 90.38 347 HIS A O 1
ATOM 2645 N N . LEU A 1 348 ? 5.135 1.602 3.052 1.00 90.94 348 LEU A N 1
ATOM 2646 C CA . LEU A 1 348 ? 3.982 2.466 3.270 1.00 90.94 348 LEU A CA 1
ATOM 2647 C C . LEU A 1 348 ? 2.694 1.634 3.351 1.00 90.94 348 LEU A C 1
ATOM 2649 O O . LEU A 1 348 ? 1.948 1.750 4.326 1.00 90.94 348 LEU A O 1
ATOM 2653 N N . LEU A 1 349 ? 2.468 0.748 2.374 1.00 89.69 349 LEU A N 1
ATOM 2654 C CA . LEU A 1 349 ? 1.303 -0.140 2.349 1.00 89.69 349 LEU A CA 1
ATOM 2655 C C . LEU A 1 349 ? 1.319 -1.147 3.507 1.00 89.69 349 LEU A C 1
ATOM 2657 O O . LEU A 1 349 ? 0.296 -1.344 4.165 1.00 89.69 349 LEU A O 1
ATOM 2661 N N . LEU A 1 350 ? 2.472 -1.747 3.810 1.00 91.56 350 LEU A N 1
ATOM 2662 C CA . LEU A 1 350 ? 2.618 -2.712 4.899 1.00 91.56 350 LEU A CA 1
ATOM 2663 C C . LEU A 1 350 ? 2.272 -2.102 6.263 1.00 91.56 350 LEU A C 1
ATOM 2665 O O . LEU A 1 350 ? 1.439 -2.641 6.992 1.00 91.56 350 LEU A O 1
ATOM 2669 N N . TYR A 1 351 ? 2.883 -0.969 6.616 1.00 91.00 351 TYR A N 1
ATOM 2670 C CA . TYR A 1 351 ? 2.655 -0.320 7.908 1.00 91.00 351 TYR A CA 1
ATOM 2671 C C . TYR A 1 351 ? 1.264 0.320 8.003 1.00 91.00 351 TYR A C 1
ATOM 2673 O O . TYR A 1 351 ? 0.677 0.356 9.092 1.00 91.00 351 TYR A O 1
ATOM 2681 N N . TRP A 1 352 ? 0.681 0.747 6.878 1.00 92.38 352 TRP A N 1
ATOM 2682 C CA . TRP A 1 352 ? -0.734 1.112 6.803 1.00 92.38 352 TRP A CA 1
ATOM 2683 C C . TRP A 1 352 ? -1.643 -0.072 7.172 1.00 92.38 352 TRP A C 1
ATOM 2685 O O . TRP A 1 352 ? -2.473 0.053 8.076 1.00 92.38 352 TRP A O 1
ATOM 2695 N N . ILE A 1 353 ? -1.435 -1.244 6.563 1.00 91.56 353 ILE A N 1
ATOM 2696 C CA . ILE A 1 353 ? -2.200 -2.464 6.862 1.00 91.56 353 ILE A CA 1
ATOM 2697 C C . ILE A 1 353 ? -2.024 -2.886 8.327 1.00 91.56 353 ILE A C 1
ATOM 2699 O O . ILE A 1 353 ? -3.013 -3.159 9.009 1.00 91.56 353 ILE A O 1
ATOM 2703 N N . VAL A 1 354 ? -0.792 -2.893 8.851 1.00 90.25 354 VAL A N 1
ATOM 2704 C CA . VAL A 1 354 ? -0.522 -3.240 10.260 1.00 90.25 354 VAL A CA 1
ATOM 2705 C C . VAL A 1 354 ? -1.231 -2.284 11.218 1.00 90.25 354 VAL A C 1
ATOM 2707 O O . VAL A 1 354 ? -1.789 -2.729 12.222 1.00 90.25 354 VAL A O 1
ATOM 2710 N N . THR A 1 355 ? -1.280 -0.987 10.904 1.00 90.94 355 THR A N 1
ATOM 2711 C CA . THR A 1 355 ? -2.034 -0.004 11.698 1.00 90.94 355 THR A CA 1
ATOM 2712 C C . THR A 1 355 ? -3.523 -0.349 11.739 1.00 90.94 355 THR A C 1
ATOM 2714 O O . THR A 1 355 ? -4.137 -0.339 12.812 1.00 90.94 355 THR A O 1
ATOM 2717 N N . LEU A 1 356 ? -4.111 -0.684 10.585 1.00 91.81 356 LEU A N 1
ATOM 2718 C CA . LEU A 1 356 ? -5.520 -1.063 10.484 1.00 91.81 356 LEU A CA 1
ATOM 2719 C C . LEU A 1 356 ? -5.820 -2.347 11.253 1.00 91.81 356 LEU A C 1
ATOM 2721 O O . LEU A 1 356 ? -6.777 -2.374 12.024 1.00 91.81 356 LEU A O 1
ATOM 2725 N N . LEU A 1 357 ? -4.989 -3.379 11.109 1.00 90.69 357 LEU A N 1
ATOM 2726 C CA . LEU A 1 357 ? -5.169 -4.640 11.825 1.00 90.69 357 LEU A CA 1
ATOM 2727 C C . LEU A 1 357 ? -5.052 -4.458 13.338 1.00 90.69 357 LEU A C 1
ATOM 2729 O O . LEU A 1 357 ? -5.940 -4.904 14.057 1.00 90.69 357 LEU A O 1
ATOM 2733 N N . CYS A 1 358 ? -4.035 -3.739 13.825 1.00 89.62 358 CYS A N 1
ATOM 2734 C CA . CYS A 1 358 ? -3.911 -3.425 15.252 1.00 89.62 358 CYS A CA 1
ATOM 2735 C C . CYS A 1 358 ? -5.152 -2.681 15.779 1.00 89.62 358 CYS A C 1
ATOM 2737 O O . CYS A 1 358 ? -5.633 -2.950 16.882 1.00 89.62 358 CYS A O 1
ATOM 2739 N N . THR A 1 359 ? -5.696 -1.757 14.980 1.00 89.44 359 THR A N 1
ATOM 2740 C CA . THR A 1 359 ? -6.906 -0.998 15.326 1.00 89.44 359 THR A CA 1
ATOM 2741 C C . THR A 1 359 ? -8.138 -1.903 15.388 1.00 89.44 359 THR A C 1
ATOM 2743 O O . THR A 1 359 ? -8.891 -1.841 16.358 1.00 89.44 359 THR A O 1
ATOM 2746 N N . VAL A 1 360 ? -8.332 -2.771 14.393 1.00 89.94 360 VAL A N 1
ATOM 2747 C CA . VAL A 1 360 ? -9.451 -3.725 14.340 1.00 89.94 360 VAL A CA 1
ATOM 2748 C C . VAL A 1 360 ? -9.365 -4.738 15.477 1.00 89.94 360 VAL A C 1
ATOM 2750 O O . VAL A 1 360 ? -10.359 -4.942 16.167 1.00 89.94 360 VAL A O 1
ATOM 2753 N N . MET A 1 361 ? -8.185 -5.304 15.747 1.00 87.75 361 MET A N 1
ATOM 2754 C CA . MET A 1 361 ? -7.974 -6.203 16.885 1.00 87.75 361 MET A CA 1
ATOM 2755 C C . MET A 1 361 ? -8.376 -5.518 18.197 1.00 87.75 361 MET A C 1
ATOM 2757 O O . MET A 1 361 ? -9.129 -6.086 18.987 1.00 87.75 361 MET A O 1
ATOM 2761 N N . LEU A 1 362 ? -7.922 -4.277 18.423 1.00 85.38 362 LEU A N 1
ATOM 2762 C CA . LEU A 1 362 ? -8.297 -3.499 19.607 1.00 85.38 362 LEU A CA 1
ATOM 2763 C C . LEU A 1 362 ? -9.817 -3.300 19.698 1.00 85.38 362 LEU A C 1
ATOM 2765 O O . LEU A 1 362 ? -10.386 -3.431 20.782 1.00 85.38 362 LEU A O 1
ATOM 2769 N N . MET A 1 363 ? -10.472 -2.983 18.579 1.00 85.06 363 MET A N 1
ATOM 2770 C CA . MET A 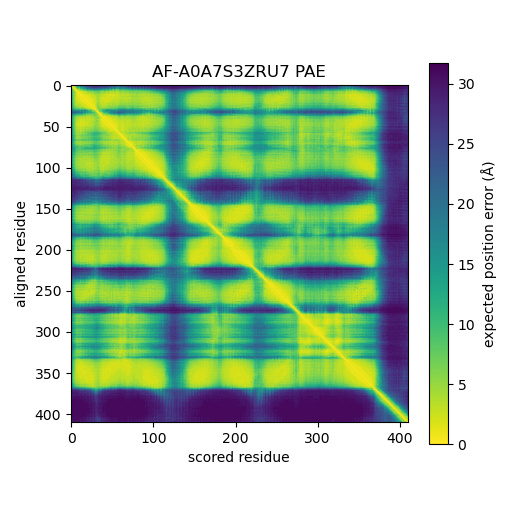1 363 ? -11.928 -2.846 18.519 1.00 85.06 363 MET A CA 1
ATOM 2771 C C . MET A 1 363 ? -12.632 -4.163 18.864 1.00 85.06 363 MET A C 1
ATOM 2773 O O . MET A 1 363 ? -13.621 -4.143 19.588 1.00 85.06 363 MET A O 1
ATOM 2777 N N . GLU A 1 364 ? -12.127 -5.303 18.399 1.00 84.00 364 GLU A N 1
ATOM 2778 C CA . GLU A 1 364 ? -12.707 -6.617 18.685 1.00 84.00 364 GLU A CA 1
ATOM 2779 C C . GLU A 1 364 ? -12.579 -7.030 20.143 1.00 84.00 364 GLU A C 1
ATOM 2781 O O . GLU A 1 364 ? -13.568 -7.451 20.738 1.00 84.00 364 GLU A O 1
ATOM 2786 N N . ASP A 1 365 ? -11.400 -6.907 20.749 1.00 79.56 365 ASP A N 1
ATOM 2787 C CA . ASP A 1 365 ? -11.224 -7.233 22.173 1.00 79.56 365 ASP A CA 1
ATOM 2788 C C . ASP A 1 365 ? -12.118 -6.348 23.041 1.00 79.56 365 ASP A C 1
ATOM 2790 O O . ASP A 1 365 ? -12.854 -6.840 23.899 1.00 79.56 365 ASP A O 1
ATOM 2794 N N . ALA A 1 366 ? -12.141 -5.048 22.740 1.00 75.81 366 ALA A N 1
ATOM 2795 C CA . ALA A 1 366 ? -12.943 -4.082 23.469 1.00 75.81 366 ALA A CA 1
ATOM 2796 C C . ALA A 1 366 ? -14.453 -4.318 23.285 1.00 75.81 366 ALA A C 1
ATOM 2798 O O . ALA A 1 366 ? -15.189 -4.385 24.268 1.00 75.81 366 ALA A O 1
ATOM 2799 N N . GLU A 1 367 ? -14.944 -4.445 22.051 1.00 76.12 367 GLU A N 1
ATOM 2800 C CA . GLU A 1 367 ? -16.381 -4.393 21.742 1.00 76.12 367 GLU A CA 1
ATOM 2801 C C . GLU A 1 367 ? -17.034 -5.775 21.584 1.00 76.12 367 GLU A C 1
ATOM 2803 O O . GLU A 1 367 ? -18.251 -5.896 21.779 1.00 76.12 367 GLU A O 1
ATOM 2808 N N . VAL A 1 368 ? -16.249 -6.821 21.297 1.00 74.69 368 VAL A N 1
ATOM 2809 C CA . VAL A 1 368 ? -16.707 -8.206 21.102 1.00 74.69 368 VAL A CA 1
ATOM 2810 C C . VAL A 1 368 ? -16.242 -9.110 22.248 1.00 74.69 368 VAL A C 1
ATOM 2812 O O . VAL A 1 368 ? -17.079 -9.674 22.945 1.00 74.69 368 VAL A O 1
ATOM 2815 N N . TRP A 1 369 ? -14.951 -9.261 22.520 1.00 65.88 369 TRP A N 1
ATOM 2816 C CA . TRP A 1 369 ? -14.486 -10.370 23.372 1.00 65.88 369 TRP A CA 1
ATOM 2817 C C . TRP A 1 369 ? -14.496 -10.110 24.876 1.00 65.88 369 TRP A C 1
ATOM 2819 O O . TRP A 1 369 ? -14.389 -11.064 25.648 1.00 65.88 369 TRP A O 1
ATOM 2829 N N . THR A 1 370 ? -14.701 -8.872 25.327 1.00 59.41 370 THR A N 1
ATOM 2830 C CA . THR A 1 370 ? -14.932 -8.604 26.750 1.00 59.41 370 THR A CA 1
ATOM 2831 C C . THR A 1 370 ? -16.145 -9.376 27.281 1.00 59.41 370 THR A C 1
ATOM 2833 O O . THR A 1 370 ? -17.285 -9.087 26.894 1.00 59.41 370 THR A O 1
ATOM 2836 N N . PRO A 1 371 ? -15.954 -10.337 28.211 1.00 46.00 371 PRO A N 1
ATOM 2837 C CA . PRO A 1 371 ? -17.067 -10.987 28.873 1.00 46.00 371 PRO A CA 1
ATOM 2838 C C . PRO A 1 371 ? -17.812 -9.935 29.686 1.00 46.00 371 PRO A C 1
ATOM 2840 O O . PRO A 1 371 ? -17.239 -9.278 30.558 1.00 46.00 371 PRO A O 1
ATOM 2843 N N . ILE A 1 372 ? -19.114 -9.803 29.435 1.00 42.75 372 ILE A N 1
ATOM 2844 C CA . ILE A 1 372 ? -20.026 -9.277 30.446 1.00 42.75 372 ILE A CA 1
ATOM 2845 C C . ILE A 1 372 ? -19.818 -10.181 31.654 1.00 42.75 372 ILE A C 1
ATOM 2847 O O . ILE A 1 372 ? -20.007 -11.390 31.524 1.00 42.75 372 ILE A O 1
ATOM 2851 N N . ALA A 1 373 ? -19.434 -9.627 32.802 1.00 38.84 373 ALA A N 1
ATOM 2852 C CA . ALA A 1 373 ? -19.551 -10.341 34.058 1.00 38.84 373 ALA A CA 1
ATOM 2853 C C . ALA A 1 373 ? -21.005 -10.812 34.185 1.00 38.84 373 ALA A C 1
ATOM 2855 O O . ALA A 1 373 ? -21.934 -10.048 34.469 1.00 38.84 373 ALA A O 1
ATOM 2856 N N . GLN A 1 374 ? -21.227 -12.074 33.844 1.00 32.56 374 GLN A N 1
ATOM 2857 C CA . GLN A 1 374 ? -22.502 -12.721 34.016 1.00 32.56 374 GLN A CA 1
ATOM 2858 C C . GLN A 1 374 ? -22.672 -12.893 35.520 1.00 32.56 374 GLN A C 1
ATOM 2860 O O . GLN A 1 374 ? -22.038 -13.737 36.136 1.00 32.56 374 GLN A O 1
ATOM 2865 N N . GLY A 1 375 ? -23.506 -12.049 36.121 1.00 35.34 375 GLY A N 1
ATOM 2866 C CA . GLY A 1 375 ? -24.250 -12.421 37.316 1.00 35.34 375 GLY A CA 1
ATOM 2867 C C . GLY A 1 375 ? -23.438 -12.836 38.543 1.00 35.34 375 GLY A C 1
ATOM 2868 O O . GLY A 1 375 ? -23.890 -13.722 39.255 1.00 35.34 375 GLY A O 1
ATOM 2869 N N . ALA A 1 376 ? -22.355 -12.140 38.901 1.00 33.75 376 ALA A N 1
ATOM 2870 C CA . ALA A 1 376 ? -21.842 -12.179 40.279 1.00 33.75 376 ALA A CA 1
ATOM 2871 C C . ALA A 1 376 ? -22.741 -11.368 41.243 1.00 33.75 376 ALA A C 1
ATOM 2873 O O . ALA A 1 376 ? -22.283 -10.648 42.120 1.00 33.75 376 ALA A O 1
ATOM 2874 N N . GLY A 1 377 ? -24.059 -11.481 41.077 1.00 34.38 377 GLY A N 1
ATOM 2875 C CA . GLY A 1 377 ? -24.976 -11.413 42.197 1.00 34.38 377 GLY A CA 1
ATOM 2876 C C . GLY A 1 377 ? -25.099 -12.835 42.710 1.00 34.38 377 GLY A C 1
ATOM 2877 O O . GLY A 1 377 ? -26.098 -13.487 42.424 1.00 34.38 377 GLY A O 1
ATOM 2878 N N . ASN A 1 378 ? -24.068 -13.330 43.399 1.00 31.27 378 ASN A N 1
ATOM 2879 C CA . ASN A 1 378 ? -24.257 -14.496 44.242 1.00 31.27 378 ASN A CA 1
ATOM 2880 C C . ASN A 1 378 ? -25.191 -14.034 45.365 1.00 31.27 378 ASN A C 1
ATOM 2882 O O . ASN A 1 378 ? -24.823 -13.203 46.198 1.00 31.27 378 ASN A O 1
ATOM 2886 N N . TRP A 1 379 ? -26.438 -14.485 45.289 1.00 36.38 379 TRP A N 1
ATOM 2887 C CA . TRP A 1 379 ? -27.499 -14.273 46.265 1.00 36.38 379 TRP A CA 1
ATOM 2888 C C . TRP A 1 379 ? -27.207 -15.064 47.548 1.00 36.38 379 TRP A C 1
ATOM 2890 O O . TRP A 1 379 ? -28.018 -15.867 47.985 1.00 36.38 379 TRP A O 1
ATOM 2900 N N . ASP A 1 380 ? -26.071 -14.795 48.187 1.00 35.53 380 ASP A N 1
ATOM 2901 C CA . ASP A 1 380 ? -25.809 -15.205 49.567 1.00 35.53 380 ASP A CA 1
ATOM 2902 C C . ASP A 1 380 ? -26.066 -14.022 50.504 1.00 35.53 380 ASP A C 1
ATOM 2904 O O . ASP A 1 380 ? -25.243 -13.623 51.328 1.00 35.53 380 ASP A O 1
ATOM 2908 N N . SER A 1 381 ? -27.266 -13.448 50.409 1.00 36.56 381 SER A N 1
ATOM 2909 C CA . SER A 1 381 ? -27.869 -12.819 51.577 1.00 36.56 381 SER A CA 1
ATOM 2910 C C . SER A 1 381 ? -28.281 -13.939 52.530 1.00 36.56 381 SER A C 1
ATOM 2912 O O . SER A 1 381 ? -29.429 -14.385 52.516 1.00 36.56 381 SER A O 1
ATOM 2914 N N . LYS A 1 382 ? -27.332 -14.402 53.355 1.00 33.56 382 LYS A N 1
ATOM 2915 C CA . LYS A 1 382 ? -27.655 -15.093 54.607 1.00 33.56 382 LYS A CA 1
ATOM 2916 C C . LYS A 1 382 ? -28.699 -14.241 55.343 1.00 33.56 382 LYS A C 1
ATOM 2918 O O . LYS A 1 382 ? -28.432 -13.055 55.571 1.00 33.56 382 LYS A O 1
ATOM 2923 N N . PRO A 1 383 ? -29.865 -14.788 55.721 1.00 36.44 383 PRO A N 1
ATOM 2924 C CA . PRO A 1 383 ? -30.739 -14.076 56.629 1.00 36.44 383 PRO A CA 1
ATOM 2925 C C . PRO A 1 383 ? -29.995 -13.912 57.956 1.00 36.44 383 PRO A C 1
ATOM 2927 O O . PRO A 1 383 ? -29.435 -14.871 58.489 1.00 36.44 383 PRO A O 1
ATOM 2930 N N . ARG A 1 384 ? -29.970 -12.679 58.472 1.00 37.38 384 ARG A N 1
ATOM 2931 C CA . ARG A 1 384 ? -29.695 -12.419 59.886 1.00 37.38 384 ARG A CA 1
ATOM 2932 C C . ARG A 1 384 ? -30.722 -13.205 60.698 1.00 37.38 384 ARG A C 1
ATOM 2934 O O . ARG A 1 384 ? -31.895 -12.843 60.703 1.00 37.38 384 ARG A O 1
ATOM 2941 N N . GLY A 1 385 ? -30.277 -14.284 61.325 1.00 33.44 385 GLY A N 1
ATOM 2942 C CA . GLY A 1 385 ? -30.929 -14.864 62.486 1.00 33.44 385 GLY A CA 1
ATOM 2943 C C . GLY A 1 385 ? -30.133 -14.435 63.706 1.00 33.44 385 GLY A C 1
ATOM 2944 O O . GLY A 1 385 ? -29.046 -14.960 63.931 1.00 33.44 385 GLY A O 1
ATOM 2945 N N . ASP A 1 386 ? -30.650 -13.449 64.432 1.00 36.53 386 ASP A N 1
ATOM 2946 C CA . ASP A 1 386 ? -30.324 -13.269 65.843 1.00 36.53 386 ASP A CA 1
ATOM 2947 C C . ASP A 1 386 ? -30.936 -14.452 66.614 1.00 36.53 386 ASP A C 1
ATOM 2949 O O . ASP A 1 386 ? -32.078 -14.835 66.344 1.00 36.53 386 ASP A O 1
ATOM 2953 N N . GLY A 1 387 ? -30.191 -15.041 67.551 1.00 32.38 387 GLY A N 1
ATOM 2954 C CA . GLY A 1 387 ? -30.707 -16.089 68.432 1.00 32.38 387 GLY A CA 1
ATOM 2955 C C . GLY A 1 387 ? -29.617 -16.970 69.034 1.00 32.38 387 GLY A C 1
ATOM 2956 O O . GLY A 1 387 ? -29.071 -17.837 68.361 1.00 32.38 387 GLY A O 1
ATOM 2957 N N . ASP A 1 388 ? -29.333 -16.715 70.305 1.00 34.41 388 ASP A N 1
ATOM 2958 C CA . ASP A 1 388 ? -28.394 -17.383 71.206 1.00 34.41 388 ASP A CA 1
ATOM 2959 C C . ASP A 1 388 ? -28.500 -18.922 71.264 1.00 34.41 388 ASP A C 1
ATOM 2961 O O . ASP A 1 388 ? -29.579 -19.494 71.106 1.00 34.41 388 ASP A O 1
ATOM 2965 N N . GLY A 1 389 ? -27.392 -19.597 71.602 1.00 31.58 389 GLY A N 1
ATOM 2966 C CA . GLY A 1 389 ? -27.430 -20.992 72.058 1.00 31.58 389 GLY A CA 1
ATOM 2967 C C . GLY A 1 389 ? -26.093 -21.735 72.013 1.00 31.58 389 GLY A C 1
ATOM 2968 O O . GLY A 1 389 ? -25.548 -22.000 70.950 1.00 31.58 389 GLY A O 1
ATOM 2969 N N . GLU A 1 390 ? -25.586 -22.085 73.190 1.00 32.56 390 GLU A N 1
ATOM 2970 C CA . GLU A 1 390 ? -24.357 -22.827 73.486 1.00 32.56 390 GLU A CA 1
ATOM 2971 C C . GLU A 1 390 ? -24.217 -24.208 72.804 1.00 32.56 390 GLU A C 1
ATOM 2973 O O . GLU A 1 390 ? -25.194 -24.929 72.619 1.00 32.56 390 GLU A O 1
ATOM 2978 N N . GLY A 1 391 ? -22.964 -24.660 72.621 1.00 30.78 391 GLY A N 1
ATOM 2979 C CA . GLY A 1 391 ? -22.612 -26.064 72.897 1.00 30.78 391 GLY A CA 1
ATOM 2980 C C . GLY A 1 391 ? -21.884 -26.877 71.812 1.00 30.78 391 GLY A C 1
ATOM 2981 O O . GLY A 1 391 ? -22.496 -27.345 70.865 1.00 30.78 391 GLY A O 1
ATOM 2982 N N . ARG A 1 392 ? -20.607 -27.188 72.106 1.00 31.20 392 ARG A N 1
ATOM 2983 C CA . ARG A 1 392 ? -19.813 -28.394 71.740 1.00 31.20 392 ARG A CA 1
ATOM 2984 C C . ARG A 1 392 ? -19.469 -28.684 70.260 1.00 31.20 392 ARG A C 1
ATOM 2986 O O . ARG A 1 392 ? -20.324 -28.924 69.422 1.00 31.20 392 ARG A O 1
ATOM 2993 N N . GLY A 1 393 ? -18.158 -28.814 69.997 1.00 28.69 393 GLY A N 1
ATOM 2994 C CA . GLY A 1 393 ? -17.595 -29.577 68.860 1.00 28.69 393 GLY A CA 1
ATOM 2995 C C . GLY A 1 393 ? -17.772 -31.107 69.021 1.00 28.69 393 GLY A C 1
ATOM 2996 O O . GLY A 1 393 ? -18.507 -31.495 69.931 1.00 28.69 393 GLY A O 1
ATOM 2997 N N . PRO A 1 394 ? -17.084 -31.996 68.254 1.00 40.09 394 PRO A N 1
ATOM 2998 C CA . PRO A 1 394 ? -15.809 -31.778 67.545 1.00 40.09 394 PRO A CA 1
ATOM 2999 C C . PRO A 1 394 ? -15.665 -32.394 66.114 1.00 40.09 394 PRO A C 1
ATOM 3001 O O . PRO A 1 394 ? -16.404 -33.281 65.716 1.00 40.09 394 PRO A O 1
ATOM 3004 N N . ARG A 1 395 ? -14.641 -31.903 65.386 1.00 30.81 395 ARG A N 1
ATOM 3005 C CA . ARG A 1 395 ? -13.591 -32.600 64.582 1.00 30.81 395 ARG A CA 1
ATOM 3006 C C . ARG A 1 395 ? -13.946 -33.822 63.693 1.00 30.81 395 ARG A C 1
ATOM 3008 O O . ARG A 1 395 ? -14.379 -34.831 64.220 1.00 30.81 395 ARG A O 1
ATOM 3015 N N . HIS A 1 396 ? -13.587 -33.759 62.397 1.00 29.62 396 HIS A N 1
ATOM 3016 C CA . HIS A 1 396 ? -12.787 -34.728 61.588 1.00 29.62 396 HIS A CA 1
ATOM 3017 C C . HIS A 1 396 ? -12.924 -34.373 60.082 1.00 29.62 396 HIS A C 1
ATOM 3019 O O . HIS A 1 396 ? -14.022 -34.151 59.594 1.00 29.62 396 HIS A O 1
ATOM 3025 N N . GLU A 1 397 ? -11.840 -33.947 59.425 1.00 28.88 397 GLU A N 1
ATOM 3026 C CA . GLU A 1 397 ? -10.983 -34.703 58.480 1.00 28.88 397 GLU A CA 1
ATOM 3027 C C . GLU A 1 397 ? -11.276 -34.404 56.996 1.00 28.88 397 GLU A C 1
ATOM 3029 O O . GLU A 1 397 ? -12.281 -34.807 56.427 1.00 28.88 397 GLU A O 1
ATOM 3034 N N . ASN A 1 398 ? -10.327 -33.697 56.376 1.00 31.55 398 ASN A N 1
ATOM 3035 C CA . ASN A 1 398 ? -9.991 -33.796 54.952 1.00 31.55 398 ASN A CA 1
ATOM 3036 C C . ASN A 1 398 ? -9.099 -35.042 54.787 1.00 31.55 398 ASN A C 1
ATOM 3038 O O . ASN A 1 398 ? -8.272 -35.269 55.675 1.00 31.55 398 ASN A O 1
ATOM 3042 N N . PRO A 1 399 ? -9.160 -35.797 53.671 1.00 38.22 399 PRO A N 1
ATOM 3043 C CA . PRO A 1 399 ? -8.398 -35.370 52.487 1.00 38.22 399 PRO A CA 1
ATOM 3044 C C . PRO A 1 399 ? -8.975 -35.834 51.131 1.00 38.22 399 PRO A C 1
ATOM 3046 O O . PRO A 1 399 ? -9.704 -36.814 51.044 1.00 38.22 399 PRO A O 1
ATOM 3049 N N . GLY A 1 400 ? -8.564 -35.192 50.031 1.00 27.84 400 GLY A N 1
ATOM 3050 C CA . GLY A 1 400 ? -8.758 -35.790 48.703 1.00 27.84 400 GLY A CA 1
ATOM 3051 C C . GLY A 1 400 ? -8.588 -34.850 47.516 1.00 27.84 400 GLY A C 1
ATOM 3052 O O . GLY A 1 400 ? -9.566 -34.386 46.945 1.00 27.84 400 GLY A O 1
ATOM 3053 N N . LYS A 1 401 ? -7.336 -34.607 47.110 1.00 33.91 401 LYS A N 1
ATOM 3054 C CA . LYS A 1 401 ? -6.982 -34.146 45.757 1.00 33.91 401 LYS A CA 1
ATOM 3055 C C . LYS A 1 401 ? -7.414 -35.198 44.730 1.00 33.91 401 LYS A C 1
ATOM 3057 O O . LYS A 1 401 ? -6.863 -36.290 44.796 1.00 33.91 401 LYS A O 1
ATOM 3062 N N . VAL A 1 402 ? -8.231 -34.836 43.738 1.00 31.61 402 VAL A N 1
ATOM 3063 C CA . VAL A 1 402 ? -8.189 -35.418 42.380 1.00 31.61 402 VAL A CA 1
ATOM 3064 C C . VAL A 1 402 ? -8.659 -34.361 41.365 1.00 31.61 402 VAL A C 1
ATOM 3066 O O . VAL A 1 402 ? -9.793 -33.900 41.411 1.00 31.61 402 VAL A O 1
ATOM 3069 N N . ALA A 1 403 ? -7.764 -33.974 40.460 1.00 30.14 403 ALA A N 1
ATOM 3070 C CA . ALA A 1 403 ? -8.061 -33.627 39.063 1.00 30.14 403 ALA A CA 1
ATOM 3071 C C . ALA A 1 403 ? -7.504 -34.799 38.212 1.00 30.14 403 ALA A C 1
ATOM 3073 O O . ALA A 1 403 ? -6.734 -35.574 38.795 1.00 30.14 403 ALA A O 1
ATOM 3074 N N . PRO A 1 404 ? -7.755 -34.946 36.892 1.00 43.69 404 PRO A N 1
ATOM 3075 C CA . PRO A 1 404 ? -8.356 -34.010 35.925 1.00 43.69 404 PRO A CA 1
ATOM 3076 C C . PRO A 1 404 ? -9.381 -34.683 34.970 1.00 43.69 404 PRO A C 1
ATOM 3078 O O . PRO A 1 404 ? -9.637 -35.869 35.098 1.00 43.69 404 PRO A O 1
ATOM 3081 N N . GLU A 1 405 ? -9.956 -33.941 34.013 1.00 29.92 405 GLU A N 1
ATOM 3082 C CA . GLU A 1 405 ? -9.947 -34.295 32.573 1.00 29.92 405 GLU A CA 1
ATOM 3083 C C . GLU A 1 405 ? -10.758 -33.296 31.723 1.00 29.92 405 GLU A C 1
ATOM 3085 O O . GLU A 1 405 ? -11.903 -32.960 32.020 1.00 29.92 405 GLU A O 1
ATOM 3090 N N . ASN A 1 406 ? -10.114 -32.816 30.655 1.00 35.84 406 ASN A N 1
ATOM 3091 C CA . ASN A 1 406 ? -10.717 -32.108 29.524 1.00 35.84 406 ASN A CA 1
ATOM 3092 C C . ASN A 1 406 ? -11.398 -33.114 28.584 1.00 35.84 406 ASN A C 1
ATOM 3094 O O . ASN A 1 406 ? -10.867 -34.209 28.401 1.00 35.84 406 ASN A O 1
ATOM 3098 N N . PRO A 1 407 ? -12.402 -32.667 27.814 1.00 43.62 407 PRO A N 1
ATOM 3099 C CA . PRO A 1 407 ? -12.482 -33.112 26.429 1.00 43.62 407 PRO A CA 1
ATOM 3100 C C . PRO A 1 407 ? -12.629 -31.944 25.443 1.00 43.62 407 PRO A C 1
ATOM 3102 O O . PRO A 1 407 ? -13.494 -31.078 25.573 1.00 43.62 407 PRO A O 1
ATOM 3105 N N . HIS A 1 408 ? -11.774 -31.969 24.421 1.00 32.44 408 HIS A N 1
ATOM 3106 C CA . HIS A 1 408 ? -12.027 -31.348 23.122 1.00 32.44 408 HIS A CA 1
ATOM 3107 C C . HIS A 1 408 ? -13.191 -32.058 22.407 1.00 32.44 408 HIS A C 1
ATOM 3109 O O . HIS A 1 408 ? -13.371 -33.265 22.573 1.00 32.44 408 HIS A O 1
ATOM 3115 N N . PRO A 1 409 ? -13.884 -31.349 21.509 1.00 48.50 409 PRO A N 1
ATOM 3116 C CA . PRO A 1 409 ? -14.256 -31.874 20.197 1.00 48.50 409 PRO A CA 1
ATOM 3117 C C . PRO A 1 409 ? -13.590 -30.994 19.115 1.00 48.50 409 PRO A C 1
ATOM 3119 O O . PRO A 1 409 ? -13.367 -29.806 19.342 1.00 48.50 409 PRO A O 1
ATOM 3122 N N . GLY A 1 410 ? -13.139 -31.497 17.970 1.00 39.91 410 GLY A N 1
ATOM 3123 C CA . GLY A 1 410 ? -13.693 -32.561 17.138 1.00 39.91 410 GLY A CA 1
ATOM 3124 C C . GLY A 1 410 ? -13.944 -31.936 15.776 1.00 39.91 410 GLY A C 1
ATOM 3125 O O . GLY A 1 410 ? -14.897 -31.129 15.715 1.00 39.91 410 GLY A O 1
#

Solvent-accessible surface area (backbone atoms only — not comparable to full-atom values): 22864 Å² total; per-residue (Å²): 135,83,69,82,73,76,52,65,51,57,68,45,51,54,60,48,53,52,51,50,52,52,49,53,53,36,30,64,62,46,68,46,67,59,82,78,59,50,63,55,59,50,51,53,49,53,51,49,51,51,38,49,69,52,30,47,45,98,46,51,68,18,50,14,37,50,28,52,38,63,35,32,34,17,51,60,75,32,61,68,55,33,52,50,48,45,53,47,52,50,49,51,47,53,50,54,53,49,50,55,48,52,50,53,50,54,44,50,52,57,53,55,71,52,56,75,63,52,70,73,57,66,82,75,59,99,65,58,69,69,54,48,54,55,45,54,54,45,52,50,54,50,54,51,54,53,51,51,44,54,50,24,54,51,48,33,52,54,20,50,52,40,22,53,57,19,51,60,39,57,22,41,82,67,72,50,79,63,38,94,82,54,91,72,50,70,40,61,53,37,41,50,45,21,52,50,24,35,56,52,16,50,51,53,24,47,55,25,40,52,52,40,40,49,60,52,49,50,62,62,64,55,95,74,79,81,55,87,50,57,51,77,60,34,68,36,75,66,37,51,46,38,55,49,50,31,48,48,51,22,49,52,27,40,51,51,18,50,51,27,43,50,50,39,53,58,66,64,66,52,84,84,50,63,72,76,51,82,56,24,66,72,32,91,41,66,53,49,21,68,45,72,70,46,60,66,70,56,52,51,41,45,25,70,74,68,73,41,79,67,39,44,68,45,92,82,49,50,96,92,46,48,38,14,24,34,84,63,26,68,54,89,50,44,26,58,54,17,32,49,39,31,46,28,52,51,46,25,54,50,25,45,51,48,20,49,50,31,32,51,44,47,50,37,32,67,68,61,65,57,67,57,80,77,67,87,69,74,83,73,76,73,78,87,75,87,79,88,80,87,84,82,85,81,91,86,85,86,88,80,93,80,85,88,86,86,81,86,84,133

Sequence (410 aa):
PSGSMVSSQALLWVPYCIAVVMLESCSYVVRAQQSEYLLVPILMGCLAAIMSMYLLREDCTSAGGYAASISRVSGSIFFEGYVFMFVSLVTVAVYILGRINFIQDHKIQRLADKRPRKAGRLLKSGTMAVKAMKGRLTERCCASDDVARKRCDMVIRYAIILVCITAVVPDRADNCDLDPSAGSCNNRNMRTMHFIGIGGGVSITLFAALARAVLTTMELNADGSCSLTMKELYTTDKGKRRARYALGSALLAALAALGFLVAFMVVLADPEEAADMHLCILYDSRAACLGELVPRRWYNLTVAELGAWPCEWDDAALVTESPCVNPKCEDGDVLHDNQLRIVCEFHLLLYWIVTLLCTVMLMEDAEVWTPIAQGAGNWDSKPRGDGDGEGRGPRHENPGKVAPENPHPG

Mean predicted aligned error: 13.45 Å

Radius of gyration: 30.55 Å; Cα contacts (8 Å, |Δi|>4): 434; chains: 1; bounding box: 76×53×110 Å

Nearest PDB structures (foldseek):
  6grj-assembly1_F  TM=1.976E-01  e=2.087E+00  Aeromonas hydrophila
  6grj-assembly1_I  TM=1.921E-01  e=2.567E+00  Aeromonas hydrophila
  3ja6-assembly1_I  TM=1.944E-01  e=4.772E+00  Escherichia coli

Secondary structure (DSSP, 8-state):
----PPPHHHHHHHHHHHHHHHHHHHHHHHT--HHHHTHHHHHHHHHHHHIIIIIS-SSTTSGGGT-SSHHHHHHHT-HHHHHHHHHHHHHHHHHHHHHHHHHHHHHHHHHHHHHHHHHTTGGG---HHHHHHHHHHHHHHHHHHHHHHHHHHHHHHHHHHHHHHHHTS-----GGGG-TT-S--HHHHHHHHHHHHHHHHHHHHHHHHHHHHHHHHHHHH--SSS-TTTHHHHSSHHHHHHHHHHHHHHHHHHHHHHHHHHHHHHHTT----GGGS--GGG--SHHHHTTTTS-HHHHHHHHHHHSS---EE-TT--TTS-SEE-GGGGGGGHHHHHHHHHHHHHHHHHHHHHHHHHHHHHHHIIIIIS----------------------------------------

Organism: NCBI:txid35677

pLDDT: mean 71.42, std 18.53, range [27.84, 92.75]

Foldseek 3Di:
DDDPDDQLLCLQVVVLVVLVVLLVVLCVLLVPPVVLVVLLSVLLVVLSVCCVVAARDPDQLHLLLQFQAQLASCLAPNVVSLVSVLCNLVVLLCSLLVLLVVLVVLLVVVVVVVVVPPVVPVVPDPPPDPCVVVVVVLVVVVVVLVVLLVVLSVQLSVLSVLLSVLCSQRLYDDLLLLDPPNPDDVSVVSVVSNLCSNLVSLVSNLVSLLSNLVSLLVVLVPCDDDCPQSCPPSVPPSNNVSSVSLSVSLVVLSVQLVVLSVVLVVLVVDPPDSNNDDPQLNDQDQCVQQCVPPPPVSLVSCCVVVVHRQWDAAPPDDPVTRRIGRPCSPPPCSSVSSSVSHSSNSSSVSSSSSSSSSSSSSSCSRRPVRDRPPDVPPVPPPDDDDDDDDDDDDDDDDDDDDDDDDDDDD